Protein AF-0000000067513455 (afdb_homodimer)

Solvent-accessible surface area (backbone atoms only — not comparable to full-atom values): 34840 Å² total; per-residue (Å²): 120,63,14,40,36,74,89,58,57,83,68,70,76,80,86,75,74,89,77,86,43,88,32,77,21,50,74,52,42,32,68,45,56,57,55,66,71,59,46,50,51,25,51,51,50,47,67,70,49,68,40,6,43,65,38,52,56,73,43,56,70,59,31,48,50,48,15,66,77,65,73,43,66,46,65,11,45,39,71,35,50,17,43,56,52,52,49,34,36,48,26,48,38,19,54,24,39,34,37,48,39,61,44,59,64,62,63,60,50,27,13,55,61,51,70,23,52,74,49,63,43,62,48,39,79,95,66,34,80,43,58,69,60,45,58,70,66,53,67,38,8,30,34,52,40,51,46,29,24,43,72,55,14,41,67,74,58,66,68,57,52,51,51,48,41,51,43,14,54,73,46,29,13,30,30,32,40,28,30,58,29,18,75,55,55,70,58,79,65,62,67,58,31,74,75,28,71,26,20,30,38,37,33,48,33,26,29,61,60,14,22,25,7,51,25,35,15,35,36,44,32,30,49,66,58,22,46,46,40,54,64,56,45,51,77,34,47,44,26,36,58,51,50,38,41,49,51,48,46,71,73,48,58,68,60,35,55,55,47,33,52,53,36,48,51,46,43,53,52,51,49,58,55,37,64,69,41,91,68,42,45,60,46,73,53,28,38,59,38,36,26,31,34,33,91,43,32,67,62,52,47,53,53,29,41,76,69,31,32,32,56,26,84,41,39,87,41,67,94,27,68,20,17,32,35,37,25,37,44,45,70,70,49,44,47,52,44,50,53,41,64,70,57,55,80,77,126,120,62,14,40,36,74,89,56,57,84,69,71,76,80,87,75,74,90,77,86,45,88,31,77,20,49,76,53,41,32,68,46,57,57,56,68,70,60,47,50,51,24,51,52,49,47,68,69,49,68,39,6,43,64,39,51,56,72,43,56,70,58,28,48,52,47,17,67,75,66,74,42,65,46,65,12,43,38,70,33,51,16,42,57,50,52,50,34,36,49,25,48,38,19,56,24,40,35,39,48,39,60,43,60,64,62,61,60,50,26,14,55,61,51,70,22,53,72,49,63,43,61,48,39,78,95,66,33,79,44,59,70,61,45,57,70,65,52,66,38,9,30,34,52,41,51,46,30,23,44,72,55,14,40,67,74,57,66,67,58,53,52,52,47,41,52,44,14,55,73,46,30,13,31,31,32,41,28,31,58,28,17,75,57,54,71,58,79,65,62,66,58,29,75,75,29,72,27,19,31,39,35,34,49,35,27,28,62,60,13,22,25,6,52,25,36,14,35,36,44,32,29,49,67,59,22,47,46,41,55,65,56,45,51,77,35,47,46,27,38,56,51,52,38,42,50,52,49,46,70,74,50,59,68,61,36,55,55,47,34,51,53,36,48,52,46,42,54,51,51,49,58,55,37,63,69,40,90,68,42,43,60,44,71,53,27,38,60,38,34,26,31,33,33,91,43,31,67,60,54,48,53,51,30,41,75,69,33,32,34,56,26,84,40,39,88,42,68,93,26,68,19,17,32,36,37,26,37,43,46,70,69,48,44,48,53,46,50,52,43,64,71,57,55,80,77,128

pLDDT: mean 95.6, std 7.75, range [43.47, 98.94]

Sequence (694 aa):
MRAFKAHLRGLSPYPYKKEEAPVKLDQNESPFDLPGALKEEALGRLRAIPWNRYPEIHAESLRKRLSALLDWPEEGIVLAPGSNLLILALSLAAEEVLDLRPSFPHYAHAAKVAGTPYRAVPLGEGFSLDLKALLAAFRGGVLFLPNPHAPTGALFPEEALRALAERAKEVGGLLVVDEAYREFAGTDFRFLARENPHVALLRTFSKAFSLGGVRAGYLLGSPEVAGVVREVLPPFVLPAHTGAVLEVVLENPGYVEKVVEEVVAQRERVYRELLAHPTWRPYPSRTNFLLVRTPDAEEAFRHLLSQGVLVRRQDRYPGLAGCLRVTVGRREEMDAFLRAAFGVAYAMRAFKAHLRGLSPYPYKKEEAPVKLDQNESPFDLPGALKEEALGRLRAIPWNRYPEIHAESLRKRLSALLDWPEEGIVLAPGSNLLILALSLAAEEVLDLRPSFPHYAHAAKVAGTPYRAVPLGEGFSLDLKALLAAFRGGVLFLPNPHAPTGALFPEEALRALAERAKEVGGLLVVDEAYREFAGTDFRFLARENPHVALLRTFSKAFSLGGVRAGYLLGSPEVAGVVREVLPPFVLPAHTGAVLEVVLENPGYVEKVVEEVVAQRERVYRELLAHPTWRPYPSRTNFLLVRTPDAEEAFRHLLSQGVLVRRQDRYPGLAGCLRVTVGRREEMDAFLRAAFGVAYA

Radius of gyration: 26.23 Å; Cα contac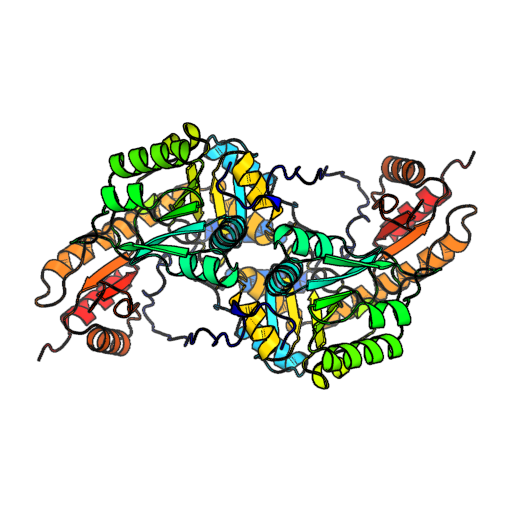ts (8 Å, |Δi|>4): 1513; chains: 2; bounding box: 51×83×60 Å

InterPro domains:
  IPR001917 Aminotransferase, class-II, pyridoxal-phosphate binding site [PS00599] (204-213)
  IPR004839 Aminotransferase, class I/classII, large domain [PF00155] (23-339)
  IPR005861 Histidinol-phosphate aminotransferase family [MF_01023] (3-345)
  IPR015421 Pyridoxal phosphate-dependent transferase, major domain [G3DSA:3.40.640.10] (45-251)
  IPR015422 Pyridoxal phosphate-dependent transferase, small domain [G3DSA:3.90.1150.10] (14-340)
  IPR015424 Pyridoxal phosphate-dependent transferase [SSF53383] (16-340)

Nearest PDB structures (foldseek):
  8bj2-assembly1_B  TM=9.079E-01  e=1.888E-30  Medicago truncatula
  3hdo-assembly1_B  TM=9.116E-01  e=5.543E-28  Geobacter metallireducens GS-15
  3ffh-assembly1_A  TM=8.605E-01  e=2.416E-24  Listeria innocua
  3fkd-assembly2_B  TM=8.749E-01  e=3.772E-22  Porphyromonas gingivalis
  3fkd-assembly1_D  TM=8.668E-01  e=1.181E-20  Porphyromonas gingivalis

Foldseek 3Di:
DVPDDPLPPPDDPDPDDDDAFPQEWAPQFQQDADPPVLVVQLVVLVVVDDQPDFDAFFLQVLLVLVCVVVVADSLQKGKFLALLLLLLLLLLVWQAEEEAFPADCSNVVSVSVSVHHYDHHYADPLRARPLVRRLVVPQATEYEYEAVTPPAQRHYDPVSVLVVLVSLQVNVHAYEYECAFVLLLVDDCVVSQVVGLSYKYKYGCRHLVRVVVLRMIMMGHPSVSSVSSSVSDGTSRRRPSSSSSSVSCSVPVVVSNVSSVQLNVQLVVLQVLCCPADFKHWRDHSGQKIKIAGPQQVLLQVQLVVLRHHWHDPCVTPPRNRIIITGRHHPVSSVSVSCSNNPPPDD/DVPDDPLPPPDDPPPDDDDAFPQEWAPQFQQDADPPVLVVQLVVLVVPDDQPDFDAFFLQVLLVLVCVVVVADSLQKGKFLALLLLLLLLLLVWQAEEEAFPADCSNVVSVSVSVHHYDHHYADPLRARPLVVRLVVPQATEYEAEAVTPPAQHHYDPVSVLVVLVSLVVNVHAYEYECAFVLLLVDDCVVSQVVGLSYKYKYGCRHLVRVVVLRMIMMGHPSVSSVSSSVSDGTSRRRPSSSSSSVSCSVPVPVSNVSSVQLNVQLVVLQVLCCPAPFKHWRDHSGQKIKIAGPQQVLLQVQLVVLRHHWHDPCVTPPRNRIIITGRHHPVSSVSVSCSNNPPPDD

Organism: Thermus thermophilus (strain ATCC 27634 / DSM 579 / HB8) (NCBI:txid300852)

Secondary structure (DSSP, 8-state):
-TTB-GGGTTPPP--------SEE-SS---SSPPPHHHHHHHHHHHHHS-SSS---TT-HHHHHHHHHHHT--GGGEEEESSHHHHHHHHHHHBS-EEEEES--HHHHHHHHHHT--EEEEEP-GGG---HHHHHHH-SSSEEEEESSPTTT-----HHHHHHHHHHHHHHT-EEEEE-TTHHHHT---HHHHHH-TTEEEEEESSSTTS-TTT--EEEE--HHHHHHHHHHSPTT-S-HHHHHHHHHHHH-THHHHHHHHHHHHHHHHHHHHHTT-SS-EEPP-SSSEEEEE-S-HHHHHHHHHHTTEE-EE-TTSTT-TTEEEEE---HHHHHHHHHHHHT----/-TTB-GGGTTPPP--------SEE-SS---SSPPPHHHHHHHHHHHHHS-SSS---TT-HHHHHHHHHHHT--GGGEEEESSHHHHHHHHHHHBS-EEEEES--HHHHHHHHHHT--EEEEEP-GGG---HHHHHHH-SSSEEEEESSPTTT-----HHHHHHHHHHHHHHT-EEEEE-TTHHHHT---HHHHHH-TTEEEEEESSSTTS-TTT--EEEE--HHHHHHHHHHSPTT-S-HHHHHHHHHHHH-THHHHHHHHHHHHHHHHHHHHHTT-SS-EEPP-SSSEEEEE-S-HHHHHHHHHHTTEE-EE-TTSTT-TTEEEEE---HHHHHHHHHHHHTS---

Structure (mmCIF, N/CA/C/O backbone):
data_AF-0000000067513455-model_v1
#
loop_
_entity.id
_entity.type
_entity.pdbx_description
1 polymer 'Histidinol-phosphate aminotransferase'
#
loop_
_atom_site.group_PDB
_atom_site.id
_atom_site.type_symbol
_atom_site.label_atom_id
_atom_site.label_alt_id
_atom_site.label_comp_id
_atom_site.label_asym_id
_atom_site.label_entity_id
_atom_site.label_seq_id
_atom_site.pdbx_PDB_ins_code
_atom_site.Cartn_x
_atom_site.Cartn_y
_atom_site.Cartn_z
_atom_site.occupancy
_atom_site.B_iso_or_equiv
_atom_site.auth_seq_id
_atom_site.auth_comp_id
_atom_site.auth_asym_id
_atom_site.auth_atom_id
_atom_site.pdbx_PDB_model_num
ATOM 1 N N . MET A 1 1 ? -20.562 9.258 -12.094 1 78.62 1 MET A N 1
ATOM 2 C CA . MET A 1 1 ? -19.766 10.398 -11.648 1 78.62 1 MET A CA 1
ATOM 3 C C . MET A 1 1 ? -18.75 10.805 -12.711 1 78.62 1 MET A C 1
ATOM 5 O O . MET A 1 1 ? -17.953 9.977 -13.164 1 78.62 1 MET A O 1
ATOM 9 N N . ARG A 1 2 ? -18.766 12.047 -13.188 1 86.12 2 ARG A N 1
ATOM 10 C CA . ARG A 1 2 ? -17.906 12.539 -14.258 1 86.12 2 ARG A CA 1
ATOM 11 C C . ARG A 1 2 ? -16.531 12.938 -13.719 1 86.12 2 ARG A C 1
ATOM 13 O O . ARG A 1 2 ? -15.656 13.352 -14.484 1 86.12 2 ARG A O 1
ATOM 20 N N . ALA A 1 3 ? -16.344 12.656 -12.453 1 93.56 3 ALA A N 1
ATOM 21 C CA . ALA A 1 3 ? -15.086 13.016 -11.797 1 93.56 3 ALA A CA 1
ATOM 22 C C . ALA A 1 3 ? -13.961 12.078 -12.234 1 93.56 3 ALA A C 1
ATOM 24 O O . ALA A 1 3 ? -12.781 12.445 -12.172 1 93.56 3 ALA A O 1
ATOM 25 N N . PHE A 1 4 ? -14.328 10.875 -12.617 1 95.12 4 PHE A N 1
ATOM 26 C CA . PHE A 1 4 ? -13.352 9.828 -12.883 1 95.12 4 PHE A CA 1
ATOM 27 C C . PHE A 1 4 ? -13.195 9.594 -14.383 1 95.12 4 PHE A C 1
ATOM 29 O O . PHE A 1 4 ? -14.117 9.875 -15.156 1 95.12 4 PHE A O 1
ATOM 36 N N . LYS A 1 5 ? -12.016 9.117 -14.711 1 93.81 5 LYS A N 1
ATOM 37 C CA . LYS A 1 5 ? -11.727 8.75 -16.094 1 93.81 5 LYS A CA 1
ATOM 38 C C . LYS A 1 5 ? -12.75 7.742 -16.625 1 93.81 5 LYS A C 1
ATOM 40 O O . LYS A 1 5 ? -13.195 6.867 -15.875 1 93.81 5 LYS A O 1
ATOM 45 N N . ALA A 1 6 ? -13.023 7.758 -17.922 1 89.12 6 ALA A N 1
ATOM 46 C CA . ALA A 1 6 ? -14.117 7.023 -18.547 1 89.12 6 ALA A CA 1
ATOM 47 C C . ALA A 1 6 ? -13.922 5.516 -18.391 1 89.12 6 ALA A C 1
ATOM 49 O O . ALA A 1 6 ? -14.891 4.777 -18.172 1 89.12 6 ALA A O 1
ATOM 50 N N . HIS A 1 7 ? -12.711 5.074 -18.469 1 86.88 7 HIS A N 1
ATOM 51 C CA . HIS A 1 7 ? -12.461 3.637 -18.453 1 86.88 7 HIS A CA 1
ATOM 52 C C . HIS A 1 7 ? -12.672 3.055 -17.062 1 86.88 7 HIS A C 1
ATOM 54 O O . HIS A 1 7 ? -12.727 1.834 -16.891 1 86.88 7 HIS A O 1
ATOM 60 N N . LEU A 1 8 ? -12.867 3.854 -16.047 1 87.94 8 LEU A N 1
ATOM 61 C CA . LEU A 1 8 ? -13.062 3.396 -14.68 1 87.94 8 LEU A CA 1
ATOM 62 C C . LEU A 1 8 ? -14.531 3.535 -14.273 1 87.94 8 LEU A C 1
ATOM 64 O O . LEU A 1 8 ? -14.898 3.203 -13.141 1 87.94 8 LEU A O 1
ATOM 68 N N . ARG A 1 9 ? -15.281 3.99 -15.219 1 80.56 9 ARG A N 1
ATOM 69 C CA . ARG A 1 9 ? -16.703 4.141 -14.914 1 80.56 9 ARG A CA 1
ATOM 70 C C . ARG A 1 9 ? -17.438 2.809 -15.039 1 80.56 9 ARG A C 1
ATOM 72 O O . ARG A 1 9 ? -17.125 2.004 -15.922 1 80.56 9 ARG A O 1
ATOM 79 N N . GLY A 1 10 ? -18.297 2.477 -14.18 1 69.31 10 GLY A N 1
ATOM 80 C CA . GLY A 1 10 ? -19.156 1.314 -14.297 1 69.31 10 GLY A CA 1
ATOM 81 C C . GLY A 1 10 ? -18.469 0.018 -13.906 1 69.31 10 GLY A C 1
ATOM 82 O O . GLY A 1 10 ? -18.828 -1.052 -14.406 1 69.31 10 GLY A O 1
ATOM 83 N N . LEU A 1 11 ? -17.312 0.234 -13.234 1 64.88 11 LEU A N 1
ATOM 84 C CA . LEU A 1 11 ? -16.625 -0.976 -12.805 1 64.88 11 LEU A CA 1
ATOM 85 C C . LEU A 1 11 ? -17.469 -1.759 -11.805 1 64.88 11 LEU A C 1
ATOM 87 O O . LEU A 1 11 ? -18.141 -1.168 -10.953 1 64.88 11 LEU A O 1
ATOM 91 N N . SER A 1 12 ? -17.797 -2.949 -12.281 1 58.97 12 SER A N 1
ATOM 92 C CA . SER A 1 12 ? -18.516 -3.852 -11.391 1 58.97 12 SER A CA 1
ATOM 93 C C . SER A 1 12 ? -17.594 -4.453 -10.336 1 58.97 12 SER A C 1
ATOM 95 O O . SER A 1 12 ? -16.422 -4.754 -10.625 1 58.97 12 SER A O 1
ATOM 97 N N . PRO A 1 13 ? -18.047 -4.406 -9.117 1 58.25 13 PRO A N 1
ATOM 98 C CA . PRO A 1 13 ? -17.219 -4.98 -8.047 1 58.25 13 PRO A CA 1
ATOM 99 C C . PRO A 1 13 ? -16.812 -6.426 -8.32 1 58.25 13 PRO A C 1
ATOM 101 O O . PRO A 1 13 ? -17.547 -7.152 -9 1 58.25 13 PRO A O 1
ATOM 104 N N . TYR A 1 14 ? -15.508 -6.734 -8.156 1 53.34 14 TYR A N 1
ATOM 105 C CA . TYR A 1 14 ? -15.078 -8.125 -8.164 1 53.34 14 TYR A CA 1
ATOM 106 C C . TYR A 1 14 ? -15.953 -8.969 -7.242 1 53.34 14 TYR A C 1
ATOM 108 O O . TYR A 1 14 ? -16.078 -8.672 -6.055 1 53.34 14 TYR A O 1
ATOM 116 N N . PRO A 1 15 ? -16.828 -9.781 -7.887 1 50.94 15 PRO A N 1
ATOM 117 C CA . PRO A 1 15 ? -17.656 -10.625 -7.023 1 50.94 15 PRO A CA 1
ATOM 118 C C . PRO A 1 15 ? -16.844 -11.648 -6.234 1 50.94 15 PRO A C 1
ATOM 120 O O . PRO A 1 15 ? -16.297 -12.578 -6.816 1 50.94 15 PRO A O 1
ATOM 123 N N . TYR A 1 16 ? -16.156 -11.203 -5.207 1 55.91 16 TYR A N 1
ATOM 124 C CA . TYR A 1 16 ? -15.492 -12.234 -4.414 1 55.91 16 TYR A CA 1
ATOM 125 C C . TYR A 1 16 ? -16.391 -12.719 -3.287 1 55.91 16 TYR A C 1
ATOM 127 O O . TYR A 1 16 ? -16.938 -11.914 -2.521 1 55.91 16 TYR A O 1
ATOM 135 N N . LYS A 1 17 ? -16.844 -13.961 -3.518 1 59.81 17 LYS A N 1
ATOM 136 C CA . LYS A 1 17 ? -17.547 -14.617 -2.414 1 59.81 17 LYS A CA 1
ATOM 137 C C . LYS A 1 17 ? -16.594 -15.5 -1.61 1 59.81 17 LYS A C 1
ATOM 139 O O . LYS A 1 17 ? -15.977 -16.422 -2.16 1 59.81 17 LYS A O 1
ATOM 144 N N . LYS A 1 18 ? -16.469 -15.156 -0.408 1 69.06 18 LYS A N 1
ATOM 145 C CA . LYS A 1 18 ? -15.609 -15.969 0.458 1 69.06 18 LYS A CA 1
ATOM 146 C C . LYS A 1 18 ? -16.234 -17.328 0.724 1 69.06 18 LYS A C 1
ATOM 148 O O . LYS A 1 18 ? -17.391 -17.422 1.148 1 69.06 18 LYS A O 1
ATOM 153 N N . GLU A 1 19 ? -15.57 -18.312 0.168 1 75.62 19 GLU A N 1
ATOM 154 C CA . GLU A 1 19 ? -15.93 -19.672 0.525 1 75.62 19 GLU A CA 1
ATOM 155 C C . GLU A 1 19 ? -15 -20.234 1.6 1 75.62 19 GLU A C 1
ATOM 157 O O . GLU A 1 19 ? -13.797 -19.969 1.584 1 75.62 19 GLU A O 1
ATOM 162 N N . GLU A 1 20 ? -15.602 -20.844 2.541 1 83.38 20 GLU A N 1
ATOM 163 C CA . GLU A 1 20 ? -14.812 -21.422 3.619 1 83.38 20 GLU A CA 1
ATOM 164 C C . GLU A 1 20 ? -14.906 -22.953 3.602 1 83.38 20 GLU A C 1
ATOM 166 O O . GLU A 1 20 ? -15.953 -23.516 3.262 1 83.38 20 GLU A O 1
ATOM 171 N N . ALA A 1 21 ? -13.766 -23.594 3.688 1 91.5 21 ALA A N 1
ATOM 172 C CA . ALA A 1 21 ? -13.648 -25.047 3.809 1 91.5 21 ALA A CA 1
ATOM 173 C C . ALA A 1 21 ? -12.562 -25.438 4.809 1 91.5 21 ALA A C 1
ATOM 175 O O . ALA A 1 21 ? -11.633 -24.656 5.047 1 91.5 21 ALA A O 1
ATOM 176 N N . PRO A 1 22 ? -12.734 -26.547 5.395 1 94 22 PRO A N 1
ATOM 177 C CA . PRO A 1 22 ? -11.719 -26.984 6.355 1 94 22 PRO A CA 1
ATOM 178 C C . PRO A 1 22 ? -10.328 -27.109 5.738 1 94 22 PRO A C 1
ATOM 180 O O . PRO A 1 22 ? -9.328 -26.828 6.402 1 94 22 PRO A O 1
ATOM 183 N N . VAL A 1 23 ? -10.305 -27.547 4.461 1 97.94 23 VAL A N 1
ATOM 184 C CA . VAL A 1 23 ? -9.047 -27.656 3.729 1 97.94 23 VAL A CA 1
ATOM 185 C C . VAL A 1 23 ? -8.984 -26.562 2.65 1 97.94 23 VAL A C 1
ATOM 187 O O . VAL A 1 23 ? -9.695 -26.641 1.646 1 97.94 23 VAL A O 1
ATOM 190 N N . LYS A 1 24 ? -8.164 -25.578 2.922 1 97.69 24 LYS A N 1
ATOM 191 C CA . LYS A 1 24 ? -8.047 -24.438 2.021 1 97.69 24 LYS A CA 1
ATOM 192 C C . LYS A 1 24 ? -6.848 -24.578 1.091 1 97.69 24 LYS A C 1
ATOM 194 O O . LYS A 1 24 ? -5.699 -24.422 1.515 1 97.69 24 LYS A O 1
ATOM 199 N N . LEU A 1 25 ? -7.062 -24.812 -0.177 1 98.69 25 LEU A N 1
ATOM 200 C CA . LEU A 1 25 ? -6.023 -25.031 -1.177 1 98.69 25 LEU A CA 1
ATOM 201 C C . LEU A 1 25 ? -6.277 -24.188 -2.422 1 98.69 25 LEU A C 1
ATOM 203 O O . LEU A 1 25 ? -6.047 -24.641 -3.543 1 98.69 25 LEU A O 1
ATOM 207 N N . ASP A 1 26 ? -6.773 -22.922 -2.238 1 97.62 26 ASP A N 1
ATOM 208 C CA . ASP A 1 26 ? -7.27 -22.188 -3.396 1 97.62 26 ASP A CA 1
ATOM 209 C C . ASP A 1 26 ? -6.422 -20.938 -3.658 1 97.62 26 ASP A C 1
ATOM 211 O O . ASP A 1 26 ? -6.527 -20.328 -4.719 1 97.62 26 ASP A O 1
ATOM 215 N N . GLN A 1 27 ? -5.469 -20.547 -2.814 1 96.88 27 GLN A N 1
ATOM 216 C CA . GLN A 1 27 ? -4.863 -19.219 -2.953 1 96.88 27 GLN A CA 1
ATOM 217 C C . GLN A 1 27 ? -3.34 -19.312 -2.949 1 96.88 27 GLN A C 1
ATOM 219 O O . GLN A 1 27 ? -2.652 -18.312 -2.725 1 96.88 27 GLN A O 1
ATOM 224 N N . ASN A 1 28 ? -2.768 -20.484 -3.148 1 98.38 28 ASN A N 1
ATOM 225 C CA . ASN A 1 28 ? -1.333 -20.719 -3.273 1 98.38 28 ASN A CA 1
ATOM 226 C C . ASN A 1 28 ? -0.575 -20.203 -2.049 1 98.38 28 ASN A C 1
ATOM 228 O O . ASN A 1 28 ? 0.529 -19.672 -2.174 1 98.38 28 ASN A O 1
ATOM 232 N N . GLU A 1 29 ? -1.19 -20.266 -0.886 1 98.25 29 GLU A N 1
ATOM 233 C CA . GLU A 1 29 ? -0.547 -19.875 0.367 1 98.25 29 GLU A CA 1
ATOM 234 C C . GLU A 1 29 ? 0.354 -21 0.891 1 98.25 29 GLU A C 1
ATOM 236 O O . GLU A 1 29 ? 0.158 -22.172 0.561 1 98.25 29 GLU A O 1
ATOM 241 N N . SER A 1 30 ? 1.385 -20.594 1.6 1 98.5 30 SER A N 1
ATOM 242 C CA . SER A 1 30 ? 2.154 -21.609 2.314 1 98.5 30 SER A CA 1
ATOM 243 C C . SER A 1 30 ? 1.283 -22.375 3.309 1 98.5 30 SER A C 1
ATOM 245 O O . SER A 1 30 ? 0.439 -21.781 3.982 1 98.5 30 SER A O 1
ATOM 247 N N . PRO A 1 31 ? 1.446 -23.656 3.332 1 97.94 31 PRO A N 1
ATOM 248 C CA . PRO A 1 31 ? 0.667 -24.422 4.316 1 97.94 31 PRO A CA 1
ATOM 249 C C . PRO A 1 31 ? 1.18 -24.234 5.742 1 97.94 31 PRO A C 1
ATOM 251 O O . PRO A 1 31 ? 0.513 -24.625 6.699 1 97.94 31 PRO A O 1
ATOM 254 N N . PHE A 1 32 ? 2.316 -23.609 5.871 1 97.81 32 PHE A N 1
ATOM 255 C CA . PHE A 1 32 ? 2.934 -23.438 7.184 1 97.81 32 PHE A CA 1
ATOM 256 C C . PHE A 1 32 ? 2.92 -21.969 7.605 1 97.81 32 PHE A C 1
ATOM 258 O O . PHE A 1 32 ? 3.146 -21.078 6.785 1 97.81 32 PHE A O 1
ATOM 265 N N . ASP A 1 33 ? 2.617 -21.781 8.859 1 97.62 33 ASP A N 1
ATOM 266 C CA . ASP A 1 33 ? 2.85 -20.469 9.453 1 97.62 33 ASP A CA 1
ATOM 267 C C . ASP A 1 33 ? 4.328 -20.266 9.766 1 97.62 33 ASP A C 1
ATOM 269 O O . ASP A 1 33 ? 5.133 -21.188 9.625 1 97.62 33 ASP A O 1
ATOM 273 N N . LEU A 1 34 ? 4.695 -19.016 10.055 1 97.56 34 LEU A N 1
ATOM 274 C CA . LEU A 1 34 ? 6.055 -18.766 10.523 1 97.56 34 LEU A CA 1
ATOM 275 C C . LEU A 1 34 ? 6.379 -19.625 11.734 1 97.56 34 LEU A C 1
ATOM 277 O O . LEU A 1 34 ? 5.539 -19.797 12.617 1 97.56 34 LEU A O 1
ATOM 281 N N . PRO A 1 35 ? 7.582 -20.203 11.797 1 97.62 35 PRO A N 1
ATO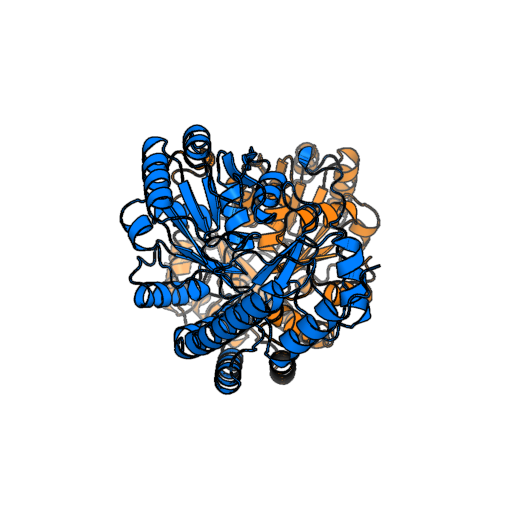M 282 C CA . PRO A 1 35 ? 7.953 -20.969 12.984 1 97.62 35 PRO A CA 1
ATOM 283 C C . PRO A 1 35 ? 7.73 -20.188 14.281 1 97.62 35 PRO A C 1
ATOM 285 O O . PRO A 1 35 ? 8 -18.984 14.336 1 97.62 35 PRO A O 1
ATOM 288 N N . GLY A 1 36 ? 7.25 -20.891 15.289 1 97.56 36 GLY A N 1
ATOM 289 C CA . GLY A 1 36 ? 6.844 -20.266 16.531 1 97.56 36 GLY A CA 1
ATOM 290 C C . GLY A 1 36 ? 7.91 -19.359 17.125 1 97.56 36 GLY A C 1
ATOM 291 O O . GLY A 1 36 ? 7.617 -18.25 17.562 1 97.56 36 GLY A O 1
ATOM 292 N N . ALA A 1 37 ? 9.141 -19.797 17.156 1 97.81 37 ALA A N 1
ATOM 293 C CA . ALA A 1 37 ? 10.242 -19.031 17.734 1 97.81 37 ALA A CA 1
ATOM 294 C C . ALA A 1 37 ? 10.461 -17.734 16.969 1 97.81 37 ALA A C 1
ATOM 296 O O . ALA A 1 37 ? 10.719 -16.688 17.562 1 97.81 37 ALA A O 1
ATOM 297 N N . LEU A 1 38 ? 10.391 -17.797 15.648 1 98.19 38 LEU A N 1
ATOM 298 C CA . LEU A 1 38 ? 10.586 -16.609 14.828 1 98.19 38 LEU A CA 1
ATOM 299 C C . LEU A 1 38 ? 9.414 -15.641 14.977 1 98.19 38 LEU A C 1
ATOM 301 O O . LEU A 1 38 ? 9.609 -14.422 14.992 1 98.19 38 LEU A O 1
ATOM 305 N N . LYS A 1 39 ? 8.195 -16.203 15.062 1 98.06 39 LYS A N 1
ATOM 306 C CA . LYS A 1 39 ? 7.012 -15.383 15.297 1 98.06 39 LYS A CA 1
ATOM 307 C C . LYS A 1 39 ? 7.117 -14.617 16.609 1 98.06 39 LYS A C 1
ATOM 309 O O . LYS A 1 39 ? 6.82 -13.43 16.672 1 98.06 39 LYS A O 1
ATOM 314 N N . GLU A 1 40 ? 7.594 -15.273 17.625 1 98.38 40 GLU A N 1
ATOM 315 C CA . GLU A 1 40 ? 7.773 -14.633 18.922 1 98.38 40 GLU A CA 1
ATOM 316 C C . GLU A 1 40 ? 8.852 -13.555 18.859 1 98.38 40 GLU A C 1
ATOM 318 O O . GLU A 1 40 ? 8.727 -12.508 19.5 1 98.38 40 GLU A O 1
ATOM 323 N N . GLU A 1 41 ? 9.922 -13.828 18.188 1 98.5 41 GLU A N 1
ATOM 324 C CA . GLU A 1 41 ? 10.961 -12.82 18.016 1 98.5 41 GLU A CA 1
ATOM 325 C C . GLU A 1 41 ? 10.414 -11.578 17.312 1 98.5 41 GLU A C 1
ATOM 327 O O . GLU A 1 41 ? 10.711 -10.453 17.703 1 98.5 41 GLU A O 1
ATOM 332 N N . ALA A 1 42 ? 9.656 -11.781 16.266 1 98.25 42 ALA A N 1
ATOM 333 C CA . ALA A 1 42 ? 9.031 -10.672 15.547 1 98.25 42 ALA A CA 1
ATOM 334 C C . ALA A 1 42 ? 8.117 -9.867 16.469 1 98.25 42 ALA A C 1
ATOM 336 O O . ALA A 1 42 ? 8.133 -8.633 16.438 1 98.25 42 ALA A O 1
ATOM 337 N N . LEU A 1 43 ? 7.324 -10.586 17.281 1 98.31 43 LEU A N 1
ATOM 338 C CA . LEU A 1 43 ? 6.422 -9.922 18.219 1 98.31 43 LEU A CA 1
ATOM 339 C C . LEU A 1 43 ? 7.203 -9.109 19.234 1 98.31 43 LEU A C 1
ATOM 341 O O . LEU A 1 43 ? 6.762 -8.031 19.656 1 98.31 43 LEU A O 1
ATOM 345 N N . GLY A 1 44 ? 8.336 -9.633 19.656 1 98.31 44 GLY A N 1
ATOM 346 C CA . GLY A 1 44 ? 9.211 -8.883 20.531 1 98.31 44 GLY A CA 1
ATOM 347 C C . GLY A 1 44 ? 9.727 -7.598 19.922 1 98.31 44 GLY A C 1
ATOM 348 O O . GLY A 1 44 ? 9.75 -6.555 20.578 1 98.31 44 GLY A O 1
ATOM 349 N N . ARG A 1 45 ? 10.094 -7.641 18.688 1 97.62 45 ARG A N 1
ATOM 350 C CA . ARG A 1 45 ? 10.562 -6.457 17.984 1 97.62 45 ARG A CA 1
ATOM 351 C C . ARG A 1 45 ? 9.43 -5.449 17.797 1 97.62 45 ARG A C 1
ATOM 353 O O . ARG A 1 45 ? 9.641 -4.242 17.906 1 97.62 45 ARG A O 1
ATOM 360 N N . LEU A 1 46 ? 8.273 -5.965 17.516 1 97.38 46 LEU A N 1
ATOM 361 C CA . LEU A 1 46 ? 7.098 -5.113 17.375 1 97.38 46 LEU A CA 1
ATOM 362 C C . LEU A 1 46 ? 6.801 -4.371 18.672 1 97.38 46 LEU A C 1
ATOM 364 O O . LEU A 1 46 ? 6.422 -3.199 18.656 1 97.38 46 LEU A O 1
ATOM 368 N N . ARG A 1 47 ? 6.938 -5.078 19.703 1 97.25 47 ARG A N 1
ATOM 369 C CA . ARG A 1 47 ? 6.715 -4.484 21.016 1 97.25 47 ARG A CA 1
ATOM 370 C C . ARG A 1 47 ? 7.691 -3.344 21.281 1 97.25 47 ARG A C 1
ATOM 372 O O . ARG A 1 47 ? 7.324 -2.328 21.859 1 97.25 47 ARG A O 1
ATOM 379 N N . ALA A 1 48 ? 8.859 -3.463 20.781 1 97.06 48 ALA A N 1
ATOM 380 C CA . ALA A 1 48 ? 9.961 -2.58 21.141 1 97.06 48 ALA A CA 1
ATOM 381 C C . ALA A 1 48 ? 9.938 -1.301 20.312 1 97.06 48 ALA A C 1
ATOM 383 O O . ALA A 1 48 ? 10.477 -0.273 20.734 1 97.06 48 ALA A O 1
ATOM 384 N N . ILE A 1 49 ? 9.336 -1.274 19.156 1 96.69 49 ILE A N 1
ATOM 385 C CA . ILE A 1 49 ? 9.383 -0.088 18.312 1 96.69 49 ILE A CA 1
ATOM 386 C C . ILE A 1 49 ? 8.172 0.797 18.609 1 96.69 49 ILE A C 1
ATOM 388 O O . ILE A 1 49 ? 7.125 0.307 19.031 1 96.69 49 ILE A O 1
ATOM 392 N N . PRO A 1 50 ? 8.312 2.168 18.391 1 97.06 50 PRO A N 1
ATOM 393 C CA . PRO A 1 50 ? 7.156 3.061 18.531 1 97.06 50 PRO A CA 1
ATOM 394 C C . PRO A 1 50 ? 6.168 2.934 17.375 1 97.06 50 PRO A C 1
ATOM 396 O O . PRO A 1 50 ? 6.578 2.906 16.203 1 97.06 50 PRO A O 1
ATOM 399 N N . TRP A 1 51 ? 4.887 2.787 17.703 1 98.12 51 TRP A N 1
ATOM 400 C CA . TRP A 1 51 ? 3.869 2.619 16.656 1 98.12 51 TRP A CA 1
ATOM 401 C C . TRP A 1 51 ? 3.357 3.973 16.188 1 98.12 51 TRP A C 1
ATOM 403 O O . TRP A 1 51 ? 2.707 4.059 15.133 1 98.12 51 TRP A O 1
ATOM 413 N N . ASN A 1 52 ? 3.66 5.059 16.938 1 98 52 ASN A N 1
ATOM 414 C CA . ASN A 1 52 ? 3.205 6.41 16.625 1 98 52 ASN A CA 1
ATOM 415 C C . ASN A 1 52 ? 4.129 7.094 15.625 1 98 52 ASN A C 1
ATOM 417 O O . ASN A 1 52 ? 3.777 8.133 15.062 1 98 52 ASN A O 1
ATOM 421 N N . ARG A 1 53 ? 5.309 6.57 15.398 1 97.31 53 ARG A N 1
ATOM 422 C CA . ARG A 1 53 ? 6.301 7.207 14.539 1 97.31 53 ARG A CA 1
ATOM 423 C C . ARG A 1 53 ? 6.293 6.594 13.141 1 97.31 53 ARG A C 1
ATOM 425 O O . ARG A 1 53 ? 6.156 5.379 12.992 1 97.31 53 ARG A O 1
ATOM 432 N N . TYR A 1 54 ? 6.406 7.449 12.156 1 96.38 54 TYR A N 1
ATOM 433 C CA . TYR A 1 54 ? 6.453 6.973 10.781 1 96.38 54 TYR A CA 1
ATOM 434 C C . TYR A 1 54 ? 7.652 6.062 10.555 1 96.38 54 TYR A C 1
ATOM 436 O O . TYR A 1 54 ? 8.711 6.266 11.148 1 96.38 54 TYR A O 1
ATOM 444 N N . PRO A 1 55 ? 7.438 5.066 9.703 1 95.19 55 PRO A N 1
ATOM 445 C CA . PRO A 1 55 ? 8.578 4.242 9.305 1 95.19 55 PRO A CA 1
ATOM 446 C C . PRO A 1 55 ? 9.539 4.984 8.375 1 95.19 55 PRO A C 1
ATOM 448 O O . PRO A 1 55 ? 9.398 6.191 8.172 1 95.19 55 PRO A O 1
ATOM 451 N N . GLU A 1 56 ? 10.594 4.273 7.992 1 93 56 GLU A N 1
ATOM 452 C CA . GLU A 1 56 ? 11.492 4.832 6.988 1 93 56 GLU A CA 1
ATOM 453 C C . GLU A 1 56 ? 10.758 5.117 5.684 1 93 56 GLU A C 1
ATOM 455 O O . GLU A 1 56 ? 9.812 4.402 5.328 1 93 56 GLU A O 1
ATOM 460 N N . ILE A 1 57 ? 11.062 6.094 4.992 1 92.75 57 ILE A N 1
ATOM 461 C CA . ILE A 1 57 ? 10.344 6.594 3.828 1 92.75 57 ILE A CA 1
ATOM 462 C C . ILE A 1 57 ? 10.305 5.52 2.744 1 92.75 57 ILE A C 1
ATOM 464 O O . ILE A 1 57 ? 9.273 5.32 2.1 1 92.75 57 ILE A O 1
ATOM 468 N N . HIS A 1 58 ? 11.445 4.793 2.539 1 92.5 58 HIS A N 1
ATOM 469 C CA . HIS A 1 58 ? 11.531 3.795 1.479 1 92.5 58 HIS A CA 1
ATOM 470 C C . HIS A 1 58 ? 12.102 2.48 2.002 1 92.5 58 HIS A C 1
ATOM 472 O O . HIS A 1 58 ? 12.797 1.771 1.276 1 92.5 58 HIS A O 1
ATOM 478 N N . ALA A 1 59 ? 11.938 2.254 3.318 1 95.38 59 ALA A N 1
ATOM 479 C CA . ALA A 1 59 ? 12.406 1.021 3.945 1 95.38 59 ALA A CA 1
ATOM 480 C C . ALA A 1 59 ? 13.914 0.864 3.791 1 95.38 59 ALA A C 1
ATOM 482 O O . ALA A 1 59 ? 14.398 -0.194 3.377 1 95.38 59 ALA A O 1
ATOM 483 N N . GLU A 1 60 ? 14.625 1.904 4.098 1 95.44 60 GLU A N 1
ATOM 484 C CA . GLU A 1 60 ? 16.062 1.972 3.855 1 95.44 60 GLU A CA 1
ATOM 485 C C . GLU A 1 60 ? 16.797 0.844 4.574 1 95.44 60 GLU A C 1
ATOM 487 O O . GLU A 1 60 ? 17.688 0.213 4 1 95.44 60 GLU A O 1
ATOM 492 N N . SER A 1 61 ? 16.453 0.57 5.805 1 95.25 61 SER A N 1
ATOM 493 C CA . SER A 1 61 ? 17.125 -0.469 6.574 1 95.25 61 SER A CA 1
ATOM 494 C C . SER A 1 61 ? 16.922 -1.846 5.957 1 95.25 61 SER A C 1
ATOM 496 O O . SER A 1 61 ? 17.844 -2.654 5.887 1 95.25 61 SER A O 1
ATOM 498 N N . LEU A 1 62 ? 15.734 -2.121 5.504 1 97.38 62 LEU A N 1
ATOM 499 C CA . LEU A 1 62 ? 15.438 -3.396 4.867 1 97.38 62 LEU A CA 1
ATOM 500 C C . LEU A 1 62 ? 16.141 -3.512 3.518 1 97.38 62 LEU A C 1
ATOM 502 O O . LEU A 1 62 ? 16.609 -4.59 3.15 1 97.38 62 LEU A O 1
ATOM 506 N N . ARG A 1 63 ? 16.125 -2.383 2.742 1 97.44 63 ARG A N 1
ATOM 507 C CA . ARG A 1 63 ? 16.844 -2.377 1.473 1 97.44 63 ARG A CA 1
ATOM 508 C C . ARG A 1 63 ? 18.328 -2.707 1.676 1 97.44 63 ARG A C 1
ATOM 510 O O . ARG A 1 63 ? 18.906 -3.473 0.906 1 97.44 63 ARG A O 1
ATOM 517 N N . LYS A 1 64 ? 18.859 -2.121 2.707 1 97 64 LYS A N 1
ATOM 518 C CA . LYS A 1 64 ? 20.266 -2.385 3.02 1 97 64 LYS A CA 1
ATOM 519 C C . LYS A 1 64 ? 20.484 -3.859 3.338 1 97 64 LYS A C 1
ATOM 521 O O . LYS A 1 64 ? 21.469 -4.457 2.875 1 97 64 LYS A O 1
ATOM 526 N N . ARG A 1 65 ? 19.641 -4.438 4.117 1 96.5 65 ARG A N 1
ATOM 527 C CA . ARG A 1 65 ? 19.766 -5.844 4.48 1 96.5 65 ARG A CA 1
ATOM 528 C C . ARG A 1 65 ? 19.609 -6.742 3.258 1 96.5 65 ARG A C 1
ATOM 530 O O . ARG A 1 65 ? 20.391 -7.684 3.074 1 96.5 65 ARG A O 1
ATOM 537 N N . LEU A 1 66 ? 18.625 -6.473 2.408 1 97.5 66 LEU A N 1
ATOM 538 C CA . LEU A 1 66 ? 18.422 -7.246 1.188 1 97.5 66 LEU A CA 1
ATOM 539 C C . LEU A 1 66 ? 19.609 -7.098 0.247 1 97.5 66 LEU A C 1
ATOM 541 O O . LEU A 1 66 ? 20.016 -8.062 -0.41 1 97.5 66 LEU A O 1
ATOM 545 N N . SER A 1 67 ? 20.047 -5.863 0.185 1 97.88 67 SER A N 1
ATOM 546 C CA . SER A 1 67 ? 21.219 -5.586 -0.641 1 97.88 67 SER A CA 1
ATOM 547 C C . SER A 1 67 ? 22.375 -6.496 -0.272 1 97.88 67 SER A C 1
ATOM 549 O O . SER A 1 67 ? 23 -7.105 -1.146 1 97.88 67 SER A O 1
ATOM 551 N N . ALA A 1 68 ? 22.656 -6.605 0.989 1 96.94 68 ALA A N 1
ATOM 552 C CA . ALA A 1 68 ? 23.75 -7.445 1.474 1 96.94 68 ALA A CA 1
ATOM 553 C C . ALA A 1 68 ? 23.469 -8.922 1.205 1 96.94 68 ALA A C 1
ATOM 555 O O . ALA A 1 68 ? 24.344 -9.656 0.752 1 96.94 68 ALA A O 1
ATOM 556 N N . LEU A 1 69 ? 22.297 -9.359 1.448 1 95.94 69 LEU A N 1
ATOM 557 C CA . LEU A 1 69 ? 21.922 -10.766 1.321 1 95.94 69 LEU A CA 1
ATOM 558 C C . LEU A 1 69 ? 21.984 -11.211 -0.136 1 95.94 69 LEU A C 1
ATOM 560 O O . LEU A 1 69 ? 22.328 -12.359 -0.428 1 95.94 69 LEU A O 1
ATOM 564 N N . LEU A 1 70 ? 21.578 -10.273 -1.059 1 97.06 70 LEU A N 1
ATOM 565 C CA . LEU A 1 70 ? 21.406 -10.664 -2.451 1 97.06 70 LEU A CA 1
ATOM 566 C C . LEU A 1 70 ? 22.562 -10.172 -3.312 1 97.06 70 LEU A C 1
ATOM 568 O O . LEU A 1 70 ? 22.609 -10.469 -4.512 1 97.06 70 LEU A O 1
ATOM 572 N N . ASP A 1 71 ? 23.422 -9.484 -2.729 1 96.81 71 ASP A N 1
ATOM 573 C CA . ASP A 1 71 ? 24.5 -8.844 -3.482 1 96.81 71 ASP A CA 1
ATOM 574 C C . ASP A 1 71 ? 23.938 -7.992 -4.617 1 96.81 71 ASP A C 1
ATOM 576 O O . ASP A 1 71 ? 24.281 -8.195 -5.785 1 96.81 71 ASP A O 1
ATOM 580 N N . TRP A 1 72 ? 23.062 -7.125 -4.277 1 98.19 72 TRP A N 1
ATOM 581 C CA . TRP A 1 72 ? 22.359 -6.215 -5.184 1 98.19 72 TRP A CA 1
ATOM 582 C C . TRP A 1 72 ? 22.484 -4.773 -4.703 1 98.19 72 TRP A C 1
ATOM 584 O O . TRP A 1 72 ? 22.406 -4.504 -3.502 1 98.19 72 TRP A O 1
ATOM 594 N N . PRO A 1 73 ? 22.719 -3.768 -5.594 1 97.31 73 PRO A N 1
ATOM 595 C CA . PRO A 1 73 ? 22.766 -2.377 -5.137 1 97.31 73 PRO A CA 1
ATOM 596 C C . PRO A 1 73 ? 21.5 -1.946 -4.41 1 97.31 73 PRO A C 1
ATOM 598 O O . PRO A 1 73 ? 20.391 -2.24 -4.871 1 97.31 73 PRO A O 1
ATOM 601 N N . GLU A 1 74 ? 21.688 -1.27 -3.287 1 97.44 74 GLU A N 1
ATOM 602 C CA . GLU A 1 74 ? 20.562 -0.815 -2.469 1 97.44 74 GLU A CA 1
ATOM 603 C C . GLU A 1 74 ? 19.594 0.038 -3.281 1 97.44 74 GLU A C 1
ATOM 605 O O . GLU A 1 74 ? 18.375 -0.076 -3.125 1 97.44 74 GLU A O 1
ATOM 610 N N . GLU A 1 75 ? 20.094 0.887 -4.16 1 96.38 75 GLU A N 1
ATOM 611 C CA . GLU A 1 75 ? 19.297 1.821 -4.953 1 96.38 75 GLU A CA 1
ATOM 612 C C . GLU A 1 75 ? 18.422 1.082 -5.953 1 96.38 75 GLU A C 1
ATOM 614 O O . GLU A 1 75 ? 17.484 1.665 -6.516 1 96.38 75 GLU A O 1
ATOM 619 N N . GLY A 1 76 ? 18.719 -0.195 -6.199 1 98.06 76 GLY A N 1
ATOM 620 C CA . GLY A 1 76 ? 17.953 -0.983 -7.156 1 98.06 76 GLY A CA 1
ATOM 621 C C . GLY A 1 76 ? 16.875 -1.83 -6.508 1 98.06 76 GLY A C 1
ATOM 622 O O . GLY A 1 76 ? 16.312 -2.719 -7.148 1 98.06 76 GLY A O 1
ATOM 623 N N . ILE A 1 77 ? 16.641 -1.571 -5.199 1 98.56 77 ILE A N 1
ATOM 624 C CA . ILE A 1 77 ? 15.688 -2.379 -4.453 1 98.56 77 ILE A CA 1
ATOM 625 C C . ILE A 1 77 ? 14.492 -1.516 -4.039 1 98.56 77 ILE A C 1
ATOM 627 O O . ILE A 1 77 ? 14.672 -0.402 -3.539 1 98.56 77 ILE A O 1
ATOM 631 N N . VAL A 1 78 ? 13.281 -1.952 -4.293 1 98.31 78 VAL A N 1
ATOM 632 C CA . VAL A 1 78 ? 12.062 -1.307 -3.818 1 98.31 78 VAL A CA 1
ATOM 633 C C . VAL A 1 78 ? 11.188 -2.322 -3.086 1 98.31 78 VAL A C 1
ATOM 635 O O . VAL A 1 78 ? 10.93 -3.412 -3.602 1 98.31 78 VAL A O 1
ATOM 638 N N . LEU A 1 79 ? 10.82 -2.035 -1.85 1 98.12 79 LEU A N 1
ATOM 639 C CA . LEU A 1 79 ? 9.891 -2.863 -1.09 1 98.12 79 LEU A CA 1
ATOM 640 C C . LEU A 1 79 ? 8.5 -2.242 -1.077 1 98.12 79 LEU A C 1
ATOM 642 O O . LEU A 1 79 ? 8.359 -1.017 -1.124 1 98.12 79 LEU A O 1
ATOM 646 N N . ALA A 1 80 ? 7.469 -3.047 -1.013 1 96.94 80 ALA A N 1
ATOM 647 C CA . ALA A 1 80 ? 6.082 -2.594 -0.95 1 96.94 80 ALA A CA 1
ATOM 648 C C . ALA A 1 80 ? 5.207 -3.607 -0.218 1 96.94 80 ALA A C 1
ATOM 650 O O . ALA A 1 80 ? 5.613 -4.75 -0.005 1 96.94 80 ALA A O 1
ATOM 651 N N . PRO A 1 81 ? 3.996 -3.18 0.233 1 95.38 81 PRO A N 1
ATOM 652 C CA . PRO A 1 81 ? 3.025 -4.129 0.783 1 95.38 81 PRO A CA 1
ATOM 653 C C . PRO A 1 81 ? 2.5 -5.109 -0.265 1 95.38 81 PRO A C 1
ATOM 655 O O . PRO A 1 81 ? 1.414 -4.91 -0.812 1 95.38 81 PRO A O 1
ATOM 658 N N . GLY A 1 82 ? 3.244 -6.113 -0.466 1 94.62 82 GLY A N 1
ATOM 659 C CA . GLY A 1 82 ? 2.957 -7.082 -1.509 1 94.62 82 GLY A CA 1
ATOM 660 C C . GLY A 1 82 ? 3.527 -6.695 -2.859 1 94.62 82 GLY A C 1
ATOM 661 O O . GLY A 1 82 ? 3.787 -5.52 -3.115 1 94.62 82 GLY A O 1
ATOM 662 N N . SER A 1 83 ? 3.672 -7.707 -3.707 1 97.25 83 SER A N 1
ATOM 663 C CA . SER A 1 83 ? 4.188 -7.422 -5.043 1 97.25 83 SER A CA 1
ATOM 664 C C . SER A 1 83 ? 3.1 -6.855 -5.949 1 97.25 83 SER A C 1
ATOM 666 O O . SER A 1 83 ? 3.396 -6.273 -6.992 1 97.25 83 SER A O 1
ATOM 668 N N . ASN A 1 84 ? 1.795 -7.004 -5.543 1 97.62 84 ASN A N 1
ATOM 669 C CA . ASN A 1 84 ? 0.695 -6.465 -6.336 1 97.62 84 ASN A CA 1
ATOM 670 C C . ASN A 1 84 ? 0.817 -4.953 -6.512 1 97.62 84 ASN A C 1
ATOM 672 O O . ASN A 1 84 ? 0.515 -4.422 -7.578 1 97.62 84 ASN A O 1
ATOM 676 N N . LEU A 1 85 ? 1.246 -4.328 -5.445 1 97.81 85 LEU A N 1
ATOM 677 C CA . LEU A 1 85 ? 1.39 -2.877 -5.531 1 97.81 85 LEU A CA 1
ATOM 678 C C . LEU A 1 85 ? 2.537 -2.498 -6.461 1 97.81 85 LEU A C 1
ATOM 680 O O . LEU A 1 85 ? 2.475 -1.476 -7.145 1 97.81 85 LEU A O 1
ATOM 684 N N . LEU A 1 86 ? 3.58 -3.273 -6.5 1 98.56 86 LEU A N 1
ATOM 685 C CA . LEU A 1 86 ? 4.688 -3.057 -7.422 1 98.56 86 LEU A CA 1
ATOM 686 C C . LEU A 1 86 ? 4.238 -3.254 -8.867 1 98.56 86 LEU A C 1
ATOM 688 O O . LEU A 1 86 ? 4.66 -2.512 -9.758 1 98.56 86 LEU A O 1
ATOM 692 N N . ILE A 1 87 ? 3.395 -4.227 -9.086 1 98.75 87 ILE A N 1
ATOM 693 C CA . ILE A 1 87 ? 2.84 -4.473 -10.406 1 98.75 87 ILE A CA 1
ATOM 694 C C . ILE A 1 87 ? 1.996 -3.275 -10.844 1 98.75 87 ILE A C 1
ATOM 696 O O . ILE A 1 87 ? 2.096 -2.82 -11.984 1 98.75 87 ILE A O 1
ATOM 700 N N . LEU A 1 88 ? 1.174 -2.773 -9.961 1 98.31 88 LEU A N 1
ATOM 701 C CA . LEU A 1 88 ? 0.379 -1.59 -10.266 1 98.31 88 LEU A CA 1
ATOM 702 C C . LEU A 1 88 ? 1.277 -0.403 -10.602 1 98.31 88 LEU A C 1
ATOM 704 O O . LEU A 1 88 ? 1.032 0.312 -11.578 1 98.31 88 LEU A O 1
ATOM 708 N N . ALA A 1 89 ? 2.322 -0.184 -9.773 1 98.06 89 ALA A N 1
ATOM 709 C CA . ALA A 1 89 ? 3.244 0.927 -9.992 1 98.06 89 ALA A CA 1
ATOM 710 C C . ALA A 1 89 ? 3.924 0.817 -11.352 1 98.06 89 ALA A C 1
ATOM 712 O O . ALA A 1 89 ? 4.035 1.807 -12.078 1 98.06 89 ALA A O 1
ATOM 713 N N . LEU A 1 90 ? 4.367 -0.385 -11.711 1 98.56 90 LEU A N 1
ATOM 714 C CA . LEU A 1 90 ? 5.012 -0.628 -12.992 1 98.56 90 LEU A CA 1
ATOM 715 C C . LEU A 1 90 ? 4.035 -0.412 -14.141 1 98.56 90 LEU A C 1
ATOM 717 O O . LEU A 1 90 ? 4.398 0.161 -15.172 1 98.56 90 LEU A O 1
ATOM 721 N N . SER A 1 91 ? 2.809 -0.89 -13.961 1 98.44 91 SER A N 1
ATOM 722 C CA . SER A 1 91 ? 1.792 -0.732 -14.992 1 98.44 91 SER A CA 1
ATOM 723 C C . SER A 1 91 ? 1.438 0.737 -15.203 1 98.44 91 SER A C 1
ATOM 725 O O . SER A 1 91 ? 1.234 1.177 -16.328 1 98.44 91 SER A O 1
ATOM 727 N N . LEU A 1 92 ? 1.347 1.44 -14.086 1 97.69 92 LEU A N 1
ATOM 728 C CA . LEU A 1 92 ? 1.07 2.871 -14.141 1 97.69 92 LEU A CA 1
ATOM 729 C C . LEU A 1 92 ? 2.178 3.611 -14.883 1 97.69 92 LEU A C 1
ATOM 731 O O . LEU A 1 92 ? 1.905 4.547 -15.641 1 97.69 92 LEU A O 1
ATOM 735 N N . ALA A 1 93 ? 3.381 3.209 -14.727 1 97.5 93 ALA A N 1
ATOM 736 C CA . ALA A 1 93 ? 4.543 3.875 -15.312 1 97.5 93 ALA A CA 1
ATOM 737 C C . ALA A 1 93 ? 4.742 3.449 -16.766 1 97.5 93 ALA A C 1
ATOM 739 O O . ALA A 1 93 ? 5.344 4.18 -17.547 1 97.5 93 ALA A O 1
ATOM 740 N N . ALA A 1 94 ? 4.25 2.328 -17.188 1 98.12 94 ALA A N 1
ATOM 741 C CA . ALA A 1 94 ? 4.57 1.676 -18.453 1 98.12 94 ALA A CA 1
ATOM 742 C C . ALA A 1 94 ? 3.904 2.391 -19.625 1 98.12 94 ALA A C 1
ATOM 744 O O . ALA A 1 94 ? 2.76 2.838 -19.516 1 98.12 94 ALA A O 1
ATOM 745 N N . GLU A 1 95 ? 4.582 2.459 -20.734 1 97.5 95 GLU A N 1
ATOM 746 C CA . GLU A 1 95 ? 3.973 2.91 -21.984 1 97.5 95 GLU A CA 1
ATOM 747 C C . GLU A 1 95 ? 2.943 1.903 -22.484 1 97.5 95 GLU A C 1
ATOM 749 O O . GLU A 1 95 ? 1.946 2.285 -23.094 1 97.5 95 GLU A O 1
ATOM 754 N N . GLU A 1 96 ? 3.242 0.716 -22.25 1 98.25 96 GLU A N 1
ATOM 755 C CA . GLU A 1 96 ? 2.424 -0.438 -22.609 1 98.25 96 GLU A CA 1
ATOM 756 C C . GLU A 1 96 ? 2.752 -1.643 -21.734 1 98.25 96 GLU A C 1
ATOM 758 O O . GLU A 1 96 ? 3.883 -1.784 -21.266 1 98.25 96 GLU A O 1
ATOM 763 N N . VAL A 1 97 ? 1.729 -2.453 -21.453 1 98.75 97 VAL A N 1
ATOM 764 C CA . VAL A 1 97 ? 1.933 -3.686 -20.703 1 98.75 97 VAL A CA 1
ATOM 765 C C . VAL A 1 97 ? 1.699 -4.891 -21.609 1 98.75 97 VAL A C 1
ATOM 767 O O . VAL A 1 97 ? 0.681 -4.969 -22.297 1 98.75 97 VAL A O 1
ATOM 770 N N . LEU A 1 98 ? 2.693 -5.711 -21.672 1 98.81 98 LEU A N 1
ATOM 771 C CA . LEU A 1 98 ? 2.625 -6.984 -22.375 1 98.81 98 LEU A CA 1
ATOM 772 C C . LEU A 1 98 ? 2.711 -8.156 -21.406 1 98.81 98 LEU A C 1
ATOM 774 O O . LEU A 1 98 ? 3.465 -8.102 -20.422 1 98.81 98 LEU A O 1
ATOM 778 N N . ASP A 1 99 ? 1.928 -9.188 -21.594 1 97.75 99 ASP A N 1
ATOM 779 C CA . ASP A 1 99 ? 2.057 -10.43 -20.828 1 97.75 99 ASP A CA 1
ATOM 780 C C . ASP A 1 99 ? 1.554 -11.625 -21.641 1 97.75 99 ASP A C 1
ATOM 782 O O . ASP A 1 99 ? 1.578 -11.602 -22.875 1 97.75 99 ASP A O 1
ATOM 786 N N . LEU A 1 100 ? 1.289 -12.758 -21.016 1 98.31 100 LEU A N 1
ATOM 787 C CA . LEU A 1 100 ? 0.855 -14 -21.641 1 98.31 100 LEU A CA 1
ATOM 788 C C . LEU A 1 100 ? -0.626 -14.25 -21.375 1 98.31 100 LEU A C 1
ATOM 790 O O . LEU A 1 100 ? -1.228 -13.609 -20.516 1 98.31 100 LEU A O 1
ATOM 794 N N . ARG A 1 101 ? -1.223 -15.109 -22.203 1 97.5 101 ARG A N 1
ATOM 795 C CA . ARG A 1 101 ? -2.58 -15.594 -21.969 1 97.5 101 ARG A CA 1
ATOM 796 C C . ARG A 1 101 ? -2.631 -17.125 -22.031 1 97.5 101 ARG A C 1
ATOM 798 O O . ARG A 1 101 ? -2.27 -17.719 -23.031 1 97.5 101 ARG A O 1
ATOM 805 N N . PRO A 1 102 ? -3.129 -17.828 -21.016 1 96.94 102 PRO A N 1
ATOM 806 C CA . PRO A 1 102 ? -3.492 -17.25 -19.734 1 96.94 102 PRO A CA 1
ATOM 807 C C . PRO A 1 102 ? -2.277 -16.781 -18.938 1 96.94 102 PRO A C 1
ATOM 809 O O . PRO A 1 102 ? -1.141 -17.094 -19.281 1 96.94 102 PRO A O 1
ATOM 812 N N . SER A 1 103 ? -2.484 -15.953 -17.938 1 96.75 103 SER A N 1
ATOM 813 C CA . SER A 1 103 ? -1.453 -15.516 -17 1 96.75 103 SER A CA 1
ATOM 814 C C . SER A 1 103 ? -2.064 -15.031 -15.688 1 96.75 103 SER A C 1
ATOM 816 O O . SER A 1 103 ? -3.256 -15.234 -15.438 1 96.75 103 SER A O 1
ATOM 818 N N . PHE A 1 104 ? -1.217 -14.672 -14.773 1 97 104 PHE A N 1
ATOM 819 C CA . PHE A 1 104 ? -1.68 -14.039 -13.547 1 97 104 PHE A CA 1
ATOM 820 C C . PHE A 1 104 ? -2.574 -12.844 -13.852 1 97 104 PHE A C 1
ATOM 822 O O . PHE A 1 104 ? -2.145 -11.891 -14.516 1 97 104 PHE A O 1
ATOM 829 N N . PRO A 1 105 ? -3.777 -12.781 -13.375 1 95.94 105 PRO A N 1
ATOM 830 C CA . PRO A 1 105 ? -4.789 -11.82 -13.82 1 95.94 105 PRO A CA 1
ATOM 831 C C . PRO A 1 105 ? -4.469 -10.391 -13.406 1 95.94 105 PRO A C 1
ATOM 833 O O . PRO A 1 105 ? -4.969 -9.438 -14.016 1 95.94 105 PRO A O 1
ATOM 836 N N . HIS A 1 106 ? -3.633 -10.234 -12.422 1 96.88 106 HIS A N 1
ATOM 837 C CA . HIS A 1 106 ? -3.408 -8.898 -11.875 1 96.88 106 HIS A CA 1
ATOM 838 C C . HIS A 1 106 ? -2.645 -8.023 -12.859 1 96.88 106 HIS A C 1
ATOM 840 O O . HIS A 1 106 ? -2.738 -6.793 -12.805 1 96.88 106 HIS A O 1
ATOM 846 N N . TYR A 1 107 ? -1.82 -8.562 -13.797 1 98.25 107 TYR A N 1
ATOM 847 C CA . TYR A 1 107 ? -1.121 -7.75 -14.789 1 98.25 107 TYR A CA 1
ATOM 848 C C . TYR A 1 107 ? -2.107 -6.98 -15.656 1 98.25 107 TYR A C 1
ATOM 850 O O . TYR A 1 107 ? -1.984 -5.762 -15.82 1 98.25 107 TYR A O 1
ATOM 858 N N . ALA A 1 108 ? -3.092 -7.742 -16.172 1 97.31 108 ALA A N 1
ATOM 859 C CA . ALA A 1 108 ? -4.117 -7.137 -17.016 1 97.31 108 ALA A CA 1
ATOM 860 C C . ALA A 1 108 ? -4.953 -6.133 -16.234 1 97.31 108 ALA A C 1
ATOM 862 O O . ALA A 1 108 ? -5.27 -5.051 -16.734 1 97.31 108 ALA A O 1
ATOM 863 N N . HIS A 1 109 ? -5.32 -6.527 -15.055 1 96 109 HIS A N 1
ATOM 864 C CA . HIS A 1 109 ? -6.141 -5.66 -14.219 1 96 109 HIS A CA 1
ATOM 865 C C . HIS A 1 109 ? -5.422 -4.348 -13.914 1 96 109 HIS A C 1
ATOM 867 O O . HIS A 1 109 ? -6.016 -3.273 -14.008 1 96 109 HIS A O 1
ATOM 873 N N . ALA A 1 110 ? -4.16 -4.426 -13.508 1 97.38 110 ALA A N 1
ATOM 874 C CA . ALA A 1 110 ? -3.363 -3.242 -13.203 1 97.38 110 ALA A CA 1
ATOM 875 C C . ALA A 1 110 ? -3.254 -2.322 -14.414 1 97.38 110 ALA A C 1
ATOM 877 O O . ALA A 1 110 ? -3.367 -1.102 -14.289 1 97.38 110 ALA A O 1
ATOM 878 N N . ALA A 1 111 ? -3.029 -2.9 -15.586 1 97.5 111 ALA A N 1
ATOM 879 C CA . ALA A 1 111 ? -2.969 -2.109 -16.812 1 97.5 111 ALA A CA 1
ATOM 880 C C . ALA A 1 111 ? -4.293 -1.394 -17.062 1 97.5 111 ALA A C 1
ATOM 882 O O . ALA A 1 111 ? -4.309 -0.214 -17.422 1 97.5 111 ALA A O 1
ATOM 883 N N . LYS A 1 112 ? -5.367 -2.137 -16.844 1 95.88 112 LYS A N 1
ATOM 884 C CA . LYS A 1 112 ? -6.703 -1.589 -17.062 1 95.88 112 LYS A CA 1
ATOM 885 C C . LYS A 1 112 ? -6.961 -0.391 -16.156 1 95.88 112 LYS A C 1
ATOM 887 O O . LYS A 1 112 ? -7.359 0.677 -16.625 1 95.88 112 LYS A O 1
ATOM 892 N N . VAL A 1 113 ? -6.703 -0.508 -14.891 1 94.94 113 VAL A N 1
ATOM 893 C CA . VAL A 1 113 ? -7.043 0.556 -13.945 1 94.94 113 VAL A CA 1
ATOM 894 C C . VAL A 1 113 ? -6.09 1.733 -14.133 1 94.94 113 VAL A C 1
ATOM 896 O O . VAL A 1 113 ? -6.461 2.885 -13.898 1 94.94 113 VAL A O 1
ATOM 899 N N . ALA A 1 114 ? -4.867 1.454 -14.578 1 95.81 114 ALA A N 1
ATOM 900 C CA . ALA A 1 114 ? -3.889 2.508 -14.828 1 95.81 114 ALA A CA 1
ATOM 901 C C . ALA A 1 114 ? -4.172 3.221 -16.141 1 95.81 114 ALA A C 1
ATOM 903 O O . ALA A 1 114 ? -3.596 4.273 -16.422 1 95.81 114 ALA A O 1
ATOM 904 N N . GLY A 1 115 ? -5.055 2.668 -16.984 1 95.56 115 GLY A N 1
ATOM 905 C CA . GLY A 1 115 ? -5.293 3.211 -18.312 1 95.56 115 GLY A CA 1
ATOM 906 C C . GLY A 1 115 ? -4.137 2.986 -19.266 1 95.56 115 GLY A C 1
ATOM 907 O O . GLY A 1 115 ? -3.93 3.77 -20.203 1 95.56 115 GLY A O 1
ATOM 908 N N . THR A 1 116 ? -3.301 1.999 -19.016 1 97.38 116 THR A N 1
ATOM 909 C CA . THR A 1 116 ? -2.146 1.653 -19.844 1 97.38 116 THR A CA 1
ATOM 910 C C . THR A 1 116 ? -2.533 0.643 -20.922 1 97.38 116 THR A C 1
ATOM 912 O O . THR A 1 116 ? -3.188 -0.361 -20.625 1 97.38 116 THR A O 1
ATOM 915 N N . PRO A 1 117 ? -2.158 0.925 -22.234 1 98.12 117 PRO A N 1
ATOM 916 C CA . PRO A 1 117 ? -2.434 -0.078 -23.266 1 98.12 117 PRO A CA 1
ATOM 917 C C . PRO A 1 117 ? -1.931 -1.469 -22.891 1 98.12 117 PRO A C 1
ATOM 919 O O . PRO A 1 117 ? -0.858 -1.6 -22.281 1 98.12 117 PRO A O 1
ATOM 922 N N . TYR A 1 118 ? -2.717 -2.541 -23.203 1 98.25 118 TYR A N 1
ATOM 923 C CA . TYR A 1 118 ? -2.445 -3.904 -22.766 1 98.25 118 TYR A CA 1
ATOM 924 C C . TYR A 1 118 ? -2.562 -4.887 -23.922 1 98.25 118 TYR A C 1
ATOM 926 O O . TYR A 1 118 ? -3.479 -4.785 -24.734 1 98.25 118 TYR A O 1
ATOM 934 N N . ARG A 1 119 ? -1.577 -5.77 -24.016 1 98.31 119 ARG A N 1
ATOM 935 C CA . ARG A 1 119 ? -1.59 -6.863 -24.984 1 98.31 119 ARG A CA 1
ATOM 936 C C . ARG A 1 119 ? -1.078 -8.156 -24.359 1 98.31 119 ARG A C 1
ATOM 938 O O . ARG A 1 119 ? -0.134 -8.133 -23.578 1 98.31 119 ARG A O 1
ATOM 945 N N . ALA A 1 120 ? -1.649 -9.289 -24.719 1 98.38 120 ALA A N 1
ATOM 946 C CA . ALA A 1 120 ? -1.219 -10.594 -24.234 1 98.38 120 ALA A CA 1
ATOM 947 C C . ALA A 1 120 ? -0.94 -11.547 -25.391 1 98.38 120 ALA A C 1
ATOM 949 O O . ALA A 1 120 ? -1.67 -11.555 -26.375 1 98.38 120 ALA A O 1
ATOM 950 N N . VAL A 1 121 ? 0.092 -12.305 -25.297 1 98.5 121 VAL A N 1
ATOM 951 C CA . VAL A 1 121 ? 0.468 -13.312 -26.281 1 98.5 121 VAL A CA 1
ATOM 952 C C . VAL A 1 121 ? 0.044 -14.695 -25.797 1 98.5 121 VAL A C 1
ATOM 954 O O . VAL A 1 121 ? 0.369 -15.094 -24.688 1 98.5 121 VAL A O 1
ATOM 957 N N . PRO A 1 122 ? -0.676 -15.438 -26.609 1 97.81 122 PRO A N 1
ATOM 958 C CA . PRO A 1 122 ? -1.143 -16.766 -26.188 1 97.81 122 PRO A CA 1
ATOM 959 C C . PRO A 1 122 ? -0.003 -17.766 -26 1 97.81 122 PRO A C 1
ATOM 961 O O . PRO A 1 122 ? 0.958 -17.75 -26.781 1 97.81 122 PRO A O 1
ATOM 964 N N . LEU A 1 123 ? -0.176 -18.562 -24.984 1 97.38 123 LEU A N 1
ATOM 965 C CA . LEU A 1 123 ? 0.711 -19.719 -24.828 1 97.38 123 LEU A CA 1
ATOM 966 C C . LEU A 1 123 ? 0.425 -20.766 -25.906 1 97.38 123 LEU A C 1
ATOM 968 O O . LEU A 1 123 ? -0.68 -20.828 -26.438 1 97.38 123 LEU A O 1
ATOM 972 N N . GLY A 1 124 ? 1.475 -21.547 -26.156 1 93.06 124 GLY A N 1
ATOM 973 C CA . GLY A 1 124 ? 1.304 -22.641 -27.094 1 93.06 124 GLY A CA 1
ATOM 974 C C . GLY A 1 124 ? 0.761 -23.891 -26.453 1 93.06 124 GLY A C 1
ATOM 975 O O . GLY A 1 124 ? 0.277 -23.859 -25.328 1 93.06 124 GLY A O 1
ATOM 976 N N . GLU A 1 125 ? 0.809 -24.906 -27.234 1 89.56 125 GLU A N 1
ATOM 977 C CA . GLU A 1 125 ? 0.365 -26.219 -26.766 1 89.56 125 GLU A CA 1
ATOM 978 C C . GLU A 1 125 ? 1.144 -26.641 -25.531 1 89.56 125 GLU A C 1
ATOM 980 O O . GLU A 1 125 ? 2.359 -26.453 -25.453 1 89.56 125 GLU A O 1
ATOM 985 N N . GLY A 1 126 ? 0.373 -27.219 -24.562 1 90.38 126 GLY A N 1
ATOM 986 C CA . GLY A 1 126 ? 1.019 -27.656 -23.344 1 90.38 126 GLY A CA 1
ATOM 987 C C . GLY A 1 126 ? 1.549 -26.5 -22.5 1 90.38 126 GLY A C 1
ATOM 988 O O . GLY A 1 126 ? 2.482 -26.672 -21.719 1 90.38 126 GLY A O 1
ATOM 989 N N . PHE A 1 127 ? 1.115 -25.344 -22.844 1 95.31 127 PHE A N 1
ATOM 990 C CA . PHE A 1 127 ? 1.468 -24.125 -22.125 1 95.31 127 PHE A CA 1
ATOM 991 C C . PHE A 1 127 ? 2.912 -23.734 -22.406 1 95.31 127 PHE A C 1
ATOM 993 O O . PHE A 1 127 ? 3.58 -23.141 -21.547 1 95.31 127 PHE A O 1
ATOM 1000 N N . SER A 1 128 ? 3.377 -24.094 -23.594 1 95.12 128 SER A N 1
ATOM 1001 C CA . SER A 1 128 ? 4.711 -23.672 -24 1 95.12 128 SER A CA 1
ATOM 1002 C C . SER A 1 128 ? 4.727 -22.188 -24.375 1 95.12 128 SER A C 1
ATOM 1004 O O . SER A 1 128 ? 3.701 -21.625 -24.766 1 95.12 128 SER A O 1
ATOM 1006 N N . LEU A 1 129 ? 5.887 -21.609 -24.156 1 96.88 129 LEU A N 1
ATOM 1007 C CA . LEU A 1 129 ? 6.074 -20.203 -24.547 1 96.88 129 LEU A CA 1
ATOM 1008 C C . LEU A 1 129 ? 6.25 -20.078 -26.062 1 96.88 129 LEU A C 1
ATOM 1010 O O . LEU A 1 129 ? 7.129 -20.719 -26.641 1 96.88 129 LEU A O 1
ATOM 1014 N N . ASP A 1 130 ? 5.391 -19.391 -26.734 1 96.81 130 ASP A N 1
ATOM 1015 C CA . ASP A 1 130 ? 5.637 -19.016 -28.125 1 96.81 130 ASP A CA 1
ATOM 1016 C C . ASP A 1 130 ? 6.633 -17.859 -28.234 1 96.81 130 ASP A C 1
ATOM 1018 O O . ASP A 1 130 ? 6.238 -16.719 -28.422 1 96.81 130 ASP A O 1
ATOM 1022 N N . LEU A 1 131 ? 7.887 -18.234 -28.172 1 98.06 131 LEU A N 1
ATOM 1023 C CA . LEU A 1 131 ? 8.953 -17.25 -28.078 1 98.06 131 LEU A CA 1
ATOM 1024 C C . LEU A 1 131 ? 8.953 -16.328 -29.297 1 98.06 131 LEU A C 1
ATOM 1026 O O . LEU A 1 131 ? 9.141 -15.125 -29.172 1 98.06 131 LEU A O 1
ATOM 1030 N N . LYS A 1 132 ? 8.773 -16.859 -30.484 1 98 132 LYS A N 1
ATOM 1031 C CA . LYS A 1 132 ? 8.758 -16.062 -31.703 1 98 132 LYS A CA 1
ATOM 1032 C C . LYS A 1 132 ? 7.66 -15.008 -31.656 1 98 132 LYS A C 1
ATOM 1034 O O . LYS A 1 132 ? 7.914 -13.836 -31.953 1 98 132 LYS A O 1
ATOM 1039 N N . ALA A 1 133 ? 6.5 -15.375 -31.297 1 98.38 133 ALA A N 1
ATOM 1040 C CA . ALA A 1 133 ? 5.375 -14.453 -31.219 1 98.38 133 ALA A CA 1
ATOM 1041 C C . ALA A 1 133 ? 5.617 -13.391 -30.141 1 98.38 133 ALA A C 1
ATOM 1043 O O . ALA A 1 133 ? 5.27 -12.219 -30.328 1 98.38 133 ALA A O 1
ATOM 1044 N N . LEU A 1 134 ? 6.172 -13.836 -29.062 1 98.5 134 LEU A N 1
ATOM 1045 C CA . LEU A 1 134 ? 6.41 -12.93 -27.953 1 98.5 134 LEU A CA 1
ATOM 1046 C C . LEU A 1 134 ? 7.477 -11.898 -28.297 1 98.5 134 LEU A C 1
ATOM 1048 O O . LEU A 1 134 ? 7.332 -10.711 -27.984 1 98.5 134 LEU A O 1
ATOM 1052 N N . LEU A 1 135 ? 8.531 -12.344 -28.922 1 98.69 135 LEU A N 1
ATOM 1053 C CA . LEU A 1 135 ? 9.578 -11.438 -29.375 1 98.69 135 LEU A CA 1
ATOM 1054 C C . LEU A 1 135 ? 9.023 -10.422 -30.375 1 98.69 135 LEU A C 1
ATOM 1056 O O . LEU A 1 135 ? 9.391 -9.25 -30.344 1 98.69 135 LEU A O 1
ATOM 1060 N N . ALA A 1 136 ? 8.164 -10.875 -31.234 1 98.56 136 ALA A N 1
ATOM 1061 C CA . ALA A 1 136 ? 7.562 -10 -32.25 1 98.56 136 ALA A CA 1
ATOM 1062 C C . ALA A 1 136 ? 6.648 -8.969 -31.594 1 98.56 136 ALA A C 1
ATOM 1064 O O . ALA A 1 136 ? 6.555 -7.824 -32.062 1 98.56 136 ALA A O 1
ATOM 1065 N N . ALA A 1 137 ? 5.965 -9.367 -30.562 1 98.5 137 ALA A N 1
ATOM 1066 C CA . ALA A 1 137 ? 5.008 -8.5 -29.875 1 98.5 137 ALA A CA 1
ATOM 1067 C C . ALA A 1 137 ? 5.719 -7.492 -28.984 1 98.5 137 ALA A C 1
ATOM 1069 O O . ALA A 1 137 ? 5.219 -6.387 -28.766 1 98.5 137 ALA A O 1
ATOM 1070 N N . PHE A 1 138 ? 6.879 -7.855 -28.453 1 98.44 138 PHE A N 1
ATOM 1071 C CA . PHE A 1 138 ? 7.613 -7.02 -27.516 1 98.44 138 PHE A CA 1
ATOM 1072 C C . PHE A 1 138 ? 8.336 -5.891 -28.234 1 98.44 138 PHE A C 1
ATOM 1074 O O . PHE A 1 138 ? 9.484 -6.051 -28.656 1 98.44 138 PHE A O 1
ATOM 1081 N N . ARG A 1 139 ? 7.711 -4.727 -28.312 1 97.56 139 ARG A N 1
ATOM 1082 C CA . ARG A 1 139 ? 8.227 -3.605 -29.094 1 97.56 139 ARG A CA 1
ATOM 1083 C C . ARG A 1 139 ? 8.578 -2.428 -28.188 1 97.56 139 ARG A C 1
ATOM 1085 O O . ARG A 1 139 ? 8.914 -1.346 -28.672 1 97.56 139 ARG A O 1
ATOM 1092 N N . GLY A 1 140 ? 8.445 -2.596 -26.938 1 97.12 140 GLY A N 1
ATOM 1093 C CA . GLY A 1 140 ? 8.641 -1.598 -25.906 1 97.12 140 GLY A CA 1
ATOM 1094 C C . GLY A 1 140 ? 7.789 -1.842 -24.672 1 97.12 140 GLY A C 1
ATOM 1095 O O . GLY A 1 140 ? 7.285 -2.949 -24.469 1 97.12 140 GLY A O 1
ATOM 1096 N N . GLY A 1 141 ? 7.664 -0.845 -23.844 1 98.25 141 GLY A N 1
ATOM 1097 C CA . GLY A 1 141 ? 6.836 -1.002 -22.656 1 98.25 141 GLY A CA 1
ATOM 1098 C C . GLY A 1 141 ? 7.387 -2.023 -21.672 1 98.25 141 GLY A C 1
ATOM 1099 O O . GLY A 1 141 ? 8.602 -2.24 -21.609 1 98.25 141 GLY A O 1
ATOM 1100 N N . VAL A 1 142 ? 6.48 -2.559 -20.844 1 98.81 142 VAL A N 1
ATOM 1101 C CA . VAL A 1 142 ? 6.84 -3.51 -19.797 1 98.81 142 VAL A CA 1
ATOM 1102 C C . VAL A 1 142 ? 6.23 -4.875 -20.109 1 98.81 142 VAL A C 1
ATOM 1104 O O . VAL A 1 142 ? 5.02 -4.992 -20.312 1 98.81 142 VAL A O 1
ATOM 1107 N N . LEU A 1 143 ? 7.031 -5.895 -20.234 1 98.88 143 LEU A N 1
ATOM 1108 C CA . LEU A 1 143 ? 6.594 -7.285 -20.344 1 98.88 143 LEU A CA 1
ATOM 1109 C C . LEU A 1 143 ? 6.676 -7.977 -18.984 1 98.88 143 LEU A C 1
ATOM 1111 O O . LEU A 1 143 ? 7.766 -8.148 -18.438 1 98.88 143 LEU A O 1
ATOM 1115 N N . PHE A 1 144 ? 5.523 -8.336 -18.422 1 98.94 144 PHE A N 1
ATOM 1116 C CA . PHE A 1 144 ? 5.504 -9.195 -17.234 1 98.94 144 PHE A CA 1
ATOM 1117 C C . PHE A 1 144 ? 5.578 -10.664 -17.641 1 98.94 144 PHE A C 1
ATOM 1119 O O . PHE A 1 144 ? 4.785 -11.133 -18.453 1 98.94 144 PHE A O 1
ATOM 1126 N N . LEU A 1 145 ? 6.516 -11.352 -17.062 1 98.75 145 LEU A N 1
ATOM 1127 C CA . LEU A 1 145 ? 6.684 -12.773 -17.328 1 98.75 145 LEU A CA 1
ATOM 1128 C C . LEU A 1 145 ? 6.816 -13.562 -16.031 1 98.75 145 LEU A C 1
ATOM 1130 O O . LEU A 1 145 ? 7.914 -13.672 -15.477 1 98.75 145 LEU A O 1
ATOM 1134 N N . PRO A 1 146 ? 5.691 -14.094 -15.562 1 98.5 146 PRO A N 1
ATOM 1135 C CA . PRO A 1 146 ? 5.84 -14.992 -14.414 1 98.5 146 PRO A CA 1
ATOM 1136 C C . PRO A 1 146 ? 6.633 -16.25 -14.742 1 98.5 146 PRO A C 1
ATOM 1138 O O . PRO A 1 146 ? 6.312 -16.953 -15.703 1 98.5 146 PRO A O 1
ATOM 1141 N N . ASN A 1 147 ? 7.613 -16.516 -14.023 1 98.5 147 ASN A N 1
ATOM 1142 C CA . ASN A 1 147 ? 8.469 -17.688 -14.219 1 98.5 147 ASN A CA 1
ATOM 1143 C C . ASN A 1 147 ? 9.031 -18.203 -12.891 1 98.5 147 ASN A C 1
ATOM 1145 O O . ASN A 1 147 ? 10.031 -17.672 -12.398 1 98.5 147 ASN A O 1
ATOM 1149 N N . PRO A 1 148 ? 8.484 -19.344 -12.32 1 98.31 148 PRO A N 1
ATOM 1150 C CA . PRO A 1 148 ? 7.496 -20.25 -12.914 1 98.31 148 PRO A CA 1
ATOM 1151 C C . PRO A 1 148 ? 6.16 -19.562 -13.188 1 98.31 148 PRO A C 1
ATOM 1153 O O . PRO A 1 148 ? 5.805 -18.609 -12.508 1 98.31 148 PRO A O 1
ATOM 1156 N N . HIS A 1 149 ? 5.48 -20.094 -14.172 1 98.5 149 HIS A N 1
ATOM 1157 C CA . HIS A 1 149 ? 4.312 -19.438 -14.75 1 98.5 149 HIS A CA 1
ATOM 1158 C C . HIS A 1 149 ? 3.059 -19.719 -13.93 1 98.5 149 HIS A C 1
ATOM 1160 O O . HIS A 1 149 ? 2.783 -20.875 -13.586 1 98.5 149 HIS A O 1
ATOM 1166 N N . ALA A 1 150 ? 2.393 -18.766 -13.469 1 97.56 150 ALA A N 1
ATOM 1167 C CA . ALA A 1 150 ? 1.028 -18.859 -12.953 1 97.56 150 ALA A CA 1
ATOM 1168 C C . ALA A 1 150 ? 0.011 -18.484 -14.031 1 97.56 150 ALA A C 1
ATOM 1170 O O . ALA A 1 150 ? 0.125 -17.438 -14.672 1 97.56 150 ALA A O 1
ATOM 1171 N N . PRO A 1 151 ? -0.873 -19.359 -14.305 1 97.69 151 PRO A N 1
ATOM 1172 C CA . PRO A 1 151 ? -1.382 -20.391 -13.406 1 97.69 151 PRO A CA 1
ATOM 1173 C C . PRO A 1 151 ? -0.982 -21.797 -13.844 1 97.69 151 PRO A C 1
ATOM 1175 O O . PRO A 1 151 ? -1.501 -22.797 -13.312 1 97.69 151 PRO A O 1
ATOM 1178 N N . THR A 1 152 ? -0.028 -21.953 -14.781 1 98.12 152 THR A N 1
ATOM 1179 C CA . THR A 1 152 ? 0.143 -23.266 -15.391 1 98.12 152 THR A CA 1
ATOM 1180 C C . THR A 1 152 ? 1.167 -24.094 -14.625 1 98.12 152 THR A C 1
ATOM 1182 O O . THR A 1 152 ? 1.218 -25.312 -14.766 1 98.12 152 THR A O 1
ATOM 1185 N N . GLY A 1 153 ? 2.014 -23.375 -13.898 1 98.12 153 GLY A N 1
ATOM 1186 C CA . GLY A 1 153 ? 3.059 -24.062 -13.164 1 98.12 153 GLY A CA 1
ATOM 1187 C C . GLY A 1 153 ? 4.297 -24.328 -13.992 1 98.12 153 GLY A C 1
ATOM 1188 O O . GLY A 1 153 ? 5.305 -24.812 -13.477 1 98.12 153 GLY A O 1
ATOM 1189 N N . ALA A 1 154 ? 4.309 -23.953 -15.258 1 97.19 154 ALA A N 1
ATOM 1190 C CA . ALA A 1 154 ? 5.41 -24.234 -16.188 1 97.19 154 ALA A CA 1
ATOM 1191 C C . ALA A 1 154 ? 6.625 -23.375 -15.852 1 97.19 154 ALA A C 1
ATOM 1193 O O . ALA A 1 154 ? 6.484 -22.219 -15.422 1 97.19 154 ALA A O 1
ATOM 1194 N N . LEU A 1 155 ? 7.766 -23.938 -16 1 97.94 155 LEU A N 1
ATOM 1195 C CA . LEU A 1 155 ? 9.023 -23.188 -15.961 1 97.94 155 LEU A CA 1
ATOM 1196 C C . LEU A 1 155 ? 9.57 -23 -17.375 1 97.94 155 LEU A C 1
ATOM 1198 O O . LEU A 1 155 ? 9.883 -23.969 -18.062 1 97.94 155 LEU A O 1
ATOM 1202 N N . PHE A 1 156 ? 9.609 -21.766 -17.844 1 98 156 PHE A N 1
ATOM 1203 C CA . PHE A 1 156 ? 10.117 -21.469 -19.188 1 98 156 PHE A CA 1
ATOM 1204 C C . PHE A 1 156 ? 11.633 -21.609 -19.219 1 98 156 PHE A C 1
ATOM 1206 O O . PHE A 1 156 ? 12.312 -21.328 -18.234 1 98 156 PHE A O 1
ATOM 1213 N N . PRO A 1 157 ? 12.156 -22.047 -20.328 1 96.62 157 PRO A N 1
ATOM 1214 C CA . PRO A 1 157 ? 13.602 -22.266 -20.438 1 96.62 157 PRO A CA 1
ATOM 1215 C C . PRO A 1 157 ? 14.398 -20.969 -20.297 1 96.62 157 PRO A C 1
ATOM 1217 O O . PRO A 1 157 ? 13.961 -19.922 -20.766 1 96.62 157 PRO A O 1
ATOM 1220 N N . GLU A 1 158 ? 15.539 -21.094 -19.719 1 97.44 158 GLU A N 1
ATOM 1221 C CA . GLU A 1 158 ? 16.438 -19.953 -19.5 1 97.44 158 GLU A CA 1
ATOM 1222 C C . GLU A 1 158 ? 16.766 -19.266 -20.828 1 97.44 158 GLU A C 1
ATOM 1224 O O . GLU A 1 158 ? 16.875 -18.047 -20.875 1 97.44 158 GLU A O 1
ATOM 1229 N N . GLU A 1 159 ? 16.922 -20.047 -21.891 1 97.62 159 GLU A N 1
ATOM 1230 C CA . GLU A 1 159 ? 17.25 -19.5 -23.203 1 97.62 159 GLU A CA 1
ATOM 1231 C C . GLU A 1 159 ? 16.188 -18.516 -23.672 1 97.62 159 GLU A C 1
ATOM 1233 O O . GLU A 1 159 ? 16.484 -17.516 -24.328 1 97.62 159 GLU A O 1
ATOM 1238 N N . ALA A 1 160 ? 14.977 -18.859 -23.406 1 98.25 160 ALA A N 1
ATOM 1239 C CA . ALA A 1 160 ? 13.883 -17.953 -23.766 1 98.25 160 ALA A CA 1
ATOM 1240 C C . ALA A 1 160 ? 13.984 -16.641 -23 1 98.25 160 ALA A C 1
ATOM 1242 O O . ALA A 1 160 ? 13.758 -15.57 -23.562 1 98.25 160 ALA A O 1
ATOM 1243 N N . LEU A 1 161 ? 14.32 -16.734 -21.703 1 98.44 161 LEU A N 1
ATOM 1244 C CA . LEU A 1 161 ? 14.469 -15.531 -20.891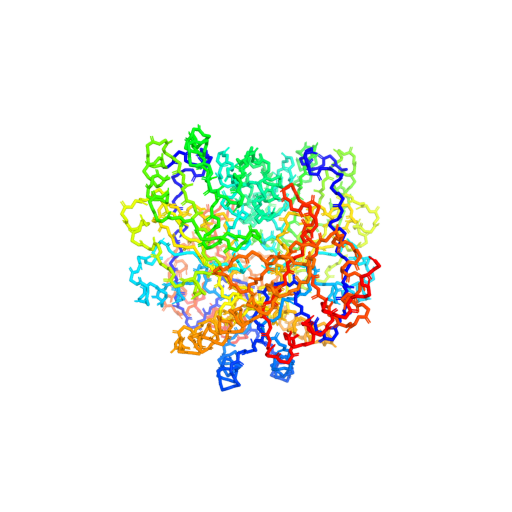 1 98.44 161 LEU A CA 1
ATOM 1245 C C . LEU A 1 161 ? 15.617 -14.664 -21.391 1 98.44 161 LEU A C 1
ATOM 1247 O O . LEU A 1 161 ? 15.5 -13.438 -21.422 1 98.44 161 LEU A O 1
ATOM 1251 N N . ARG A 1 162 ? 16.688 -15.297 -21.797 1 98.5 162 ARG A N 1
ATOM 1252 C CA . ARG A 1 162 ? 17.828 -14.57 -22.344 1 98.5 162 ARG A CA 1
ATOM 1253 C C . ARG A 1 162 ? 17.453 -13.844 -23.625 1 98.5 162 ARG A C 1
ATOM 1255 O O . ARG A 1 162 ? 17.844 -12.695 -23.844 1 98.5 162 ARG A O 1
ATOM 1262 N N . ALA A 1 163 ? 16.719 -14.539 -24.453 1 98.81 163 ALA A N 1
ATOM 1263 C CA . ALA A 1 163 ? 16.266 -13.93 -25.703 1 98.81 163 ALA A CA 1
ATOM 1264 C C . ALA A 1 163 ? 15.367 -12.727 -25.422 1 98.81 163 ALA A C 1
ATOM 1266 O O . ALA A 1 163 ? 15.484 -11.688 -26.094 1 98.81 163 ALA A O 1
ATOM 1267 N N . LEU A 1 164 ? 14.492 -12.852 -24.516 1 98.81 164 LEU A N 1
ATOM 1268 C CA . LEU A 1 164 ? 13.578 -11.766 -24.172 1 98.81 164 LEU A CA 1
ATOM 1269 C C . LEU A 1 164 ? 14.328 -10.594 -23.547 1 98.81 164 LEU A C 1
ATOM 1271 O O . LEU A 1 164 ? 13.977 -9.438 -23.766 1 98.81 164 LEU A O 1
ATOM 1275 N N . ALA A 1 165 ? 15.328 -10.914 -22.719 1 98.69 165 ALA A N 1
ATOM 1276 C CA . ALA A 1 165 ? 16.172 -9.875 -22.125 1 98.69 165 ALA A CA 1
ATOM 1277 C C . ALA A 1 165 ? 16.875 -9.062 -23.203 1 98.69 165 ALA A C 1
ATOM 1279 O O . ALA A 1 165 ? 16.953 -7.836 -23.125 1 98.69 165 ALA A O 1
ATOM 1280 N N . GLU A 1 166 ? 17.422 -9.758 -24.141 1 98.5 166 GLU A N 1
ATOM 1281 C CA . GLU A 1 166 ? 18.078 -9.078 -25.25 1 98.5 166 GLU A CA 1
ATOM 1282 C C . GLU A 1 166 ? 17.094 -8.219 -26.047 1 98.5 166 GLU A C 1
ATOM 1284 O O . GLU A 1 166 ? 17.422 -7.102 -26.453 1 98.5 166 GLU A O 1
ATOM 1289 N N . ARG A 1 167 ? 15.953 -8.758 -26.281 1 98.69 167 ARG A N 1
ATOM 1290 C CA . ARG A 1 167 ? 14.914 -8.016 -26.984 1 98.69 167 ARG A CA 1
ATOM 1291 C C . ARG A 1 167 ? 14.531 -6.754 -26.219 1 98.69 167 ARG A C 1
ATOM 1293 O O . ARG A 1 167 ? 14.312 -5.699 -26.828 1 98.69 167 ARG A O 1
ATOM 1300 N N . ALA A 1 168 ? 14.414 -6.895 -24.906 1 98.56 168 ALA A N 1
ATOM 1301 C CA . ALA A 1 168 ? 14.102 -5.738 -24.062 1 98.56 168 ALA A CA 1
ATOM 1302 C C . ALA A 1 168 ? 15.117 -4.617 -24.281 1 98.56 168 ALA A C 1
ATOM 1304 O O . ALA A 1 168 ? 14.75 -3.451 -24.422 1 98.56 168 ALA A O 1
ATOM 1305 N N . LYS A 1 169 ? 16.344 -4.977 -24.281 1 97.88 169 LYS A N 1
ATOM 1306 C CA . LYS A 1 169 ? 17.422 -4.023 -24.516 1 97.88 169 LYS A CA 1
ATOM 1307 C C . LYS A 1 169 ? 17.297 -3.389 -25.891 1 97.88 169 LYS A C 1
ATOM 1309 O O . LYS A 1 169 ? 17.406 -2.17 -26.031 1 97.88 169 LYS A O 1
ATOM 1314 N N . GLU A 1 170 ? 17.047 -4.184 -26.859 1 98.12 170 GLU A N 1
ATOM 1315 C CA . GLU A 1 170 ? 16.969 -3.742 -28.25 1 98.12 170 GLU A CA 1
ATOM 1316 C C . GLU A 1 170 ? 15.859 -2.715 -28.453 1 98.12 170 GLU A C 1
ATOM 1318 O O . GLU A 1 170 ? 16.031 -1.73 -29.172 1 98.12 170 GLU A O 1
ATOM 1323 N N . VAL A 1 171 ? 14.734 -2.908 -27.875 1 97.88 171 VAL A N 1
ATOM 1324 C CA . VAL A 1 171 ? 13.562 -2.096 -28.172 1 97.88 171 VAL A CA 1
ATOM 1325 C C . VAL A 1 171 ? 13.391 -1.019 -27.109 1 97.88 171 VAL A C 1
ATOM 1327 O O . VAL A 1 171 ? 12.438 -0.234 -27.141 1 97.88 171 VAL A O 1
ATOM 1330 N N . GLY A 1 172 ? 14.281 -1.021 -26.062 1 97.56 172 GLY A N 1
ATOM 1331 C CA . GLY A 1 172 ? 14.18 -0.06 -24.969 1 97.56 172 GLY A CA 1
ATOM 1332 C C . GLY A 1 172 ? 13.047 -0.354 -24.016 1 97.56 172 GLY A C 1
ATOM 1333 O O . GLY A 1 172 ? 12.484 0.562 -23.406 1 97.56 172 GLY A O 1
ATOM 1334 N N . GLY A 1 173 ? 12.586 -1.604 -23.969 1 98.31 173 GLY A N 1
ATOM 1335 C CA . GLY A 1 173 ? 11.531 -2.043 -23.062 1 98.31 173 GLY A CA 1
ATOM 1336 C C . GLY A 1 173 ? 12.07 -2.574 -21.75 1 98.31 173 GLY A C 1
ATOM 1337 O O . GLY A 1 173 ? 13.242 -2.393 -21.438 1 98.31 173 GLY A O 1
ATOM 1338 N N . LEU A 1 174 ? 11.219 -3.086 -20.922 1 98.88 174 LEU A N 1
ATOM 1339 C CA . LEU A 1 174 ? 11.562 -3.695 -19.641 1 98.88 174 LEU A CA 1
ATOM 1340 C C . LEU A 1 174 ? 10.945 -5.086 -19.516 1 98.88 174 LEU A C 1
ATOM 1342 O O . LEU A 1 174 ? 9.734 -5.246 -19.672 1 98.88 174 LEU A O 1
ATOM 1346 N N . LEU A 1 175 ? 11.766 -6.066 -19.375 1 98.88 175 LEU A N 1
ATOM 1347 C CA . LEU A 1 175 ? 11.32 -7.402 -19 1 98.88 175 LEU A CA 1
ATOM 1348 C C . LEU A 1 175 ? 11.25 -7.547 -17.484 1 98.88 175 LEU A C 1
ATOM 1350 O O . LEU A 1 175 ? 12.266 -7.395 -16.797 1 98.88 175 LEU A O 1
ATOM 1354 N N . VAL A 1 176 ? 10.094 -7.754 -16.953 1 98.94 176 VAL A N 1
ATOM 1355 C CA . VAL A 1 176 ? 9.914 -8.031 -15.523 1 98.94 176 VAL A CA 1
ATOM 1356 C C . VAL A 1 176 ? 9.648 -9.523 -15.32 1 98.94 176 VAL A C 1
ATOM 1358 O O . VAL A 1 176 ? 8.547 -10.008 -15.586 1 98.94 176 VAL A O 1
ATOM 1361 N N . VAL A 1 177 ? 10.641 -10.211 -14.852 1 98.88 177 VAL A N 1
ATOM 1362 C CA . VAL A 1 177 ? 10.453 -11.617 -14.484 1 98.88 177 VAL A CA 1
ATOM 1363 C C . VAL A 1 177 ? 9.828 -11.711 -13.094 1 98.88 177 VAL A C 1
ATOM 1365 O O . VAL A 1 177 ? 10.43 -11.289 -12.102 1 98.88 177 VAL A O 1
ATOM 1368 N N . ASP A 1 178 ? 8.609 -12.164 -13.047 1 98.75 178 ASP A N 1
ATOM 1369 C CA . ASP A 1 178 ? 7.91 -12.367 -11.781 1 98.75 178 ASP A CA 1
ATOM 1370 C C . ASP A 1 178 ? 8.289 -13.711 -11.156 1 98.75 178 ASP A C 1
ATOM 1372 O O . ASP A 1 178 ? 7.824 -14.758 -11.602 1 98.75 178 ASP A O 1
ATOM 1376 N N . GLU A 1 179 ? 9.023 -13.641 -10.062 1 98.69 179 GLU A N 1
ATOM 1377 C CA . GLU A 1 179 ? 9.641 -14.812 -9.453 1 98.69 179 GLU A CA 1
ATOM 1378 C C . GLU A 1 179 ? 8.914 -15.211 -8.172 1 98.69 179 GLU A C 1
ATOM 1380 O O . GLU A 1 179 ? 9.547 -15.648 -7.207 1 98.69 179 GLU A O 1
ATOM 1385 N N . ALA A 1 180 ? 7.586 -15.062 -8.188 1 98.5 180 ALA A N 1
ATOM 1386 C CA . ALA A 1 180 ? 6.777 -15.344 -7 1 98.5 180 ALA A CA 1
ATOM 1387 C C . ALA A 1 180 ? 7 -16.766 -6.508 1 98.5 180 ALA A C 1
ATOM 1389 O O . ALA A 1 180 ? 6.871 -17.047 -5.312 1 98.5 180 ALA A O 1
ATOM 1390 N N . TYR A 1 181 ? 7.426 -17.703 -7.414 1 98.75 181 TYR A N 1
ATOM 1391 C CA . TYR A 1 181 ? 7.504 -19.109 -7.062 1 98.75 181 TYR A CA 1
ATOM 1392 C C . TYR A 1 181 ? 8.922 -19.641 -7.238 1 98.75 181 TYR A C 1
ATOM 1394 O O . TYR A 1 181 ? 9.141 -20.859 -7.234 1 98.75 181 TYR A O 1
ATOM 1402 N N . ARG A 1 182 ? 9.898 -18.766 -7.32 1 98 182 ARG A N 1
ATOM 1403 C CA . ARG A 1 182 ? 11.258 -19.125 -7.719 1 98 182 ARG A CA 1
ATOM 1404 C C . ARG A 1 182 ? 11.859 -20.141 -6.75 1 98 182 ARG A C 1
ATOM 1406 O O . ARG A 1 182 ? 12.641 -21 -7.152 1 98 182 ARG A O 1
ATOM 1413 N N . GLU A 1 183 ? 11.523 -20.031 -5.453 1 98.44 183 GLU A N 1
ATOM 1414 C CA . GLU A 1 183 ? 12.117 -20.922 -4.453 1 98.44 183 GLU A CA 1
ATOM 1415 C C . GLU A 1 183 ? 11.766 -22.375 -4.723 1 98.44 183 GLU A C 1
ATOM 1417 O O . GLU A 1 183 ? 12.586 -23.266 -4.512 1 98.44 183 GLU A O 1
ATOM 1422 N N . PHE A 1 184 ? 10.594 -22.578 -5.227 1 98.75 184 PHE A N 1
ATOM 1423 C CA . PHE A 1 184 ? 10.117 -23.938 -5.465 1 98.75 184 PHE A CA 1
ATOM 1424 C C . PHE A 1 184 ? 10.758 -24.516 -6.719 1 98.75 184 PHE A C 1
ATOM 1426 O O . PHE A 1 184 ? 10.852 -25.734 -6.859 1 98.75 184 PHE A O 1
ATOM 1433 N N . ALA A 1 185 ? 11.125 -23.656 -7.664 1 98.31 185 ALA A N 1
ATOM 1434 C CA . ALA A 1 185 ? 11.75 -24.078 -8.914 1 98.31 185 ALA A CA 1
ATOM 1435 C C . ALA A 1 185 ? 13.266 -24.156 -8.766 1 98.31 185 ALA A C 1
ATOM 1437 O O . ALA A 1 185 ? 13.945 -24.766 -9.594 1 98.31 185 ALA A O 1
ATOM 1438 N N . GLY A 1 186 ? 13.789 -23.516 -7.738 1 97.12 186 GLY A N 1
ATOM 1439 C CA . GLY A 1 186 ? 15.227 -23.453 -7.555 1 97.12 186 GLY A CA 1
ATOM 1440 C C . GLY A 1 186 ? 15.93 -22.578 -8.57 1 97.12 186 GLY A C 1
ATOM 1441 O O . GLY A 1 186 ? 17.094 -22.797 -8.906 1 97.12 186 GLY A O 1
ATOM 1442 N N . THR A 1 187 ? 15.172 -21.594 -9.07 1 95.75 187 THR A N 1
ATOM 1443 C CA . THR A 1 187 ? 15.727 -20.703 -10.086 1 95.75 187 THR A CA 1
ATOM 1444 C C . THR A 1 187 ? 16.188 -19.391 -9.453 1 95.75 187 THR A C 1
ATOM 1446 O O . THR A 1 187 ? 15.773 -19.047 -8.344 1 95.75 187 THR A O 1
ATOM 1449 N N . ASP A 1 188 ? 17.062 -18.734 -10.086 1 95.5 188 ASP A N 1
ATOM 1450 C CA . ASP A 1 188 ? 17.516 -17.391 -9.742 1 95.5 188 ASP A CA 1
ATOM 1451 C C . ASP A 1 188 ? 17.984 -16.625 -10.977 1 95.5 188 ASP A C 1
ATOM 1453 O O . ASP A 1 188 ? 19.031 -16.938 -11.547 1 95.5 188 ASP A O 1
ATOM 1457 N N . PHE A 1 189 ? 17.266 -15.641 -11.375 1 97 189 PHE A N 1
ATOM 1458 C CA . PHE A 1 189 ? 17.562 -14.945 -12.617 1 97 189 PHE A CA 1
ATOM 1459 C C . PHE A 1 189 ? 18.25 -13.609 -12.344 1 97 189 PHE A C 1
ATOM 1461 O O . PHE A 1 189 ? 18.312 -12.742 -13.211 1 97 189 PHE A O 1
ATOM 1468 N N . ARG A 1 190 ? 18.828 -13.398 -11.141 1 97.56 190 ARG A N 1
ATOM 1469 C CA . ARG A 1 190 ? 19.547 -12.164 -10.797 1 97.56 190 ARG A CA 1
ATOM 1470 C C . ARG A 1 190 ? 20.672 -11.891 -11.789 1 97.56 190 ARG A C 1
ATOM 1472 O O . ARG A 1 190 ? 20.953 -10.734 -12.109 1 97.56 190 ARG A O 1
ATOM 1479 N N . PHE A 1 191 ? 21.297 -12.922 -12.312 1 96.81 191 PHE A N 1
ATOM 1480 C CA . PHE A 1 191 ? 22.391 -12.742 -13.266 1 96.81 191 PHE A CA 1
ATOM 1481 C C . PHE A 1 191 ? 21.906 -12.031 -14.523 1 96.81 191 PHE A C 1
ATOM 1483 O O . PHE A 1 191 ? 22.609 -11.18 -15.07 1 96.81 191 PHE A O 1
ATOM 1490 N N . LEU A 1 192 ? 20.688 -12.352 -14.961 1 97.56 192 LEU A N 1
ATOM 1491 C CA . LEU A 1 192 ? 20.109 -11.727 -16.141 1 97.56 192 LEU A CA 1
ATOM 1492 C C . LEU A 1 192 ? 19.891 -10.234 -15.922 1 97.56 192 LEU A C 1
ATOM 1494 O O . LEU A 1 192 ? 20.188 -9.422 -16.797 1 97.56 192 LEU A O 1
ATOM 1498 N N . ALA A 1 193 ? 19.422 -9.867 -14.734 1 97.88 193 ALA A N 1
ATOM 1499 C CA . ALA A 1 193 ? 19.109 -8.477 -14.406 1 97.88 193 ALA A CA 1
ATOM 1500 C C . ALA A 1 193 ? 20.391 -7.68 -14.156 1 97.88 193 ALA A C 1
ATOM 1502 O O . ALA A 1 193 ? 20.453 -6.484 -14.453 1 97.88 193 ALA A O 1
ATOM 1503 N N . ARG A 1 194 ? 21.391 -8.305 -13.602 1 96.88 194 ARG A N 1
ATOM 1504 C CA . ARG A 1 194 ? 22.656 -7.641 -13.352 1 96.88 194 ARG A CA 1
ATOM 1505 C C . ARG A 1 194 ? 23.328 -7.23 -14.656 1 96.88 194 ARG A C 1
ATOM 1507 O O . ARG A 1 194 ? 23.969 -6.172 -14.727 1 96.88 194 ARG A O 1
ATOM 1514 N N . GLU A 1 195 ? 23.125 -8.031 -15.641 1 96.19 195 GLU A N 1
ATOM 1515 C CA . GLU A 1 195 ? 23.812 -7.812 -16.906 1 96.19 195 GLU A CA 1
ATOM 1516 C C . GLU A 1 195 ? 23 -6.91 -17.828 1 96.19 195 GLU A C 1
ATOM 1518 O O . GLU A 1 195 ? 23.516 -6.395 -18.812 1 96.19 195 GLU A O 1
ATOM 1523 N N . ASN A 1 196 ? 21.844 -6.707 -17.531 1 98.12 196 ASN A N 1
ATOM 1524 C CA . ASN A 1 196 ? 20.922 -6.004 -18.422 1 98.12 196 ASN A CA 1
ATOM 1525 C C . ASN A 1 196 ? 19.969 -5.102 -17.641 1 98.12 196 ASN A C 1
ATOM 1527 O O . ASN A 1 196 ? 18.969 -5.578 -17.094 1 98.12 196 ASN A O 1
ATOM 1531 N N . PRO A 1 197 ? 20.188 -3.744 -17.672 1 97.62 197 PRO A N 1
ATOM 1532 C CA . PRO A 1 197 ? 19.344 -2.818 -16.922 1 97.62 197 PRO A CA 1
ATOM 1533 C C . PRO A 1 197 ? 17.891 -2.826 -17.391 1 97.62 197 PRO A C 1
ATOM 1535 O O . PRO A 1 197 ? 17.031 -2.225 -16.75 1 97.62 197 PRO A O 1
ATOM 1538 N N . HIS A 1 198 ? 17.609 -3.541 -18.531 1 98.44 198 HIS A N 1
ATOM 1539 C CA . HIS A 1 198 ? 16.266 -3.645 -19.047 1 98.44 198 HIS A CA 1
ATOM 1540 C C . HIS A 1 198 ? 15.555 -4.891 -18.516 1 98.44 198 HIS A C 1
ATOM 1542 O O . HIS A 1 198 ? 14.539 -5.316 -19.078 1 98.44 198 HIS A O 1
ATOM 1548 N N . VAL A 1 199 ? 16.125 -5.496 -17.469 1 98.81 199 VAL A N 1
ATOM 1549 C CA . VAL A 1 199 ? 15.5 -6.625 -16.781 1 98.81 199 VAL A CA 1
ATOM 1550 C C . VAL A 1 199 ? 15.312 -6.293 -15.305 1 98.81 199 VAL A C 1
ATOM 1552 O O . VAL A 1 199 ? 16.219 -5.742 -14.672 1 98.81 199 VAL A O 1
ATOM 1555 N N . ALA A 1 200 ? 14.148 -6.516 -14.781 1 98.81 200 ALA A N 1
ATOM 1556 C CA . ALA A 1 200 ? 13.852 -6.418 -13.359 1 98.81 200 ALA A CA 1
ATOM 1557 C C . ALA A 1 200 ? 13.219 -7.707 -12.844 1 98.81 200 ALA A C 1
ATOM 1559 O O . ALA A 1 200 ? 12.68 -8.5 -13.625 1 98.81 200 ALA A O 1
ATOM 1560 N N . LEU A 1 201 ? 13.383 -7.969 -11.578 1 98.94 201 LEU A N 1
ATOM 1561 C CA . LEU A 1 201 ? 12.844 -9.156 -10.922 1 98.94 201 LEU A CA 1
ATOM 1562 C C . LEU A 1 201 ? 11.828 -8.766 -9.852 1 98.94 201 LEU A C 1
ATOM 1564 O O . LEU A 1 201 ? 12.094 -7.887 -9.031 1 98.94 201 LEU A O 1
ATOM 1568 N N . LEU A 1 202 ? 10.672 -9.352 -9.93 1 98.81 202 LEU A N 1
ATOM 1569 C CA . LEU A 1 202 ? 9.641 -9.195 -8.906 1 98.81 202 LEU A CA 1
ATOM 1570 C C . LEU A 1 202 ? 9.602 -10.414 -7.984 1 98.81 202 LEU A C 1
ATOM 1572 O O . LEU A 1 202 ? 9.523 -11.547 -8.453 1 98.81 202 LEU A O 1
ATOM 1576 N N . ARG A 1 203 ? 9.672 -10.164 -6.703 1 98.69 203 ARG A N 1
ATOM 1577 C CA . ARG A 1 203 ? 9.695 -11.234 -5.711 1 98.69 203 ARG A CA 1
ATOM 1578 C C . ARG A 1 203 ? 8.688 -10.953 -4.594 1 98.69 203 ARG A C 1
ATOM 1580 O O . ARG A 1 203 ? 8.172 -9.844 -4.48 1 98.69 203 ARG A O 1
ATOM 1587 N N . THR A 1 204 ? 8.328 -11.984 -3.832 1 98.25 204 THR A N 1
ATOM 1588 C CA . THR A 1 204 ? 7.332 -11.867 -2.771 1 98.25 204 THR A CA 1
ATOM 1589 C C . THR A 1 204 ? 7.746 -12.688 -1.55 1 98.25 204 THR A C 1
ATOM 1591 O O . THR A 1 204 ? 8.547 -13.617 -1.661 1 98.25 204 THR A O 1
ATOM 1594 N N . PHE A 1 205 ? 7.266 -12.305 -0.42 1 98.25 205 PHE A N 1
ATOM 1595 C CA . PHE A 1 205 ? 7.438 -13.078 0.804 1 98.25 205 PHE A CA 1
ATOM 1596 C C . PHE A 1 205 ? 6.195 -13.914 1.098 1 98.25 205 PHE A C 1
ATOM 1598 O O . PHE A 1 205 ? 6.129 -14.594 2.119 1 98.25 205 PHE A O 1
ATOM 1605 N N . SER A 1 206 ? 5.242 -13.961 0.209 1 98 206 SER A N 1
ATOM 1606 C CA . SER A 1 206 ? 3.91 -14.492 0.484 1 98 206 SER A CA 1
ATOM 1607 C C . SER A 1 206 ? 3.883 -16.016 0.345 1 98 206 SER A C 1
ATOM 1609 O O . SER A 1 206 ? 2.998 -16.672 0.89 1 98 206 SER A O 1
ATOM 1611 N N . LYS A 1 207 ? 4.82 -16.562 -0.467 1 98.44 207 LYS A N 1
ATOM 1612 C CA . LYS A 1 207 ? 4.742 -17.984 -0.82 1 98.44 207 LYS A CA 1
ATOM 1613 C C . LYS A 1 207 ? 5.727 -18.797 0.007 1 98.44 207 LYS A C 1
ATOM 1615 O O . LYS A 1 207 ? 5.457 -19.109 1.169 1 98.44 207 LYS A O 1
ATOM 1620 N N . ALA A 1 208 ? 6.938 -18.922 -0.444 1 98.44 208 ALA A N 1
ATOM 1621 C CA . ALA A 1 208 ? 7.938 -19.766 0.22 1 98.44 208 ALA A CA 1
ATOM 1622 C C . ALA A 1 208 ? 8.258 -19.234 1.614 1 98.44 208 ALA A C 1
ATOM 1624 O O . ALA A 1 208 ? 8.57 -20 2.523 1 98.44 208 ALA A O 1
ATOM 1625 N N . PHE A 1 209 ? 8.109 -17.922 1.84 1 98.31 209 PHE A N 1
ATOM 1626 C CA . PHE A 1 209 ? 8.477 -17.297 3.102 1 98.31 209 PHE A CA 1
ATOM 1627 C C . PHE A 1 209 ? 7.32 -17.344 4.09 1 98.31 209 PHE A C 1
ATOM 1629 O O . PHE A 1 209 ? 7.461 -16.922 5.242 1 98.31 209 PHE A O 1
ATOM 1636 N N . SER A 1 210 ? 6.18 -17.766 3.703 1 98.44 210 SER A N 1
ATOM 1637 C CA . SER A 1 210 ? 5.035 -18.016 4.574 1 98.44 210 SER A CA 1
ATOM 1638 C C . SER A 1 210 ? 4.527 -16.719 5.199 1 98.44 210 SER A C 1
ATOM 1640 O O . SER A 1 210 ? 4.207 -16.672 6.391 1 98.44 210 SER A O 1
ATOM 1642 N N . LEU A 1 211 ? 4.516 -15.688 4.387 1 98.31 211 LEU A N 1
ATOM 1643 C CA . LEU A 1 211 ? 4.082 -14.398 4.918 1 98.31 211 LEU A CA 1
ATOM 1644 C C . LEU A 1 211 ? 2.971 -13.805 4.062 1 98.31 211 LEU A C 1
ATOM 1646 O O . LEU A 1 211 ? 2.92 -12.586 3.859 1 98.31 211 LEU A O 1
ATOM 1650 N N . GLY A 1 212 ? 2.061 -14.727 3.586 1 98.06 212 GLY A N 1
ATOM 1651 C CA . GLY A 1 212 ? 0.946 -14.258 2.775 1 98.06 212 GLY A CA 1
ATOM 1652 C C . GLY A 1 212 ? 0.124 -13.18 3.453 1 98.06 212 GLY A C 1
ATOM 1653 O O . GLY A 1 212 ? -0.324 -12.234 2.803 1 98.06 212 GLY A O 1
ATOM 1654 N N . GLY A 1 213 ? -0.054 -13.281 4.75 1 97.62 213 GLY A N 1
ATOM 1655 C CA . GLY A 1 213 ? -0.856 -12.328 5.5 1 97.62 213 GLY A CA 1
ATOM 1656 C C . GLY A 1 213 ? -0.124 -11.031 5.793 1 97.62 213 GLY A C 1
ATOM 1657 O O . GLY A 1 213 ? -0.752 -10.008 6.062 1 97.62 213 GLY A O 1
ATOM 1658 N N . VAL A 1 214 ? 1.207 -11.023 5.773 1 97 214 VAL A N 1
ATOM 1659 C CA . VAL A 1 214 ? 2.041 -9.875 6.129 1 97 214 VAL A CA 1
ATOM 1660 C C . VAL A 1 214 ? 2.135 -8.922 4.941 1 97 214 VAL A C 1
ATOM 1662 O O . VAL A 1 214 ? 2.395 -7.73 5.117 1 97 214 VAL A O 1
ATOM 1665 N N . ARG A 1 215 ? 1.862 -9.461 3.744 1 96.69 215 ARG A N 1
ATOM 1666 C CA . ARG A 1 215 ? 1.81 -8.695 2.502 1 96.69 215 ARG A CA 1
ATOM 1667 C C . ARG A 1 215 ? 3.107 -7.926 2.275 1 96.69 215 ARG A C 1
ATOM 1669 O O . ARG A 1 215 ? 3.146 -6.703 2.424 1 96.69 215 ARG A O 1
ATOM 1676 N N . ALA A 1 216 ? 4.105 -8.531 1.777 1 97.81 216 ALA A N 1
ATOM 1677 C CA . ALA A 1 216 ? 5.363 -7.867 1.458 1 97.81 216 ALA A CA 1
ATOM 1678 C C . ALA A 1 216 ? 5.992 -8.453 0.197 1 97.81 216 ALA A C 1
ATOM 1680 O O . ALA A 1 216 ? 5.949 -9.672 -0.015 1 97.81 216 ALA A O 1
ATOM 1681 N N . GLY A 1 217 ? 6.457 -7.672 -0.647 1 98 217 GLY A N 1
ATOM 1682 C CA . GLY A 1 217 ? 7.199 -8.016 -1.85 1 98 217 GLY A CA 1
ATOM 1683 C C . GLY A 1 217 ? 8.266 -6.996 -2.205 1 98 217 GLY A C 1
ATOM 1684 O O . GLY A 1 217 ? 8.367 -5.949 -1.563 1 98 217 GLY A O 1
ATOM 1685 N N . TYR A 1 218 ? 9.109 -7.328 -3.123 1 98.69 218 TYR A N 1
ATOM 1686 C CA . TYR A 1 218 ? 10.156 -6.383 -3.496 1 98.69 218 TYR A CA 1
ATOM 1687 C C . TYR A 1 218 ? 10.539 -6.547 -4.961 1 98.69 218 TYR A C 1
ATOM 1689 O O . TYR A 1 218 ? 10.258 -7.578 -5.574 1 98.69 218 TYR A O 1
ATOM 1697 N N . LEU A 1 219 ? 11.062 -5.496 -5.504 1 98.81 219 LEU A N 1
ATOM 1698 C CA . LEU A 1 219 ? 11.578 -5.414 -6.867 1 98.81 219 LEU A CA 1
ATOM 1699 C C . LEU A 1 219 ? 13.094 -5.254 -6.867 1 98.81 219 LEU A C 1
ATOM 1701 O O . LEU A 1 219 ? 13.641 -4.496 -6.066 1 98.81 219 LEU A O 1
ATOM 1705 N N . LEU A 1 220 ? 13.766 -6.086 -7.633 1 98.81 220 LEU A N 1
ATOM 1706 C CA . LEU A 1 220 ? 15.164 -5.891 -7.984 1 98.81 220 LEU A CA 1
ATOM 1707 C C . LEU A 1 220 ? 15.297 -5.375 -9.414 1 98.81 220 LEU A C 1
ATOM 1709 O O . LEU A 1 220 ? 14.82 -6.012 -10.359 1 98.81 220 LEU A O 1
ATOM 1713 N N . GLY A 1 221 ? 15.836 -4.246 -9.656 1 98.44 221 GLY A N 1
ATOM 1714 C CA . GLY A 1 221 ? 16.062 -3.666 -10.969 1 98.44 221 GLY A CA 1
ATOM 1715 C C . GLY A 1 221 ? 17.203 -2.666 -10.984 1 98.44 221 GLY A C 1
ATOM 1716 O O . GLY A 1 221 ? 17.906 -2.5 -9.984 1 98.44 221 GLY A O 1
ATOM 1717 N N . SER A 1 222 ? 17.469 -2.098 -12.156 1 97.06 222 SER A N 1
ATOM 1718 C CA . SER A 1 222 ? 18.422 -0.988 -12.227 1 97.06 222 SER A CA 1
ATOM 1719 C C . SER A 1 222 ? 17.969 0.178 -11.352 1 97.06 222 SER A C 1
ATOM 1721 O O . SER A 1 222 ? 16.781 0.295 -11.023 1 97.06 222 SER A O 1
ATOM 1723 N N . PRO A 1 223 ? 18.938 0.979 -10.914 1 95.44 223 PRO A N 1
ATOM 1724 C CA . PRO A 1 223 ? 18.562 2.17 -10.148 1 95.44 223 PRO A CA 1
ATOM 1725 C C . PRO A 1 223 ? 17.5 3.018 -10.867 1 95.44 223 PRO A C 1
ATOM 1727 O O . PRO A 1 223 ? 16.641 3.604 -10.219 1 95.44 223 PRO A O 1
ATOM 1730 N N . GLU A 1 224 ? 17.562 3.033 -12.141 1 95 224 GLU A N 1
ATOM 1731 C CA . GLU A 1 224 ? 16.578 3.801 -12.906 1 95 224 GLU A CA 1
ATOM 1732 C C . GLU A 1 224 ? 15.18 3.215 -12.758 1 95 224 GLU A C 1
ATOM 1734 O O . GLU A 1 224 ? 14.227 3.941 -12.477 1 95 224 GLU A O 1
ATOM 1739 N N . VAL A 1 225 ? 15.07 1.909 -12.945 1 96.75 225 VAL A N 1
ATOM 1740 C CA . VAL A 1 225 ? 13.781 1.235 -12.828 1 96.75 225 VAL A CA 1
ATOM 1741 C C . VAL A 1 225 ? 13.242 1.393 -11.406 1 96.75 225 VAL A C 1
ATOM 1743 O O . VAL A 1 225 ? 12.086 1.778 -11.211 1 96.75 225 VAL A O 1
ATOM 1746 N N . ALA A 1 226 ? 14.117 1.11 -10.438 1 96.88 226 ALA A N 1
ATOM 1747 C CA . ALA A 1 226 ? 13.727 1.222 -9.039 1 96.88 226 ALA A CA 1
ATOM 1748 C C . ALA A 1 226 ? 13.312 2.65 -8.695 1 96.88 226 ALA A C 1
ATOM 1750 O O . ALA A 1 226 ? 12.367 2.863 -7.934 1 96.88 226 ALA A O 1
ATOM 1751 N N . GLY A 1 227 ? 14.047 3.607 -9.234 1 94.56 227 GLY A N 1
ATOM 1752 C CA . GLY A 1 227 ? 13.734 5.004 -8.992 1 94.56 227 GLY A CA 1
ATOM 1753 C C . GLY A 1 227 ? 12.344 5.391 -9.445 1 94.56 227 GLY A C 1
ATOM 1754 O O . GLY A 1 227 ? 11.617 6.086 -8.734 1 94.56 227 GLY A O 1
ATOM 1755 N N . VAL A 1 228 ? 11.914 4.914 -10.641 1 95.75 228 VAL A N 1
ATOM 1756 C CA . VAL A 1 228 ? 10.594 5.203 -11.18 1 95.75 228 VAL A CA 1
ATOM 1757 C C . VAL A 1 228 ? 9.523 4.578 -10.289 1 95.75 228 VAL A C 1
ATOM 1759 O O . VAL A 1 228 ? 8.539 5.238 -9.938 1 95.75 228 VAL A O 1
ATOM 1762 N N . VAL A 1 229 ? 9.773 3.326 -9.922 1 96.94 229 VAL A N 1
ATOM 1763 C CA . VAL A 1 229 ? 8.797 2.623 -9.102 1 96.94 229 VAL A CA 1
ATOM 1764 C C . VAL A 1 229 ? 8.68 3.305 -7.734 1 96.94 229 VAL A C 1
ATOM 1766 O O . VAL A 1 229 ? 7.574 3.5 -7.223 1 96.94 229 VAL A O 1
ATOM 1769 N N . ARG A 1 230 ? 9.781 3.662 -7.129 1 95.12 230 ARG A N 1
ATOM 1770 C CA . AR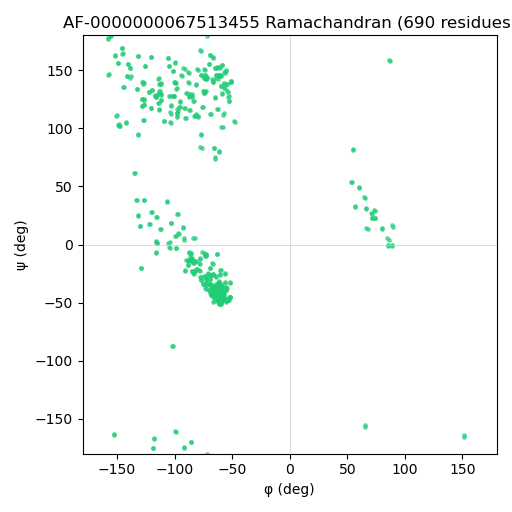G A 1 230 ? 9.805 4.336 -5.836 1 95.12 230 ARG A CA 1
ATOM 1771 C C . ARG A 1 230 ? 9.055 5.66 -5.891 1 95.12 230 ARG A C 1
ATOM 1773 O O . ARG A 1 230 ? 8.398 6.051 -4.922 1 95.12 230 ARG A O 1
ATOM 1780 N N . GLU A 1 231 ? 9.172 6.34 -6.996 1 92.88 231 GLU A N 1
ATOM 1781 C CA . GLU A 1 231 ? 8.508 7.633 -7.16 1 92.88 231 GLU A CA 1
ATOM 1782 C C . GLU A 1 231 ? 6.992 7.469 -7.238 1 92.88 231 GLU A C 1
ATOM 1784 O O . GLU A 1 231 ? 6.242 8.352 -6.809 1 92.88 231 GLU A O 1
ATOM 1789 N N . VAL A 1 232 ? 6.586 6.406 -7.805 1 95.38 232 VAL A N 1
ATOM 1790 C CA . VAL A 1 232 ? 5.16 6.156 -7.973 1 95.38 232 VAL A CA 1
ATOM 1791 C C . VAL A 1 232 ? 4.543 5.773 -6.629 1 95.38 232 VAL A C 1
ATOM 1793 O O . VAL A 1 232 ? 3.422 6.184 -6.312 1 95.38 232 VAL A O 1
ATOM 1796 N N . LEU A 1 233 ? 5.277 5.02 -5.848 1 95.38 233 LEU A N 1
ATOM 1797 C CA . LEU A 1 233 ? 4.766 4.574 -4.555 1 95.38 233 LEU A CA 1
ATOM 1798 C C . LEU A 1 233 ? 4.727 5.73 -3.561 1 95.38 233 LEU A C 1
ATOM 1800 O O . LEU A 1 233 ? 5.621 6.578 -3.553 1 95.38 233 LEU A O 1
ATOM 1804 N N . PRO A 1 234 ? 3.645 5.742 -2.713 1 94.38 234 PRO A N 1
ATOM 1805 C CA . PRO A 1 234 ? 3.625 6.785 -1.683 1 94.38 234 PRO A CA 1
ATOM 1806 C C . PRO A 1 234 ? 4.762 6.637 -0.673 1 94.38 234 PRO A C 1
ATOM 1808 O O . PRO A 1 234 ? 5.207 5.52 -0.398 1 94.38 234 PRO A O 1
ATOM 1811 N N . PRO A 1 235 ? 5.172 7.785 -0.098 1 91.81 235 PRO A N 1
ATOM 1812 C CA . PRO A 1 235 ? 6.156 7.703 0.981 1 91.81 235 PRO A CA 1
ATOM 1813 C C . PRO A 1 235 ? 5.652 6.906 2.182 1 91.81 235 PRO A C 1
ATOM 1815 O O . PRO A 1 235 ? 4.457 6.926 2.482 1 91.81 235 PRO A O 1
ATOM 1818 N N . PHE A 1 236 ? 6.543 6.168 2.887 1 93.5 236 PHE A N 1
ATOM 1819 C CA . PHE A 1 236 ? 6.238 5.414 4.098 1 93.5 236 PHE A CA 1
ATOM 1820 C C . PHE A 1 236 ? 5.281 4.27 3.795 1 93.5 236 PHE A C 1
ATOM 1822 O O . PHE A 1 236 ? 4.465 3.896 4.641 1 93.5 236 PHE A O 1
ATOM 1829 N N . VAL A 1 237 ? 5.398 3.77 2.604 1 88.19 237 VAL A N 1
ATOM 1830 C CA . VAL A 1 237 ? 4.367 2.852 2.133 1 88.19 237 VAL A CA 1
ATOM 1831 C C . VAL A 1 237 ? 4.445 1.542 2.914 1 88.19 237 VAL A C 1
ATOM 1833 O O . VAL A 1 237 ? 3.43 0.873 3.121 1 88.19 237 VAL A O 1
ATOM 1836 N N . LEU A 1 238 ? 5.621 1.143 3.379 1 95.12 238 LEU A N 1
ATOM 1837 C CA . LEU A 1 238 ? 5.762 -0.104 4.121 1 95.12 238 LEU A CA 1
ATOM 1838 C C . LEU A 1 238 ? 5.602 0.135 5.621 1 95.12 238 LEU A C 1
ATOM 1840 O O . LEU A 1 238 ? 6.434 0.805 6.238 1 95.12 238 LEU A O 1
ATOM 1844 N N . PRO A 1 239 ? 4.59 -0.462 6.234 1 96.06 239 PRO A N 1
ATOM 1845 C CA . PRO A 1 239 ? 4.367 -0.245 7.668 1 96.06 239 PRO A CA 1
ATOM 1846 C C . PRO A 1 239 ? 5.535 -0.722 8.523 1 96.06 239 PRO A C 1
ATOM 1848 O O . PRO A 1 239 ? 6.207 -1.696 8.172 1 96.06 239 PRO A O 1
ATOM 1851 N N . ALA A 1 240 ? 5.707 -0.101 9.68 1 95.12 240 ALA A N 1
ATOM 1852 C CA . ALA A 1 240 ? 6.809 -0.406 10.586 1 95.12 240 ALA A CA 1
ATOM 1853 C C . ALA A 1 240 ? 6.738 -1.851 11.07 1 95.12 240 ALA A C 1
ATOM 1855 O O . ALA A 1 240 ? 7.77 -2.516 11.211 1 95.12 240 ALA A O 1
ATOM 1856 N N . HIS A 1 241 ? 5.574 -2.336 11.344 1 95.12 241 HIS A N 1
ATOM 1857 C CA . HIS A 1 241 ? 5.434 -3.701 11.844 1 95.12 241 HIS A CA 1
ATOM 1858 C C . HIS A 1 241 ? 5.789 -4.719 10.766 1 95.12 241 HIS A C 1
ATOM 1860 O O . HIS A 1 241 ? 6.371 -5.766 11.062 1 95.12 241 HIS A O 1
ATOM 1866 N N . THR A 1 242 ? 5.402 -4.438 9.492 1 96.88 242 THR A N 1
ATOM 1867 C CA . THR A 1 242 ? 5.848 -5.285 8.391 1 96.88 242 THR A CA 1
ATOM 1868 C C . THR A 1 242 ? 7.371 -5.32 8.32 1 96.88 242 THR A C 1
ATOM 1870 O O . THR A 1 242 ? 7.965 -6.387 8.148 1 96.88 242 THR A O 1
ATOM 1873 N N . GLY A 1 243 ? 7.934 -4.133 8.477 1 97 243 GLY A N 1
ATOM 1874 C CA . GLY A 1 243 ? 9.383 -4.055 8.469 1 97 243 GLY A CA 1
ATOM 1875 C C . GLY A 1 243 ? 10.031 -4.895 9.555 1 97 243 GLY A C 1
ATOM 1876 O O . GLY A 1 243 ? 11.008 -5.605 9.305 1 97 243 GLY A O 1
ATOM 1877 N N . ALA A 1 244 ? 9.477 -4.871 10.742 1 96.62 244 ALA A N 1
ATOM 1878 C CA . ALA A 1 244 ? 10.008 -5.625 11.875 1 96.62 244 ALA A CA 1
ATOM 1879 C C . ALA A 1 244 ? 9.945 -7.125 11.609 1 96.62 244 ALA A C 1
ATOM 1881 O O . ALA A 1 244 ? 10.883 -7.859 11.93 1 96.62 244 ALA A O 1
ATOM 1882 N N . VAL A 1 245 ? 8.859 -7.57 11.031 1 97.94 245 VAL A N 1
ATOM 1883 C CA . VAL A 1 245 ? 8.703 -8.977 10.688 1 97.94 245 VAL A CA 1
ATOM 1884 C C . VAL A 1 245 ? 9.75 -9.383 9.656 1 97.94 245 VAL A C 1
ATOM 1886 O O . VAL A 1 245 ? 10.406 -10.414 9.805 1 97.94 245 VAL A O 1
ATOM 1889 N N . LEU A 1 246 ? 9.906 -8.578 8.625 1 98.12 246 LEU A N 1
ATOM 1890 C CA . LEU A 1 246 ? 10.828 -8.883 7.531 1 98.12 246 LEU A CA 1
ATOM 1891 C C . LEU A 1 246 ? 12.266 -8.922 8.031 1 98.12 246 LEU A C 1
ATOM 1893 O O . LEU A 1 246 ? 13.078 -9.727 7.555 1 98.12 246 LEU A O 1
ATOM 1897 N N . GLU A 1 247 ? 12.562 -8.039 8.977 1 97.44 247 GLU A N 1
ATOM 1898 C CA . GLU A 1 247 ? 13.906 -8.07 9.555 1 97.44 247 GLU A CA 1
ATOM 1899 C C . GLU A 1 247 ? 14.211 -9.43 10.18 1 97.44 247 GLU A C 1
ATOM 1901 O O . GLU A 1 247 ? 15.281 -10 9.961 1 97.44 247 GLU A O 1
ATOM 1906 N N . VAL A 1 248 ? 13.281 -9.953 10.914 1 97.81 248 VAL A N 1
ATOM 1907 C CA . VAL A 1 248 ? 13.445 -11.227 11.594 1 97.81 248 VAL A CA 1
ATOM 1908 C C . VAL A 1 248 ? 13.617 -12.344 10.57 1 97.81 248 VAL A C 1
ATOM 1910 O O . VAL A 1 248 ? 14.5 -13.195 10.703 1 97.81 248 VAL A O 1
ATOM 1913 N N . VAL A 1 249 ? 12.812 -12.344 9.516 1 97.31 249 VAL A N 1
ATOM 1914 C CA . VAL A 1 249 ? 12.82 -13.438 8.555 1 97.31 249 VAL A CA 1
ATOM 1915 C C . VAL A 1 249 ? 14.094 -13.367 7.707 1 97.31 249 VAL A C 1
ATOM 1917 O O . VAL A 1 249 ? 14.664 -14.398 7.352 1 97.31 249 VAL A O 1
ATOM 1920 N N . LEU A 1 250 ? 14.547 -12.141 7.41 1 96.5 250 LEU A N 1
ATOM 1921 C CA . LEU A 1 250 ? 15.758 -11.969 6.617 1 96.5 250 LEU A CA 1
ATOM 1922 C C . LEU A 1 250 ? 16.984 -12.375 7.418 1 96.5 250 LEU A C 1
ATOM 1924 O O . LEU A 1 250 ? 18 -12.781 6.84 1 96.5 250 LEU A O 1
ATOM 1928 N N . GLU A 1 251 ? 16.875 -12.305 8.719 1 96 251 GLU A N 1
ATOM 1929 C CA . GLU A 1 251 ? 17.969 -12.719 9.594 1 96 251 GLU A CA 1
ATOM 1930 C C . GLU A 1 251 ? 17.969 -14.234 9.781 1 96 251 GLU A C 1
ATOM 1932 O O . GLU A 1 251 ? 18.969 -14.797 10.25 1 96 251 GLU A O 1
ATOM 1937 N N . ASN A 1 252 ? 16.875 -14.906 9.414 1 93.75 252 ASN A N 1
ATOM 1938 C CA . ASN A 1 252 ? 16.703 -16.328 9.641 1 93.75 252 ASN A CA 1
ATOM 1939 C C . ASN A 1 252 ? 16.156 -17.031 8.398 1 93.75 252 ASN A C 1
ATOM 1941 O O . ASN A 1 252 ? 15.102 -17.672 8.461 1 93.75 252 ASN A O 1
ATOM 1945 N N . PRO A 1 253 ? 16.875 -17 7.316 1 88.44 253 PRO A N 1
ATOM 1946 C CA . PRO A 1 253 ? 16.328 -17.516 6.055 1 88.44 253 PRO A CA 1
ATOM 1947 C C . PRO A 1 253 ? 16.25 -19.031 6.023 1 88.44 253 PRO A C 1
ATOM 1949 O O . PRO A 1 253 ? 15.586 -19.609 5.148 1 88.44 253 PRO A O 1
ATOM 1952 N N . GLY A 1 254 ? 16.812 -19.781 6.965 1 93.94 254 GLY A N 1
ATOM 1953 C CA . GLY A 1 254 ? 16.922 -21.234 6.953 1 93.94 254 GLY A CA 1
ATOM 1954 C C . GLY A 1 254 ? 15.57 -21.922 6.934 1 93.94 254 GLY A C 1
ATOM 1955 O O . GLY A 1 254 ? 15.406 -22.953 6.277 1 93.94 254 GLY A O 1
ATOM 1956 N N . TYR A 1 255 ? 14.523 -21.344 7.555 1 96.25 255 TYR A N 1
ATOM 1957 C CA . TYR A 1 255 ? 13.227 -22 7.645 1 96.25 255 TYR A CA 1
ATOM 1958 C C . TYR A 1 255 ? 12.578 -22.141 6.27 1 96.25 255 TYR A C 1
ATOM 1960 O O . TYR A 1 255 ? 11.781 -23.047 6.031 1 96.25 255 TYR A O 1
ATOM 1968 N N . VAL A 1 256 ? 12.938 -21.266 5.336 1 97.75 256 VAL A N 1
ATOM 1969 C CA . VAL A 1 256 ? 12.352 -21.25 4 1 97.75 256 VAL A CA 1
ATOM 1970 C C . VAL A 1 256 ? 12.719 -22.547 3.268 1 97.75 256 VAL A C 1
ATOM 1972 O O . VAL A 1 256 ? 11.891 -23.109 2.547 1 97.75 256 VAL A O 1
ATOM 1975 N N . GLU A 1 257 ? 13.898 -23 3.467 1 96.88 257 GLU A N 1
ATOM 1976 C CA . GLU A 1 257 ? 14.352 -24.234 2.822 1 96.88 257 GLU A CA 1
ATOM 1977 C C . GLU A 1 257 ? 13.5 -25.422 3.244 1 96.88 257 GLU A C 1
ATOM 1979 O O . GLU A 1 257 ? 13.172 -26.281 2.422 1 96.88 257 GLU A O 1
ATOM 1984 N N . LYS A 1 258 ? 13.188 -25.422 4.504 1 96.62 258 LYS A N 1
ATOM 1985 C CA . LYS A 1 258 ? 12.359 -26.516 5.008 1 96.62 258 LYS A CA 1
ATOM 1986 C C . LYS A 1 258 ? 10.953 -26.453 4.414 1 96.62 258 LYS A C 1
ATOM 1988 O O . LYS A 1 258 ? 10.367 -27.484 4.082 1 96.62 258 LYS A O 1
ATOM 1993 N N . VAL A 1 259 ? 10.414 -25.25 4.32 1 98.19 259 VAL A N 1
ATOM 1994 C CA . VAL A 1 259 ? 9.109 -25.062 3.707 1 98.19 259 VAL A CA 1
ATOM 1995 C C . VAL A 1 259 ? 9.133 -25.562 2.264 1 98.19 259 VAL A C 1
ATOM 1997 O O . VAL A 1 259 ? 8.266 -26.344 1.854 1 98.19 259 VAL A O 1
ATOM 2000 N N . VAL A 1 260 ? 10.148 -25.188 1.525 1 98.69 260 VAL A N 1
ATOM 2001 C CA . VAL A 1 260 ? 10.273 -25.516 0.109 1 98.69 260 VAL A CA 1
ATOM 2002 C C . VAL A 1 260 ? 10.43 -27.016 -0.06 1 98.69 260 VAL A C 1
ATOM 2004 O O . VAL A 1 260 ? 9.789 -27.625 -0.919 1 98.69 260 VAL A O 1
ATOM 2007 N N . GLU A 1 261 ? 11.266 -27.594 0.756 1 98.31 261 GLU A N 1
ATOM 2008 C CA . GLU A 1 261 ? 11.5 -29.031 0.685 1 98.31 261 GLU A CA 1
ATOM 2009 C C . GLU A 1 261 ? 10.211 -29.812 0.895 1 98.31 261 GLU A C 1
ATOM 2011 O O . GLU A 1 261 ? 9.906 -30.734 0.137 1 98.31 261 GLU A O 1
ATOM 2016 N N . GLU A 1 262 ? 9.461 -29.438 1.888 1 98.38 262 GLU A N 1
ATOM 2017 C CA . GLU A 1 262 ? 8.219 -30.125 2.197 1 98.38 262 GLU A CA 1
ATOM 2018 C C . GLU A 1 262 ? 7.184 -29.938 1.091 1 98.38 262 GLU A C 1
ATOM 2020 O O . GLU A 1 262 ? 6.52 -30.891 0.681 1 98.38 262 GLU A O 1
ATOM 2025 N N . VAL A 1 263 ? 7.047 -28.734 0.634 1 98.88 263 VAL A N 1
ATOM 2026 C CA . VAL A 1 263 ? 6.062 -28.422 -0.393 1 98.88 263 VAL A CA 1
ATOM 2027 C C . VAL A 1 263 ? 6.414 -29.141 -1.689 1 98.88 263 VAL A C 1
ATOM 2029 O O . VAL A 1 263 ? 5.543 -29.734 -2.34 1 98.88 263 VAL A O 1
ATOM 2032 N N . VAL A 1 264 ? 7.68 -29.141 -2.076 1 98.81 264 VAL A N 1
ATOM 2033 C CA . VAL A 1 264 ? 8.117 -29.781 -3.309 1 98.81 264 VAL A CA 1
ATOM 2034 C C . VAL A 1 264 ? 7.914 -31.297 -3.207 1 98.81 264 VAL A C 1
ATOM 2036 O O . VAL A 1 264 ? 7.469 -31.938 -4.164 1 98.81 264 VAL A O 1
ATOM 2039 N N . ALA A 1 265 ? 8.219 -31.859 -2.057 1 98.69 265 ALA A N 1
ATOM 2040 C CA . ALA A 1 265 ? 8.016 -33.281 -1.85 1 98.69 265 ALA A CA 1
ATOM 2041 C C . ALA A 1 265 ? 6.543 -33.656 -2.004 1 98.69 265 ALA A C 1
ATOM 2043 O O . ALA A 1 265 ? 6.211 -34.656 -2.662 1 98.69 265 ALA A O 1
ATOM 2044 N N . GLN A 1 266 ? 5.695 -32.844 -1.361 1 98.81 266 GLN A N 1
ATOM 2045 C CA . GLN A 1 266 ? 4.262 -33.125 -1.45 1 98.81 266 GLN A CA 1
ATOM 2046 C C . GLN A 1 266 ? 3.75 -32.906 -2.871 1 98.81 266 GLN A C 1
ATOM 2048 O O . GLN A 1 266 ? 2.887 -33.656 -3.348 1 98.81 266 GLN A O 1
ATOM 2053 N N . ARG A 1 267 ? 4.227 -31.875 -3.539 1 98.88 267 ARG A N 1
ATOM 2054 C CA . ARG A 1 267 ? 3.848 -31.594 -4.922 1 98.88 267 ARG A CA 1
ATOM 2055 C C . ARG A 1 267 ? 4.129 -32.812 -5.812 1 98.88 267 ARG A C 1
ATOM 2057 O O . ARG A 1 267 ? 3.262 -33.219 -6.582 1 98.88 267 ARG A O 1
ATOM 2064 N N . GLU A 1 268 ? 5.336 -33.344 -5.684 1 98.75 268 GLU A N 1
ATOM 2065 C CA . GLU A 1 268 ? 5.746 -34.469 -6.512 1 98.75 268 GLU A CA 1
ATOM 2066 C C . GLU A 1 268 ? 4.938 -35.719 -6.188 1 98.75 268 GLU A C 1
ATOM 2068 O O . GLU A 1 268 ? 4.543 -36.469 -7.09 1 98.75 268 GLU A O 1
ATOM 2073 N N . ARG A 1 269 ? 4.711 -35.938 -4.902 1 98.81 269 ARG A N 1
ATOM 2074 C CA . ARG A 1 269 ? 3.912 -37.094 -4.492 1 98.81 269 ARG A CA 1
ATOM 2075 C C . ARG A 1 269 ? 2.506 -37.031 -5.074 1 98.81 269 ARG A C 1
ATOM 2077 O O . ARG A 1 269 ? 2.025 -37.969 -5.676 1 98.81 269 ARG A O 1
ATOM 2084 N N . VAL A 1 270 ? 1.858 -35.906 -4.887 1 98.88 270 VAL A N 1
ATOM 2085 C CA . VAL A 1 270 ? 0.472 -35.75 -5.312 1 98.88 270 VAL A CA 1
ATOM 2086 C C . VAL A 1 270 ? 0.393 -35.781 -6.836 1 98.88 270 VAL A C 1
ATOM 2088 O O . VAL A 1 270 ? -0.543 -36.344 -7.402 1 98.88 270 VAL A O 1
ATOM 2091 N N . TYR A 1 271 ? 1.373 -35.125 -7.512 1 98.81 271 TYR A N 1
ATOM 2092 C CA . TYR A 1 271 ? 1.446 -35.188 -8.969 1 98.81 271 TYR A CA 1
ATOM 2093 C C . TYR A 1 271 ? 1.463 -36.656 -9.445 1 98.81 271 TYR A C 1
ATOM 2095 O O . TYR A 1 271 ? 0.676 -37.031 -10.312 1 98.81 271 TYR A O 1
ATOM 2103 N N . ARG A 1 272 ? 2.275 -37.469 -8.867 1 98.56 272 ARG A N 1
ATOM 2104 C CA . ARG A 1 272 ? 2.414 -38.875 -9.25 1 98.56 272 ARG A CA 1
ATOM 2105 C C . ARG A 1 272 ? 1.126 -39.625 -8.992 1 98.56 272 ARG A C 1
ATOM 2107 O O . ARG A 1 272 ? 0.698 -40.438 -9.82 1 98.56 272 ARG A O 1
ATOM 2114 N N . GLU A 1 273 ? 0.555 -39.375 -7.879 1 98.31 273 GLU A N 1
ATOM 2115 C CA . GLU A 1 273 ? -0.679 -40.094 -7.527 1 98.31 273 GLU A CA 1
ATOM 2116 C C . GLU A 1 273 ? -1.817 -39.688 -8.469 1 98.31 273 GLU A C 1
ATO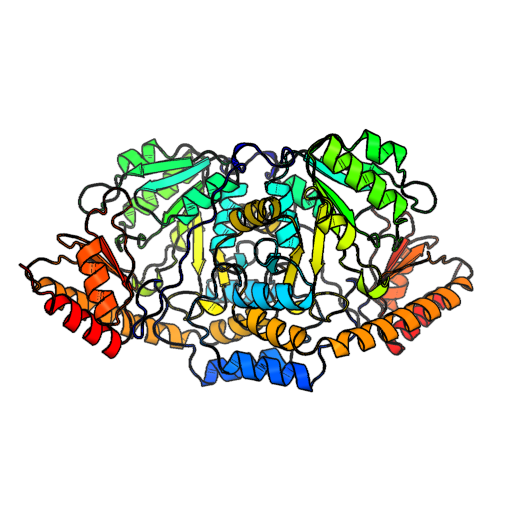M 2118 O O . GLU A 1 273 ? -2.617 -40.531 -8.867 1 98.31 273 GLU A O 1
ATOM 2123 N N . LEU A 1 274 ? -1.907 -38.469 -8.82 1 98.38 274 LEU A N 1
ATOM 2124 C CA . LEU A 1 274 ? -2.975 -38 -9.695 1 98.38 274 LEU A CA 1
ATOM 2125 C C . LEU A 1 274 ? -2.836 -38.562 -11.102 1 98.38 274 LEU A C 1
ATOM 2127 O O . LEU A 1 274 ? -3.814 -38.625 -11.844 1 98.38 274 LEU A O 1
ATOM 2131 N N . LEU A 1 275 ? -1.576 -38.906 -11.492 1 97.88 275 LEU A N 1
ATOM 2132 C CA . LEU A 1 275 ? -1.355 -39.5 -12.805 1 97.88 275 LEU A CA 1
ATOM 2133 C C . LEU A 1 275 ? -2.139 -40.812 -12.953 1 97.88 275 LEU A C 1
ATOM 2135 O O . LEU A 1 275 ? -2.447 -41.219 -14.07 1 97.88 275 LEU A O 1
ATOM 2139 N N . ALA A 1 276 ? -2.482 -41.406 -11.812 1 97 276 ALA A N 1
ATOM 2140 C CA . ALA A 1 276 ? -3.219 -42.656 -11.82 1 97 276 ALA A CA 1
ATOM 2141 C C . ALA A 1 276 ? -4.723 -42.406 -11.906 1 97 276 ALA A C 1
ATOM 2143 O O . ALA A 1 276 ? -5.5 -43.344 -12.094 1 97 276 ALA A O 1
ATOM 2144 N N . HIS A 1 277 ? -5.086 -41.219 -11.75 1 97.31 277 HIS A N 1
ATOM 2145 C CA . HIS A 1 277 ? -6.516 -40.969 -11.82 1 97.31 277 HIS A CA 1
ATOM 2146 C C . HIS A 1 277 ? -7.07 -41.281 -13.203 1 97.31 277 HIS A C 1
ATOM 2148 O O . HIS A 1 277 ? -6.449 -40.969 -14.219 1 97.31 277 HIS A O 1
ATOM 2154 N N . PRO A 1 278 ? -8.203 -41.781 -13.25 1 95.81 278 PRO A N 1
ATOM 2155 C CA . PRO A 1 278 ? -8.727 -42.219 -14.539 1 95.81 278 PRO A CA 1
ATOM 2156 C C . PRO A 1 278 ? -9.094 -41.062 -15.469 1 95.81 278 PRO A C 1
ATOM 2158 O O . PRO A 1 278 ? -9.023 -41.219 -16.688 1 95.81 278 PRO A O 1
ATOM 2161 N N . THR A 1 279 ? -9.516 -39.906 -14.945 1 96.94 279 THR A N 1
ATOM 2162 C CA . THR A 1 279 ? -10.039 -38.875 -15.82 1 96.94 279 THR A CA 1
ATOM 2163 C C . THR A 1 279 ? -9.359 -37.531 -15.539 1 96.94 279 THR A C 1
ATOM 2165 O O . THR A 1 279 ? -9.445 -36.594 -16.344 1 96.94 279 THR A O 1
ATOM 2168 N N . TRP A 1 280 ? -8.766 -37.375 -14.359 1 97.88 280 TRP A N 1
ATOM 2169 C CA . TRP A 1 280 ? -8.086 -36.125 -14.039 1 97.88 280 TRP A CA 1
ATOM 2170 C C . TRP A 1 280 ? -6.633 -36.188 -14.516 1 97.88 280 TRP A C 1
ATOM 2172 O O . TRP A 1 280 ? -5.969 -37.219 -14.406 1 97.88 280 TRP A O 1
ATOM 2182 N N . ARG A 1 281 ? -6.16 -35.062 -15.062 1 97.56 281 ARG A N 1
ATOM 2183 C CA . ARG A 1 281 ? -4.805 -34.969 -15.594 1 97.56 281 ARG A CA 1
ATOM 2184 C C . ARG A 1 281 ? -4.055 -33.781 -15 1 97.56 281 ARG A C 1
ATOM 2186 O O . ARG A 1 281 ? -4.336 -32.625 -15.344 1 97.56 281 ARG A O 1
ATOM 2193 N N . PRO A 1 282 ? -3.121 -34.094 -14.125 1 98.38 282 PRO A N 1
ATOM 2194 C CA . PRO A 1 282 ? -2.289 -33 -13.617 1 98.38 282 PRO A CA 1
ATOM 2195 C C . PRO A 1 282 ? -1.221 -32.562 -14.617 1 98.38 282 PRO A C 1
ATOM 2197 O O . PRO A 1 282 ? -0.733 -33.375 -15.398 1 98.38 282 PRO A O 1
ATOM 2200 N N . TYR A 1 283 ? -0.89 -31.312 -14.656 1 98.12 283 TYR A N 1
ATOM 2201 C CA . TYR A 1 283 ? 0.253 -30.781 -15.398 1 98.12 283 TYR A CA 1
ATOM 2202 C C . TYR A 1 283 ? 1.481 -30.688 -14.5 1 98.12 283 TYR A C 1
ATOM 2204 O O . TYR A 1 283 ? 1.36 -30.469 -13.289 1 98.12 283 TYR A O 1
ATOM 2212 N N . PRO A 1 284 ? 2.67 -30.938 -15.102 1 97.44 284 PRO A N 1
ATOM 2213 C CA . PRO A 1 284 ? 3.877 -30.703 -14.305 1 97.44 284 PRO A CA 1
ATOM 2214 C C . PRO A 1 284 ? 3.961 -29.266 -13.766 1 97.44 284 PRO A C 1
ATOM 2216 O O . PRO A 1 284 ? 3.492 -28.328 -14.414 1 97.44 284 PRO A O 1
ATOM 2219 N N . SER A 1 285 ? 4.57 -29.156 -12.586 1 98.56 285 SER A N 1
ATOM 2220 C CA . SER A 1 285 ? 4.633 -27.828 -11.961 1 98.56 285 SER A CA 1
ATOM 2221 C C . SER A 1 285 ? 5.98 -27.609 -11.281 1 98.56 285 SER A C 1
ATOM 2223 O O . SER A 1 285 ? 6.574 -28.547 -10.742 1 98.56 285 SER A O 1
ATOM 2225 N N . ARG A 1 286 ? 6.418 -26.375 -11.352 1 98.5 286 ARG A N 1
ATOM 2226 C CA . ARG A 1 286 ? 7.594 -25.938 -10.602 1 98.5 286 ARG A CA 1
ATOM 2227 C C . ARG A 1 286 ? 7.227 -24.891 -9.57 1 98.5 286 ARG A C 1
ATOM 2229 O O . ARG A 1 286 ? 8.055 -24.047 -9.203 1 98.5 286 ARG A O 1
ATOM 2236 N N . THR A 1 287 ? 6.004 -24.828 -9.125 1 98.81 287 THR A N 1
ATOM 2237 C CA . THR A 1 287 ? 5.453 -23.891 -8.164 1 98.81 287 THR A CA 1
ATOM 2238 C C . THR A 1 287 ? 4.957 -24.609 -6.918 1 98.81 287 THR A C 1
ATOM 2240 O O . THR A 1 287 ? 5.324 -25.766 -6.672 1 98.81 287 THR A O 1
ATOM 2243 N N . ASN A 1 288 ? 4.199 -23.953 -6.055 1 98.94 288 ASN A N 1
ATOM 2244 C CA . ASN A 1 288 ? 3.572 -24.578 -4.898 1 98.94 288 ASN A CA 1
ATOM 2245 C C . ASN A 1 288 ? 2.119 -24.953 -5.176 1 98.94 288 ASN A C 1
ATOM 2247 O O . ASN A 1 288 ? 1.285 -24.938 -4.27 1 98.94 288 ASN A O 1
ATOM 2251 N N . PHE A 1 289 ? 1.813 -25.172 -6.449 1 98.94 289 PHE A N 1
ATOM 2252 C CA . PHE A 1 289 ? 0.468 -25.594 -6.82 1 98.94 289 PHE A CA 1
ATOM 2253 C C . PHE A 1 289 ? 0.511 -26.562 -8.008 1 98.94 289 PHE A C 1
ATOM 2255 O O . PHE A 1 289 ? 1.553 -26.719 -8.648 1 98.94 289 PHE A O 1
ATOM 2262 N N . LEU A 1 290 ? -0.578 -27.25 -8.234 1 98.88 290 LEU A N 1
ATOM 2263 C CA . LEU A 1 290 ? -0.79 -28.078 -9.422 1 98.88 290 LEU A CA 1
ATOM 2264 C C . LEU A 1 290 ? -1.999 -27.594 -10.211 1 98.88 290 LEU A C 1
ATOM 2266 O O . LEU A 1 290 ? -3.021 -27.219 -9.633 1 98.88 290 LEU A O 1
ATOM 2270 N N . LEU A 1 291 ? -1.796 -27.484 -11.492 1 98.81 291 LEU A N 1
ATOM 2271 C CA . LEU A 1 291 ? -2.93 -27.375 -12.398 1 98.81 291 LEU A CA 1
ATOM 2272 C C . LEU A 1 291 ? -3.426 -28.75 -12.82 1 98.81 291 LEU A C 1
ATOM 2274 O O . LEU A 1 291 ? -2.633 -29.594 -13.242 1 98.81 291 LEU A O 1
ATOM 2278 N N . VAL A 1 292 ? -4.738 -29 -12.656 1 98.69 292 VAL A N 1
ATOM 2279 C CA . VAL A 1 292 ? -5.324 -30.312 -12.938 1 98.69 292 VAL A CA 1
ATOM 2280 C C . VAL A 1 292 ? -6.504 -30.156 -13.898 1 98.69 292 VAL A C 1
ATOM 2282 O O . VAL A 1 292 ? -7.457 -29.438 -13.609 1 98.69 292 VAL A O 1
ATOM 2285 N N . ARG A 1 293 ? -6.445 -30.75 -15.016 1 98.25 293 ARG A N 1
ATOM 2286 C CA . ARG A 1 293 ? -7.566 -30.75 -15.945 1 98.25 293 ARG A CA 1
ATOM 2287 C C . ARG A 1 293 ? -8.555 -31.859 -15.625 1 98.25 293 ARG A C 1
ATOM 2289 O O . ARG A 1 293 ? -8.164 -33 -15.422 1 98.25 293 ARG A O 1
ATOM 2296 N N . THR A 1 294 ? -9.75 -31.562 -15.531 1 98.06 294 THR A N 1
ATOM 2297 C CA . THR A 1 294 ? -10.852 -32.5 -15.273 1 98.06 294 THR A CA 1
ATOM 2298 C C . THR A 1 294 ? -11.859 -32.469 -16.422 1 98.06 294 THR A C 1
ATOM 2300 O O . THR A 1 294 ? -11.852 -31.547 -17.234 1 98.06 294 THR A O 1
ATOM 2303 N N . PRO A 1 295 ? -12.695 -33.5 -16.531 1 96.94 295 PRO A N 1
ATOM 2304 C CA . PRO A 1 295 ? -13.734 -33.469 -17.562 1 96.94 295 PRO A CA 1
ATOM 2305 C C . PRO A 1 295 ? -14.688 -32.281 -17.406 1 96.94 295 PRO A C 1
ATOM 2307 O O . PRO A 1 295 ? -15.156 -31.719 -18.406 1 96.94 295 PRO A O 1
ATOM 2310 N N . ASP A 1 296 ? -14.953 -31.891 -16.234 1 96.94 296 ASP A N 1
ATOM 2311 C CA . ASP A 1 296 ? -15.844 -30.781 -15.883 1 96.94 296 ASP A CA 1
ATOM 2312 C C . ASP A 1 296 ? -15.375 -30.094 -14.609 1 96.94 296 ASP A C 1
ATOM 2314 O O . ASP A 1 296 ? -15.656 -30.547 -13.5 1 96.94 296 ASP A O 1
ATOM 2318 N N . ALA A 1 297 ? -14.742 -28.969 -14.805 1 97.88 297 ALA A N 1
ATOM 2319 C CA . ALA A 1 297 ? -14.125 -28.266 -13.68 1 97.88 297 ALA A CA 1
ATOM 2320 C C . ALA A 1 297 ? -15.164 -27.875 -12.641 1 97.88 297 ALA A C 1
ATOM 2322 O O . ALA A 1 297 ? -14.898 -27.906 -11.438 1 97.88 297 ALA A O 1
ATOM 2323 N N . GLU A 1 298 ? -16.297 -27.406 -13.07 1 97.38 298 GLU A N 1
ATOM 2324 C CA . GLU A 1 298 ? -17.359 -27 -12.148 1 97.38 298 GLU A CA 1
ATOM 2325 C C . GLU A 1 298 ? -17.812 -28.156 -11.273 1 97.38 298 GLU A C 1
ATOM 2327 O O . GLU A 1 298 ? -17.938 -28.016 -10.055 1 97.38 298 GLU A O 1
ATOM 2332 N N . GLU A 1 299 ? -18.094 -29.281 -11.914 1 96.69 299 GLU A N 1
ATOM 2333 C CA . GLU A 1 299 ? -18.516 -30.484 -11.18 1 96.69 299 GLU A CA 1
ATOM 2334 C C . GLU A 1 299 ? -17.422 -30.938 -10.211 1 96.69 299 GLU A C 1
ATOM 2336 O O . GLU A 1 299 ? -17.719 -31.297 -9.062 1 96.69 299 GLU A O 1
ATOM 2341 N N . ALA A 1 300 ? -16.219 -31 -10.727 1 97.88 300 ALA A N 1
ATOM 2342 C CA . ALA A 1 300 ? -15.094 -31.391 -9.875 1 97.88 300 ALA A CA 1
ATOM 2343 C C . ALA A 1 300 ? -14.961 -30.453 -8.68 1 97.88 300 ALA A C 1
ATOM 2345 O O . ALA A 1 300 ? -14.75 -30.906 -7.547 1 97.88 300 ALA A O 1
ATOM 2346 N N . PHE A 1 301 ? -15.102 -29.172 -8.898 1 97.56 301 PHE A N 1
ATOM 2347 C CA . PHE A 1 301 ? -15.008 -28.156 -7.848 1 97.56 301 PHE A CA 1
ATOM 2348 C C . PHE A 1 301 ? -16.094 -28.375 -6.793 1 97.56 301 PHE A C 1
ATOM 2350 O O . PHE A 1 301 ? -15.797 -28.391 -5.594 1 97.56 301 PHE A O 1
ATOM 2357 N N . ARG A 1 302 ? -17.297 -28.5 -7.207 1 96.94 302 ARG A N 1
ATOM 2358 C CA . ARG A 1 302 ? -18.422 -28.703 -6.293 1 96.94 302 ARG A CA 1
ATOM 2359 C C . ARG A 1 302 ? -18.219 -29.969 -5.461 1 96.94 302 ARG A C 1
ATOM 2361 O O . ARG A 1 302 ? -18.531 -29.984 -4.27 1 96.94 302 ARG A O 1
ATOM 2368 N N . HIS A 1 303 ? -17.781 -31 -6.125 1 97 303 HIS A N 1
ATOM 2369 C CA . HIS A 1 303 ? -17.516 -32.25 -5.418 1 97 303 HIS A CA 1
ATOM 2370 C C . HIS A 1 303 ? -16.453 -32.062 -4.34 1 97 303 HIS A C 1
ATOM 2372 O O . HIS A 1 303 ? -16.656 -32.438 -3.186 1 97 303 HIS A O 1
ATOM 2378 N N . LEU A 1 304 ? -15.312 -31.453 -4.695 1 98.19 304 LEU A N 1
ATOM 2379 C CA . LEU A 1 304 ? -14.234 -31.219 -3.74 1 98.19 304 LEU A CA 1
ATOM 2380 C C . LEU A 1 304 ? -14.727 -30.375 -2.57 1 98.19 304 LEU A C 1
ATOM 2382 O O . LEU A 1 304 ? -14.445 -30.688 -1.411 1 98.19 304 LEU A O 1
ATOM 2386 N N . LEU A 1 305 ? -15.469 -29.312 -2.908 1 97.62 305 LEU A N 1
ATOM 2387 C CA . LEU A 1 305 ? -15.992 -28.438 -1.872 1 97.62 305 LEU A CA 1
ATOM 2388 C C . LEU A 1 305 ? -16.922 -29.203 -0.93 1 97.62 305 LEU A C 1
ATOM 2390 O O . LEU A 1 305 ? -16.875 -29 0.287 1 97.62 305 LEU A O 1
ATOM 2394 N N . SER A 1 306 ? -17.797 -30.031 -1.497 1 96.88 306 SER A N 1
ATOM 2395 C CA . SER A 1 306 ? -18.719 -30.812 -0.688 1 96.88 306 SER A CA 1
ATOM 2396 C C . SER A 1 306 ? -17.969 -31.75 0.248 1 96.88 306 SER A C 1
ATOM 2398 O O . SER A 1 306 ? -18.5 -32.156 1.285 1 96.88 306 SER A O 1
ATOM 2400 N N . GLN A 1 307 ? -16.719 -32.094 -0.175 1 97 307 GLN A N 1
ATOM 2401 C CA . GLN A 1 307 ? -15.883 -32.969 0.65 1 97 307 GLN A CA 1
ATOM 2402 C C . GLN A 1 307 ? -15 -32.125 1.583 1 97 307 GLN A C 1
ATOM 2404 O O . GLN A 1 307 ? -14.117 -32.688 2.25 1 97 307 GLN A O 1
ATOM 2409 N N . GLY A 1 308 ? -15.164 -30.812 1.579 1 97.38 308 GLY A N 1
ATOM 2410 C CA . GLY A 1 308 ? -14.453 -29.938 2.5 1 97.38 308 GLY A CA 1
ATOM 2411 C C . GLY A 1 308 ? -13.125 -29.453 1.959 1 97.38 308 GLY A C 1
ATOM 2412 O O . GLY A 1 308 ? -12.266 -29 2.721 1 97.38 308 GLY A O 1
ATOM 2413 N N . VAL A 1 309 ? -12.883 -29.578 0.686 1 98.44 309 VAL A N 1
ATOM 2414 C CA . VAL A 1 309 ? -11.633 -29.156 0.061 1 98.44 309 VAL A CA 1
ATOM 2415 C C . VAL A 1 309 ? -11.906 -27.984 -0.893 1 98.44 309 VAL A C 1
ATOM 2417 O O . VAL A 1 309 ? -12.617 -28.156 -1.888 1 98.44 309 VAL A O 1
ATOM 2420 N N . LEU A 1 310 ? -11.344 -26.812 -0.585 1 98.38 310 LEU A N 1
ATOM 2421 C CA . LEU A 1 310 ? -11.508 -25.625 -1.417 1 98.38 310 LEU A CA 1
ATOM 2422 C C . LEU A 1 310 ? -10.32 -25.438 -2.355 1 98.38 310 LEU A C 1
ATOM 2424 O O . LEU A 1 310 ? -9.18 -25.328 -1.902 1 98.38 310 LEU A O 1
ATOM 2428 N N . VAL A 1 311 ? -10.539 -25.531 -3.617 1 98.44 311 VAL A N 1
ATOM 2429 C CA . VAL A 1 311 ? -9.523 -25.281 -4.641 1 98.44 311 VAL A CA 1
ATOM 2430 C C . VAL A 1 311 ? -9.961 -24.109 -5.523 1 98.44 311 VAL A C 1
ATOM 2432 O O . VAL A 1 311 ? -10.953 -23.438 -5.234 1 98.44 311 VAL A O 1
ATOM 2435 N N . ARG A 1 312 ? -9.219 -23.828 -6.539 1 97.88 312 ARG A N 1
ATOM 2436 C CA . ARG A 1 312 ? -9.516 -22.672 -7.371 1 97.88 312 ARG A CA 1
ATOM 2437 C C . ARG A 1 312 ? -9.883 -23.094 -8.789 1 97.88 312 ARG A C 1
ATOM 2439 O O . ARG A 1 312 ? -9.125 -23.812 -9.445 1 97.88 312 ARG A O 1
ATOM 2446 N N . ARG A 1 313 ? -11.07 -22.594 -9.227 1 97.5 313 ARG A N 1
ATOM 2447 C CA . ARG A 1 313 ? -11.438 -22.812 -10.625 1 97.5 313 ARG A CA 1
ATOM 2448 C C . ARG A 1 313 ? -10.625 -21.906 -11.547 1 97.5 313 ARG A C 1
ATOM 2450 O O . ARG A 1 313 ? -10.445 -20.719 -11.266 1 97.5 313 ARG A O 1
ATOM 2457 N N . GLN A 1 314 ? -10.062 -22.531 -12.562 1 97.88 314 GLN A N 1
ATOM 2458 C CA . GLN A 1 314 ? -9.305 -21.781 -13.562 1 97.88 314 GLN A CA 1
ATOM 2459 C C . GLN A 1 314 ? -9.977 -21.859 -14.938 1 97.88 314 GLN A C 1
ATOM 2461 O O . GLN A 1 314 ? -9.523 -21.219 -15.891 1 97.88 314 GLN A O 1
ATOM 2466 N N . ASP A 1 315 ? -11.086 -22.516 -15.086 1 97.19 315 ASP A N 1
ATOM 2467 C CA . ASP A 1 315 ? -11.68 -22.922 -16.359 1 97.19 315 ASP A CA 1
ATOM 2468 C C . ASP A 1 315 ? -12.312 -21.75 -17.078 1 97.19 315 ASP A C 1
ATOM 2470 O O . ASP A 1 315 ? -12.68 -21.844 -18.25 1 97.19 315 ASP A O 1
ATOM 2474 N N . ARG A 1 316 ? -12.391 -20.594 -16.469 1 94.81 316 ARG A N 1
ATOM 2475 C CA . ARG A 1 316 ? -12.93 -19.406 -17.141 1 94.81 316 ARG A CA 1
ATOM 2476 C C . ARG A 1 316 ? -11.875 -18.719 -18 1 94.81 316 ARG A C 1
ATOM 2478 O O . ARG A 1 316 ? -12.195 -17.891 -18.844 1 94.81 316 ARG A O 1
ATOM 2485 N N . TYR A 1 317 ? -10.617 -19.047 -17.797 1 94.88 317 TYR A N 1
ATOM 2486 C CA . TYR A 1 317 ? -9.531 -18.406 -18.531 1 94.88 317 TYR A CA 1
ATOM 2487 C C . TYR A 1 317 ? -9.258 -19.141 -19.844 1 94.88 317 TYR A C 1
ATOM 2489 O O . TYR A 1 317 ? -9.43 -20.359 -19.938 1 94.88 317 TYR A O 1
ATOM 2497 N N . PRO A 1 318 ? -8.844 -18.406 -20.828 1 91.75 318 PRO A N 1
ATOM 2498 C CA . PRO A 1 318 ? -8.562 -19.031 -22.141 1 91.75 318 PRO A CA 1
ATOM 2499 C C . PRO A 1 318 ? -7.504 -20.125 -22.047 1 91.75 318 PRO A C 1
ATOM 2501 O O . PRO A 1 318 ? -6.449 -19.922 -21.438 1 91.75 318 PRO A O 1
ATOM 2504 N N . GLY A 1 319 ? -7.852 -21.25 -22.625 1 93.56 319 GLY A N 1
ATOM 2505 C CA . GLY A 1 319 ? -6.887 -22.328 -22.688 1 93.56 319 GLY A CA 1
ATOM 2506 C C . GLY A 1 319 ? -6.93 -23.234 -21.469 1 93.56 319 GLY A C 1
ATOM 2507 O O . GLY A 1 319 ? -6.277 -24.281 -21.438 1 93.56 319 GLY A O 1
ATOM 2508 N N . LEU A 1 320 ? -7.816 -22.906 -20.516 1 97.62 320 LEU A N 1
ATOM 2509 C CA . LEU A 1 320 ? -7.793 -23.656 -19.25 1 97.62 320 LEU A CA 1
ATOM 2510 C C . LEU A 1 320 ? -9.133 -24.344 -19.016 1 97.62 320 LEU A C 1
ATOM 2512 O O . LEU A 1 320 ? -9.531 -24.531 -17.859 1 97.62 320 LEU A O 1
ATOM 2516 N N . ALA A 1 321 ? -9.836 -24.672 -20.109 1 96.62 321 ALA A N 1
ATOM 2517 C CA . ALA A 1 321 ? -11.078 -25.422 -19.969 1 96.62 321 ALA A CA 1
ATOM 2518 C C . ALA A 1 321 ? -10.859 -26.688 -19.141 1 96.62 321 ALA A C 1
ATOM 2520 O O . ALA A 1 321 ? -9.898 -27.422 -19.375 1 96.62 321 ALA A O 1
ATOM 2521 N N . GLY A 1 322 ? -11.703 -26.828 -18.109 1 97.94 322 GLY A N 1
ATOM 2522 C CA . GLY A 1 322 ? -11.664 -28.031 -17.297 1 97.94 322 GLY A CA 1
ATOM 2523 C C . GLY A 1 322 ? -10.625 -27.984 -16.203 1 97.94 322 GLY A C 1
ATOM 2524 O O . GLY A 1 322 ? -10.508 -28.922 -15.406 1 97.94 322 GLY A O 1
ATOM 2525 N N . CYS A 1 323 ? -9.969 -26.875 -16.031 1 98.5 323 CYS A N 1
ATOM 2526 C CA . CYS A 1 323 ? -8.812 -26.875 -15.141 1 98.5 323 CYS A CA 1
ATOM 2527 C C . CYS A 1 323 ? -9.18 -26.312 -13.773 1 98.5 323 CYS A C 1
ATOM 2529 O O . CYS A 1 323 ? -9.969 -25.375 -13.672 1 98.5 323 CYS A O 1
ATOM 2531 N N . LEU A 1 324 ? -8.633 -26.953 -12.75 1 98.62 324 LEU A N 1
ATOM 2532 C CA . LEU A 1 324 ? -8.547 -26.5 -11.367 1 98.62 324 LEU A CA 1
ATOM 2533 C C . LEU A 1 324 ? -7.094 -26.25 -10.961 1 98.62 324 LEU A C 1
ATOM 2535 O O . LEU A 1 324 ? -6.191 -26.938 -11.453 1 98.62 324 LEU A O 1
ATOM 2539 N N . ARG A 1 325 ? -6.914 -25.281 -10.203 1 98.88 325 ARG A N 1
ATOM 2540 C CA . ARG A 1 325 ? -5.609 -25.078 -9.57 1 98.88 325 ARG A CA 1
ATOM 2541 C C . ARG A 1 325 ? -5.648 -25.469 -8.094 1 98.88 325 ARG A C 1
ATOM 2543 O O . ARG A 1 325 ? -6.492 -24.969 -7.344 1 98.88 325 ARG A O 1
ATOM 2550 N N . VAL A 1 326 ? -4.754 -26.281 -7.699 1 98.88 326 VAL A N 1
ATOM 2551 C CA . VAL A 1 326 ? -4.734 -26.828 -6.352 1 98.88 326 VAL A CA 1
ATOM 2552 C C . VAL A 1 326 ? -3.426 -26.453 -5.656 1 98.88 326 VAL A C 1
ATOM 2554 O O . VAL A 1 326 ? -2.35 -26.891 -6.07 1 98.88 326 VAL A O 1
ATOM 2557 N N . THR A 1 327 ? -3.555 -25.703 -4.582 1 98.88 327 THR A N 1
ATOM 2558 C CA . THR A 1 327 ? -2.389 -25.359 -3.771 1 98.88 327 THR A CA 1
ATOM 2559 C C . THR A 1 327 ? -1.827 -26.609 -3.09 1 98.88 327 THR A C 1
ATOM 2561 O O . THR A 1 327 ? -2.584 -27.469 -2.625 1 98.88 327 THR A O 1
ATOM 2564 N N . VAL A 1 328 ? -0.514 -26.719 -3.047 1 98.88 328 VAL A N 1
ATOM 2565 C CA . VAL A 1 328 ? 0.099 -27.828 -2.309 1 98.88 328 VAL A CA 1
ATOM 2566 C C . VAL A 1 328 ? 0.104 -27.5 -0.815 1 98.88 328 VAL A C 1
ATOM 2568 O O . VAL A 1 328 ? 0.755 -26.547 -0.381 1 98.88 328 VAL A O 1
ATOM 2571 N N . GLY A 1 329 ? -0.71 -28.219 -0.079 1 98.5 329 GLY A N 1
ATOM 2572 C CA . GLY A 1 329 ? -0.824 -28.031 1.358 1 98.5 329 GLY A CA 1
ATOM 2573 C C . GLY A 1 329 ? -0.025 -29.047 2.156 1 98.5 329 GLY A C 1
ATOM 2574 O O . GLY A 1 329 ? 0.976 -29.578 1.67 1 98.5 329 GLY A O 1
ATOM 2575 N N . ARG A 1 330 ? -0.336 -29.25 3.418 1 97.5 330 ARG A N 1
ATOM 2576 C CA . ARG A 1 330 ? 0.244 -30.266 4.281 1 97.5 330 ARG A CA 1
ATOM 2577 C C . ARG A 1 330 ? -0.151 -31.672 3.811 1 97.5 330 ARG A C 1
ATOM 2579 O O . ARG A 1 330 ? -1.097 -31.812 3.033 1 97.5 330 ARG A O 1
ATOM 2586 N N . ARG A 1 331 ? 0.603 -32.562 4.266 1 98.25 331 ARG A N 1
ATOM 2587 C CA . ARG A 1 331 ? 0.359 -33.938 3.852 1 98.25 331 ARG A CA 1
ATOM 2588 C C . ARG A 1 331 ? -1.098 -34.344 4.078 1 98.25 331 ARG A C 1
ATOM 2590 O O . ARG A 1 331 ? -1.742 -34.906 3.186 1 98.25 331 ARG A O 1
ATOM 2597 N N . GLU A 1 332 ? -1.635 -34 5.273 1 98.31 332 GLU A N 1
ATOM 2598 C CA . GLU A 1 332 ? -3.012 -34.344 5.602 1 98.31 332 GLU A CA 1
ATOM 2599 C C . GLU A 1 332 ? -4 -33.625 4.68 1 98.31 332 GLU A C 1
ATOM 2601 O O . GLU A 1 332 ? -5.031 -34.188 4.312 1 98.31 332 GLU A O 1
ATOM 2606 N N . GLU A 1 333 ? -3.697 -32.406 4.352 1 98.62 333 GLU A N 1
ATOM 2607 C CA . GLU A 1 333 ? -4.547 -31.656 3.438 1 98.62 333 GLU A CA 1
ATOM 2608 C C . GLU A 1 333 ? -4.52 -32.25 2.033 1 98.62 333 GLU A C 1
ATOM 2610 O O . GLU A 1 333 ? -5.562 -32.375 1.385 1 98.62 333 GLU A O 1
ATOM 2615 N N . MET A 1 334 ? -3.322 -32.656 1.641 1 98.75 334 MET A N 1
ATOM 2616 C CA . MET A 1 334 ? -3.189 -33.25 0.308 1 98.75 334 MET A CA 1
ATOM 2617 C C . MET A 1 334 ? -3.824 -34.625 0.255 1 98.75 334 MET A C 1
ATOM 2619 O O . MET A 1 334 ? -4.379 -35.031 -0.773 1 98.75 334 MET A O 1
ATOM 2623 N N . ASP A 1 335 ? -3.754 -35.375 1.362 1 98.56 335 ASP A N 1
ATOM 2624 C CA . ASP A 1 335 ? -4.449 -36.656 1.441 1 98.56 335 ASP A CA 1
ATOM 2625 C C . ASP A 1 335 ? -5.957 -36.469 1.3 1 98.56 335 ASP A C 1
ATOM 2627 O O . ASP A 1 335 ? -6.625 -37.25 0.621 1 98.56 335 ASP A O 1
ATOM 2631 N N . ALA A 1 336 ? -6.473 -35.5 1.971 1 98.31 336 ALA A N 1
ATOM 2632 C CA . ALA A 1 336 ? -7.895 -35.188 1.854 1 98.31 336 ALA A CA 1
ATOM 2633 C C . ALA A 1 336 ? -8.266 -34.844 0.415 1 98.31 336 ALA A C 1
ATOM 2635 O O . ALA A 1 336 ? -9.305 -35.281 -0.088 1 98.31 336 ALA A O 1
ATOM 2636 N N . PHE A 1 337 ? -7.473 -34.094 -0.251 1 98.69 337 PHE A N 1
ATOM 2637 C CA . PHE A 1 337 ? -7.691 -33.75 -1.646 1 98.69 337 PHE A CA 1
ATOM 2638 C C . PHE A 1 337 ? -7.711 -34.969 -2.533 1 98.69 337 PHE A C 1
ATOM 2640 O O . PHE A 1 337 ? -8.625 -35.156 -3.342 1 98.69 337 PHE A O 1
ATOM 2647 N N . LEU A 1 338 ? -6.637 -35.812 -2.318 1 98.5 338 LEU A N 1
ATOM 2648 C CA . LEU A 1 338 ? -6.535 -37.031 -3.133 1 98.5 338 LEU A CA 1
ATOM 2649 C C . LEU A 1 338 ? -7.73 -37.938 -2.893 1 98.5 338 LEU A C 1
ATOM 2651 O O . LEU A 1 338 ? -8.297 -38.5 -3.84 1 98.5 338 LEU A O 1
ATOM 2655 N N . ARG A 1 339 ? -8.109 -38.125 -1.639 1 97.75 339 ARG A N 1
ATOM 2656 C CA . ARG A 1 339 ? -9.273 -38.938 -1.32 1 97.75 339 ARG A CA 1
ATOM 2657 C C . ARG A 1 339 ? -10.523 -38.406 -2.025 1 97.75 339 ARG A C 1
ATOM 2659 O O . ARG A 1 339 ? -11.273 -39.188 -2.621 1 97.75 339 ARG A O 1
ATOM 2666 N N . ALA A 1 340 ? -10.703 -37.156 -1.965 1 97.81 340 ALA A N 1
ATOM 2667 C CA . ALA A 1 340 ? -11.859 -36.531 -2.613 1 97.81 340 ALA A CA 1
ATOM 2668 C C . ALA A 1 340 ? -11.773 -36.656 -4.133 1 97.81 340 ALA A C 1
ATOM 2670 O O . ALA A 1 340 ? -12.773 -36.938 -4.789 1 97.81 340 ALA A O 1
ATOM 2671 N N . ALA A 1 341 ? -10.609 -36.438 -4.691 1 97.88 341 ALA A N 1
ATOM 2672 C CA . ALA A 1 341 ? -10.406 -36.5 -6.137 1 97.88 341 ALA A CA 1
ATOM 2673 C C . ALA A 1 341 ? -10.727 -37.906 -6.668 1 97.88 341 ALA A C 1
ATOM 2675 O O . ALA A 1 341 ? -11.375 -38.062 -7.707 1 97.88 341 ALA A O 1
ATOM 2676 N N . PHE A 1 342 ? -10.305 -38.875 -5.934 1 96.5 342 PHE A N 1
ATOM 2677 C CA . PHE A 1 342 ? -10.5 -40.219 -6.387 1 96.5 342 PHE A CA 1
ATOM 2678 C C . PHE A 1 342 ? -11.883 -40.75 -6.004 1 96.5 342 PHE A C 1
ATOM 2680 O O . PHE A 1 342 ? -12.312 -41.781 -6.473 1 96.5 342 PHE A O 1
ATOM 2687 N N . GLY A 1 343 ? -12.547 -40.031 -5.129 1 89.62 343 GLY A N 1
ATOM 2688 C CA . GLY A 1 343 ? -13.883 -40.406 -4.719 1 89.62 343 GLY A CA 1
ATOM 2689 C C . GLY A 1 343 ? -14.961 -39.875 -5.645 1 89.62 343 GLY A C 1
ATOM 2690 O O . GLY A 1 343 ? -16.156 -40.125 -5.438 1 89.62 343 GLY A O 1
ATOM 2691 N N . VAL A 1 344 ? -14.586 -39.125 -6.473 1 77.19 344 VAL A N 1
ATOM 2692 C CA . VAL A 1 344 ? -15.555 -38.562 -7.426 1 77.19 344 VAL A CA 1
ATOM 2693 C C . VAL A 1 344 ? -16.234 -39.719 -8.172 1 77.19 344 VAL A C 1
ATOM 2695 O O . VAL A 1 344 ? -15.578 -40.656 -8.609 1 77.19 344 VAL A O 1
ATOM 2698 N N . ALA A 1 345 ? -17.609 -39.969 -7.918 1 62 345 ALA A N 1
ATOM 2699 C CA . ALA A 1 345 ? -18.375 -40.969 -8.648 1 62 345 ALA A CA 1
ATOM 2700 C C . ALA A 1 345 ? -18.422 -40.625 -10.141 1 62 345 ALA A C 1
ATOM 2702 O O . ALA A 1 345 ? -18.812 -39.531 -10.531 1 62 345 ALA A O 1
ATOM 2703 N N . TYR A 1 346 ? -17.406 -40.906 -10.852 1 54.97 346 TYR A N 1
ATOM 2704 C CA . TYR A 1 346 ? -17.469 -40.719 -12.297 1 54.97 346 TYR A CA 1
ATOM 2705 C C . TYR A 1 346 ? -18.594 -41.531 -12.914 1 54.97 346 TYR A C 1
ATOM 2707 O O . TYR A 1 346 ? -18.812 -42.688 -12.516 1 54.97 346 TYR A O 1
ATOM 2715 N N . ALA A 1 347 ? -19.75 -40.812 -13.227 1 43.47 347 ALA A N 1
ATOM 2716 C CA . ALA A 1 347 ? -20.75 -41.469 -14.062 1 43.47 347 ALA A CA 1
ATOM 2717 C C . ALA A 1 347 ? -20.141 -41.938 -15.383 1 43.47 347 ALA A C 1
ATOM 2719 O O . ALA A 1 347 ? -19.297 -41.25 -15.961 1 43.47 347 ALA A O 1
ATOM 2720 N N . MET B 1 1 ? 15.266 4.898 -20.234 1 78.69 1 MET B N 1
ATOM 2721 C CA . MET B 1 1 ? 14.469 3.723 -20.562 1 78.69 1 MET B CA 1
ATOM 2722 C C . MET B 1 1 ? 13.156 4.121 -21.234 1 78.69 1 MET B C 1
ATOM 2724 O O . MET B 1 1 ? 12.391 4.918 -20.672 1 78.69 1 MET B O 1
ATOM 2728 N N . ARG B 1 2 ? 12.859 3.629 -22.438 1 86.12 2 ARG B N 1
ATOM 2729 C CA . ARG B 1 2 ? 11.68 3.996 -23.219 1 86.12 2 ARG B CA 1
ATOM 2730 C C . ARG B 1 2 ? 10.469 3.164 -22.797 1 86.12 2 ARG B C 1
ATOM 2732 O O . ARG B 1 2 ? 9.375 3.34 -23.344 1 86.12 2 ARG B O 1
ATOM 2739 N N . ALA B 1 3 ? 10.688 2.396 -21.766 1 93.31 3 ALA B N 1
ATOM 2740 C CA . ALA B 1 3 ? 9.617 1.522 -21.281 1 93.31 3 ALA B CA 1
ATOM 2741 C C . ALA B 1 3 ? 8.539 2.32 -20.547 1 93.31 3 ALA B C 1
ATOM 2743 O O . ALA B 1 3 ? 7.391 1.887 -20.453 1 93.31 3 ALA B O 1
ATOM 2744 N N . PHE B 1 4 ? 8.938 3.438 -19.984 1 95.12 4 PHE B N 1
ATOM 2745 C CA . PHE B 1 4 ? 8.062 4.203 -19.109 1 95.12 4 PHE B CA 1
ATOM 2746 C C . PHE B 1 4 ? 7.539 5.449 -19.812 1 95.12 4 PHE B C 1
ATOM 2748 O O . PHE B 1 4 ? 8.172 5.949 -20.75 1 95.12 4 PHE B O 1
ATOM 2755 N N . LYS B 1 5 ? 6.375 5.863 -19.344 1 94 5 LYS B N 1
ATOM 2756 C CA . LYS B 1 5 ? 5.77 7.09 -19.844 1 94 5 LYS B CA 1
ATOM 2757 C C . LYS B 1 5 ? 6.723 8.273 -19.688 1 94 5 LYS B C 1
ATOM 2759 O O . LYS B 1 5 ? 7.461 8.359 -18.719 1 94 5 LYS B O 1
ATOM 2764 N N . ALA B 1 6 ? 6.637 9.258 -20.578 1 89.19 6 ALA B N 1
ATOM 2765 C CA . ALA B 1 6 ? 7.598 10.344 -20.719 1 89.19 6 ALA B CA 1
ATOM 2766 C C . ALA B 1 6 ? 7.637 11.211 -19.453 1 89.19 6 ALA B C 1
ATOM 2768 O O . ALA B 1 6 ? 8.711 11.656 -19.047 1 89.19 6 ALA B O 1
ATOM 2769 N N . HIS B 1 7 ? 6.512 11.406 -18.859 1 87.06 7 HIS B N 1
ATOM 2770 C CA . HIS B 1 7 ? 6.453 12.32 -17.719 1 87.06 7 HIS B CA 1
ATOM 2771 C C . HIS B 1 7 ? 7.109 11.703 -16.484 1 87.06 7 HIS B C 1
ATOM 2773 O O . HIS B 1 7 ? 7.363 12.398 -15.5 1 87.06 7 HIS B O 1
ATOM 2779 N N . LEU B 1 8 ? 7.457 10.445 -16.5 1 88.06 8 LEU B N 1
ATOM 2780 C CA . LEU B 1 8 ? 8.086 9.766 -15.383 1 88.06 8 LEU B CA 1
ATOM 2781 C C . LEU B 1 8 ? 9.578 9.562 -15.633 1 88.06 8 LEU B C 1
ATOM 2783 O O . LEU B 1 8 ? 10.281 9 -14.789 1 88.06 8 LEU B O 1
ATOM 2787 N N . ARG B 1 9 ? 9.977 10.062 -16.75 1 80.44 9 ARG B N 1
ATOM 2788 C CA . ARG B 1 9 ? 11.391 9.93 -17.062 1 80.44 9 ARG B CA 1
ATOM 2789 C C . ARG B 1 9 ? 12.219 11 -16.359 1 80.44 9 ARG B C 1
ATOM 2791 O O . ARG B 1 9 ? 11.781 12.141 -16.234 1 80.44 9 ARG B O 1
ATOM 2798 N N . GLY B 1 10 ? 13.312 10.688 -15.812 1 69.12 10 GLY B N 1
ATOM 2799 C CA . GLY B 1 10 ? 14.242 11.664 -15.258 1 69.12 10 GLY B CA 1
ATOM 2800 C C . GLY B 1 10 ? 13.844 12.148 -13.875 1 69.12 10 GLY B C 1
ATOM 2801 O O . GLY B 1 10 ? 14.18 13.273 -13.492 1 69.12 10 GLY B O 1
ATOM 2802 N N . LEU B 1 11 ? 12.875 11.375 -13.305 1 64.69 11 LEU B N 1
ATOM 2803 C CA . LEU B 1 11 ? 12.469 11.773 -11.961 1 64.69 11 LEU B CA 1
ATOM 2804 C C . LEU B 1 11 ? 13.633 11.672 -10.984 1 64.69 11 LEU B C 1
ATOM 2806 O O . LEU B 1 11 ? 14.438 10.734 -11.07 1 64.69 11 LEU B O 1
ATOM 2810 N N . SER B 1 12 ? 13.953 12.859 -10.492 1 58.72 12 SER B N 1
ATOM 2811 C CA . SER B 1 12 ? 14.992 12.906 -9.469 1 58.72 12 SER B CA 1
ATOM 2812 C C . SER B 1 12 ? 14.461 12.398 -8.133 1 58.72 12 SER B C 1
ATOM 2814 O O . SER B 1 12 ? 13.305 12.641 -7.777 1 58.72 12 SER B O 1
ATOM 2816 N N . PRO B 1 13 ? 15.219 11.523 -7.523 1 58.09 13 PRO B N 1
ATOM 2817 C CA . PRO B 1 13 ? 14.789 11 -6.227 1 58.09 13 PRO B CA 1
ATOM 2818 C C . PRO B 1 13 ? 14.5 12.102 -5.211 1 58.09 13 PRO B C 1
ATOM 2820 O O . PRO B 1 13 ? 15.086 13.18 -5.285 1 58.09 13 PRO B O 1
ATOM 2823 N N . TYR B 1 14 ? 13.336 12 -4.523 1 53.44 14 TYR B N 1
ATOM 2824 C CA . TYR B 1 14 ? 13.094 12.859 -3.373 1 53.44 14 TYR B CA 1
ATOM 2825 C C . TYR B 1 14 ? 14.297 12.875 -2.436 1 53.44 14 TYR B C 1
ATOM 2827 O O . TYR B 1 14 ? 14.734 11.82 -1.974 1 53.44 14 TYR B O 1
ATOM 2835 N N . PRO B 1 15 ? 15.039 14.016 -2.475 1 50.62 15 PRO B N 1
ATOM 2836 C CA . PRO B 1 15 ? 16.188 14.055 -1.569 1 50.62 15 PRO B CA 1
ATOM 2837 C C . PRO B 1 15 ? 15.789 14.023 -0.097 1 50.62 15 PRO B C 1
ATOM 2839 O O . PRO B 1 15 ? 15.227 15 0.414 1 50.62 15 PRO B O 1
ATOM 2842 N N . TYR B 1 16 ? 15.359 12.875 0.394 1 55.66 16 TYR B N 1
ATOM 2843 C CA . TYR B 1 16 ? 15.102 12.859 1.829 1 55.66 16 TYR B CA 1
ATOM 2844 C C . TYR B 1 16 ? 16.344 12.453 2.605 1 55.66 16 TYR B C 1
ATOM 2846 O O . TYR B 1 16 ? 16.969 11.43 2.307 1 55.66 16 TYR B O 1
ATOM 2854 N N . LYS B 1 17 ? 16.875 13.492 3.27 1 59.44 17 LYS B N 1
ATOM 2855 C CA . LYS B 1 17 ? 17.938 13.188 4.219 1 59.44 17 LYS B CA 1
ATOM 2856 C C . LYS B 1 17 ? 17.391 13.055 5.637 1 59.44 17 LYS B C 1
ATOM 2858 O O . LYS B 1 17 ? 16.766 13.977 6.152 1 59.44 17 LYS B O 1
ATOM 2863 N N . LYS B 1 18 ? 17.562 11.906 6.145 1 68.56 18 LYS B N 1
ATOM 2864 C CA . LYS B 1 18 ? 17.109 11.688 7.516 1 68.56 18 LYS B CA 1
ATOM 2865 C C . LYS B 1 18 ? 17.969 12.477 8.508 1 68.56 18 LYS B C 1
ATOM 2867 O O . LYS B 1 18 ? 19.203 12.375 8.492 1 68.56 18 LYS B O 1
ATOM 2872 N N . GLU B 1 19 ? 17.312 13.461 9.102 1 75.5 19 GLU B N 1
ATOM 2873 C CA . GLU B 1 19 ? 17.938 14.148 10.227 1 75.5 19 GLU B CA 1
ATOM 2874 C C . GLU B 1 19 ? 17.422 13.602 11.555 1 75.5 19 GLU B C 1
ATOM 2876 O O . GLU B 1 19 ? 16.234 13.305 11.695 1 75.5 19 GLU B O 1
ATOM 2881 N N . GLU B 1 20 ? 18.344 13.367 12.406 1 83.31 20 GLU B N 1
ATOM 2882 C CA . GLU B 1 20 ? 17.953 12.867 13.727 1 83.31 20 GLU B CA 1
ATOM 2883 C C . GLU B 1 20 ? 18.234 13.898 14.812 1 83.31 20 GLU B C 1
ATOM 2885 O O . GLU B 1 20 ? 19.203 14.656 14.727 1 83.31 20 GLU B O 1
ATOM 2890 N N . ALA B 1 21 ? 17.25 14.125 15.656 1 91.31 21 ALA B N 1
ATOM 2891 C CA . ALA B 1 21 ? 17.344 14.984 16.828 1 91.31 21 ALA B CA 1
ATOM 2892 C C . ALA B 1 21 ? 16.641 14.367 18.031 1 91.31 21 ALA B C 1
ATOM 2894 O O . ALA B 1 21 ? 15.719 13.562 17.875 1 91.31 21 ALA B O 1
ATOM 2895 N N . PRO B 1 22 ? 17.094 14.703 19.156 1 93.88 22 PRO B N 1
ATOM 2896 C CA . PRO B 1 22 ? 16.453 14.156 20.359 1 93.88 22 PRO B CA 1
ATOM 2897 C C . PRO B 1 22 ? 14.977 14.516 20.453 1 93.88 22 PRO B C 1
ATOM 2899 O O . PRO B 1 22 ? 14.172 13.711 20.938 1 93.88 22 PRO B O 1
ATOM 2902 N N . VAL B 1 23 ? 14.648 15.742 20 1 97.94 23 VAL B N 1
ATOM 2903 C CA . VAL B 1 23 ? 13.266 16.188 19.969 1 97.94 23 VAL B CA 1
ATOM 2904 C C . VAL B 1 23 ? 12.766 16.266 18.531 1 97.94 23 VAL B C 1
ATOM 2906 O O . VAL B 1 23 ? 13.18 17.141 17.766 1 97.94 23 VAL B O 1
ATOM 2909 N N . LYS B 1 24 ? 11.93 15.305 18.188 1 97.69 24 LYS B N 1
ATOM 2910 C CA . LYS B 1 24 ? 11.43 15.195 16.828 1 97.69 24 LYS B CA 1
ATOM 2911 C C . LYS B 1 24 ? 10.047 15.836 16.703 1 97.69 24 LYS B C 1
ATOM 2913 O O . LYS B 1 24 ? 9.055 15.289 17.188 1 97.69 24 LYS B O 1
ATOM 2918 N N . LEU B 1 25 ? 9.93 16.938 16.016 1 98.69 25 LEU B N 1
ATOM 2919 C CA . LEU B 1 25 ? 8.695 17.703 15.844 1 98.69 25 LEU B CA 1
ATOM 2920 C C . LEU B 1 25 ? 8.492 18.094 14.391 1 98.69 25 LEU B C 1
ATOM 2922 O O . LEU B 1 25 ? 8.031 19.203 14.094 1 98.69 25 LEU B O 1
ATOM 2926 N N . ASP B 1 26 ? 8.852 17.172 13.43 1 97.56 26 ASP B N 1
ATOM 2927 C CA . ASP B 1 26 ? 8.914 17.609 12.039 1 97.56 26 ASP B CA 1
ATOM 2928 C C . ASP B 1 26 ? 7.879 16.875 11.188 1 97.56 26 ASP B C 1
ATOM 2930 O O . ASP B 1 26 ? 7.617 17.25 10.047 1 97.56 26 ASP B O 1
ATOM 2934 N N . GLN B 1 27 ? 7.145 15.867 11.688 1 96.81 27 GLN B N 1
ATOM 2935 C CA . GLN B 1 27 ? 6.359 15.016 10.797 1 96.81 27 GLN B CA 1
ATOM 2936 C C . GLN B 1 27 ? 4.922 14.883 11.289 1 96.81 27 GLN B C 1
ATOM 2938 O O . GLN B 1 27 ? 4.203 13.969 10.883 1 96.81 27 GLN B O 1
ATOM 2943 N N . ASN B 1 28 ? 4.477 15.734 12.18 1 98.38 28 ASN B N 1
ATOM 2944 C CA . ASN B 1 28 ? 3.105 15.805 12.672 1 98.38 28 ASN B CA 1
ATOM 2945 C C . ASN B 1 28 ? 2.654 14.469 13.258 1 98.38 28 ASN B C 1
ATOM 2947 O O . ASN B 1 28 ? 1.5 14.07 13.102 1 98.38 28 ASN B O 1
ATOM 2951 N N . GLU B 1 29 ? 3.564 13.719 13.844 1 98.25 29 GLU B N 1
ATOM 2952 C CA . GLU B 1 29 ? 3.25 12.461 14.508 1 98.25 29 GLU B CA 1
ATOM 2953 C C . GLU B 1 29 ? 2.682 12.695 15.906 1 98.25 29 GLU B C 1
ATOM 2955 O O . GLU B 1 29 ? 2.928 13.742 16.516 1 98.25 29 GLU B O 1
ATOM 2960 N N . SER B 1 30 ? 1.85 11.781 16.328 1 98.5 30 SER B N 1
ATOM 2961 C CA . SER B 1 30 ? 1.442 11.828 17.734 1 98.5 30 SER B CA 1
ATOM 2962 C C . SER B 1 30 ? 2.645 11.711 18.672 1 98.5 30 SER B C 1
ATOM 2964 O O . SER B 1 30 ? 3.559 10.922 18.406 1 98.5 30 SER B O 1
ATOM 2966 N N . PRO B 1 31 ? 2.656 12.531 19.688 1 97.94 31 PRO B N 1
ATOM 2967 C CA . PRO B 1 31 ? 3.768 12.398 20.625 1 97.94 31 PRO B CA 1
ATOM 2968 C C . PRO B 1 31 ? 3.648 11.164 21.516 1 97.94 31 PRO B C 1
ATOM 2970 O O . PRO B 1 31 ? 4.598 10.805 22.219 1 97.94 31 PRO B O 1
ATOM 2973 N N . PHE B 1 32 ? 2.52 10.516 21.453 1 97.81 32 PHE B N 1
ATOM 2974 C CA . PHE B 1 32 ? 2.27 9.359 22.312 1 97.81 32 PHE B CA 1
ATOM 2975 C C . PHE B 1 32 ? 2.217 8.078 21.484 1 97.81 32 PHE B C 1
ATOM 2977 O O . PHE B 1 32 ? 1.655 8.055 20.391 1 97.81 32 PHE B O 1
ATOM 2984 N N . ASP B 1 33 ? 2.828 7.066 22.047 1 97.56 33 ASP B N 1
ATOM 2985 C CA . ASP B 1 33 ? 2.605 5.727 21.5 1 97.56 33 ASP B CA 1
ATOM 2986 C C . ASP B 1 33 ? 1.256 5.172 21.953 1 97.56 33 ASP B C 1
ATOM 2988 O O . ASP B 1 33 ? 0.564 5.789 22.766 1 97.56 33 ASP B O 1
ATOM 2992 N N . LEU B 1 34 ? 0.831 4.082 21.312 1 97.5 34 LEU B N 1
ATOM 2993 C CA . LEU B 1 34 ? -0.366 3.406 21.797 1 97.5 34 LEU B CA 1
ATOM 2994 C C . LEU B 1 34 ? -0.226 3.045 23.266 1 97.5 34 LEU B C 1
ATOM 2996 O O . LEU B 1 34 ? 0.841 2.609 23.703 1 97.5 34 LEU B O 1
ATOM 3000 N N . PRO B 1 35 ? -1.28 3.229 24.047 1 97.62 35 PRO B N 1
ATOM 3001 C CA . PRO B 1 35 ? -1.211 2.807 25.453 1 97.62 35 PRO B CA 1
ATOM 3002 C C . PRO B 1 35 ? -0.74 1.362 25.609 1 97.62 35 PRO B C 1
ATOM 3004 O O . PRO B 1 35 ? -1.128 0.493 24.828 1 97.62 35 PRO B O 1
ATOM 3007 N N . GLY B 1 36 ? 0.084 1.127 26.625 1 97.56 36 GLY B N 1
ATOM 3008 C CA . GLY B 1 36 ? 0.736 -0.158 26.812 1 97.56 36 GLY B CA 1
ATOM 3009 C C . GLY B 1 36 ? -0.232 -1.326 26.797 1 97.56 36 GLY B C 1
ATOM 3010 O O . GLY B 1 36 ? 0.027 -2.348 26.172 1 97.56 36 GLY B O 1
ATOM 3011 N N . ALA B 1 37 ? -1.344 -1.199 27.484 1 97.88 37 ALA B N 1
ATOM 3012 C CA . ALA B 1 37 ? -2.328 -2.273 27.578 1 97.88 37 ALA B CA 1
ATOM 3013 C C . ALA B 1 37 ? -2.916 -2.598 26.203 1 97.88 37 ALA B C 1
ATOM 3015 O O . ALA B 1 37 ? -3.133 -3.766 25.875 1 97.88 37 ALA B O 1
ATOM 3016 N N . LEU B 1 38 ? -3.205 -1.575 25.422 1 98.19 38 LEU B N 1
ATOM 3017 C CA . LEU B 1 38 ? -3.766 -1.773 24.094 1 98.19 38 LEU B CA 1
ATOM 3018 C C . LEU B 1 38 ? -2.73 -2.381 23.141 1 98.19 38 LEU B C 1
ATOM 3020 O O . LEU B 1 38 ? -3.066 -3.219 22.312 1 98.19 38 LEU B O 1
ATOM 3024 N N . LYS B 1 39 ? -1.47 -1.913 23.281 1 98.06 39 LYS B N 1
ATOM 3025 C CA . LYS B 1 39 ? -0.383 -2.48 22.484 1 98.06 39 LYS B CA 1
ATOM 3026 C C . LYS B 1 39 ? -0.22 -3.973 22.766 1 98.06 39 LYS B C 1
ATOM 3028 O O . LYS B 1 39 ? -0.064 -4.77 21.844 1 98.06 39 LYS B O 1
ATOM 3033 N N . GLU B 1 40 ? -0.312 -4.344 24 1 98.38 40 GLU B N 1
ATOM 3034 C CA . GLU B 1 40 ? -0.207 -5.75 24.375 1 98.38 40 GLU B CA 1
ATOM 3035 C C . GLU B 1 40 ? -1.385 -6.555 23.844 1 98.38 40 GLU B C 1
ATOM 3037 O O . GLU B 1 40 ? -1.22 -7.703 23.422 1 98.38 40 GLU B O 1
ATOM 3042 N N . GLU B 1 41 ? -2.561 -6.016 23.922 1 98.5 41 GLU B N 1
ATOM 3043 C CA . GLU B 1 41 ? -3.727 -6.68 23.344 1 98.5 41 GLU B CA 1
ATOM 3044 C C . GLU B 1 41 ? -3.549 -6.906 21.844 1 98.5 41 GLU B C 1
ATOM 3046 O O . GLU B 1 41 ? -3.865 -7.984 21.344 1 98.5 41 GLU B O 1
ATOM 3051 N N . ALA B 1 42 ? -3.086 -5.906 21.156 1 98.25 42 ALA B N 1
ATOM 3052 C CA . ALA B 1 42 ? -2.83 -6.027 19.719 1 98.25 42 ALA B CA 1
ATOM 3053 C C . ALA B 1 42 ? -1.806 -7.121 19.438 1 98.25 42 ALA B C 1
ATOM 3055 O O . ALA B 1 42 ? -1.979 -7.918 18.516 1 98.25 42 ALA B O 1
ATOM 3056 N N . LEU B 1 43 ? -0.732 -7.141 20.25 1 98.31 43 LEU B N 1
ATOM 3057 C CA . LEU B 1 43 ? 0.302 -8.156 20.078 1 98.31 43 LEU B CA 1
ATOM 3058 C C . LEU B 1 43 ? -0.265 -9.555 20.312 1 98.31 43 LEU B C 1
ATOM 3060 O O . LEU B 1 43 ? 0.13 -10.508 19.641 1 98.31 43 LEU B O 1
ATOM 3064 N N . GLY B 1 44 ? -1.168 -9.656 21.266 1 98.31 44 GLY B N 1
ATOM 3065 C CA . GLY B 1 44 ? -1.854 -10.922 21.484 1 98.31 44 GLY B CA 1
ATOM 3066 C C . GLY B 1 44 ? -2.672 -11.375 20.297 1 98.31 44 GLY B C 1
ATOM 3067 O O . GLY B 1 44 ? -2.654 -12.547 19.922 1 98.31 44 GLY B O 1
ATOM 3068 N N . ARG B 1 45 ? -3.361 -10.477 19.672 1 97.75 45 ARG B N 1
ATOM 3069 C CA . ARG B 1 45 ? -4.145 -10.789 18.484 1 97.75 45 ARG B CA 1
ATOM 3070 C C . ARG B 1 45 ? -3.242 -11.164 17.312 1 97.75 45 ARG B C 1
ATOM 3072 O O . ARG B 1 45 ? -3.561 -12.078 16.547 1 97.75 45 ARG B O 1
ATOM 3079 N N . LEU B 1 46 ? -2.15 -10.461 17.219 1 97.62 46 LEU B N 1
ATOM 3080 C CA . LEU B 1 46 ? -1.172 -10.766 16.172 1 97.62 46 LEU B CA 1
ATOM 3081 C C . LEU B 1 46 ? -0.63 -12.188 16.328 1 97.62 46 LEU B C 1
ATOM 3083 O O . LEU B 1 46 ? -0.427 -12.891 15.344 1 97.62 46 LEU B O 1
ATOM 3087 N N . ARG B 1 47 ? -0.398 -12.508 17.516 1 97.31 47 ARG B N 1
ATOM 3088 C CA . ARG B 1 47 ? 0.101 -13.852 17.812 1 97.31 47 ARG B CA 1
ATOM 3089 C C . ARG B 1 47 ? -0.904 -14.914 17.391 1 97.31 47 ARG B C 1
ATOM 3091 O O . ARG B 1 47 ? -0.52 -15.977 16.906 1 97.31 47 ARG B O 1
ATOM 3098 N N . ALA B 1 48 ? -2.135 -14.617 17.5 1 97.19 48 ALA B N 1
ATOM 3099 C CA . ALA B 1 48 ? -3.197 -15.617 17.375 1 97.19 48 ALA B CA 1
ATOM 3100 C C . ALA B 1 48 ? -3.566 -15.836 15.914 1 97.19 48 ALA B C 1
ATOM 3102 O O . ALA B 1 48 ? -4.078 -16.906 15.555 1 97.19 48 ALA B O 1
ATOM 3103 N N . ILE B 1 49 ? -3.328 -14.922 15.023 1 96.88 49 ILE B N 1
ATOM 3104 C CA . ILE B 1 49 ? -3.75 -15.078 13.641 1 96.88 49 ILE B CA 1
ATOM 3105 C C . ILE B 1 49 ? -2.635 -15.734 12.828 1 96.88 49 ILE B C 1
ATOM 3107 O O . ILE B 1 49 ? -1.454 -15.594 13.156 1 96.88 49 ILE B O 1
ATOM 3111 N N . PRO B 1 50 ? -3.004 -16.5 11.727 1 97.19 50 PRO B N 1
ATOM 3112 C CA . PRO B 1 50 ? -1.982 -17.047 10.836 1 97.19 50 PRO B CA 1
ATOM 3113 C C . PRO B 1 50 ? -1.331 -15.992 9.953 1 97.19 50 PRO B C 1
ATOM 3115 O O . PRO B 1 50 ? -2.027 -15.156 9.375 1 97.19 50 PRO B O 1
ATOM 3118 N N . TRP B 1 51 ? -0.009 -15.992 9.898 1 98.12 51 TRP B N 1
ATOM 3119 C CA . TRP B 1 51 ? 0.71 -15 9.109 1 98.12 5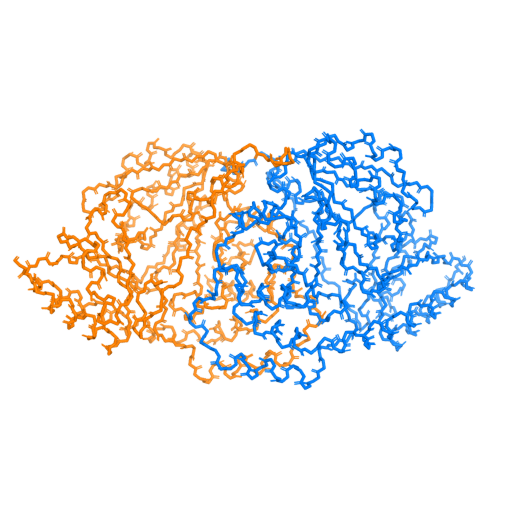1 TRP B CA 1
ATOM 3120 C C . TRP B 1 51 ? 0.896 -15.484 7.672 1 98.12 51 TRP B C 1
ATOM 3122 O O . TRP B 1 51 ? 1.226 -14.695 6.781 1 98.12 51 TRP B O 1
ATOM 3132 N N . ASN B 1 52 ? 0.66 -16.797 7.422 1 98 52 ASN B N 1
ATOM 3133 C CA . ASN B 1 52 ? 0.837 -17.406 6.109 1 98 52 ASN B CA 1
ATOM 3134 C C . ASN B 1 52 ? -0.405 -17.25 5.238 1 98 52 ASN B C 1
ATOM 3136 O O . ASN B 1 52 ? -0.356 -17.469 4.027 1 98 52 ASN B O 1
ATOM 3140 N N . ARG B 1 53 ? -1.523 -16.875 5.812 1 97.38 53 ARG B N 1
ATOM 3141 C CA . ARG B 1 53 ? -2.787 -16.797 5.086 1 97.38 53 ARG B CA 1
ATOM 3142 C C . ARG B 1 53 ? -3.092 -15.367 4.672 1 97.38 53 ARG B C 1
ATOM 3144 O O . ARG B 1 53 ? -2.854 -14.43 5.438 1 97.38 53 ARG B O 1
ATOM 3151 N N . TYR B 1 54 ? -3.58 -15.219 3.473 1 96.44 54 TYR B N 1
ATOM 3152 C CA . TYR B 1 54 ? -3.945 -13.898 2.982 1 96.44 54 TYR B CA 1
ATOM 3153 C C . TYR B 1 54 ? -5.039 -13.281 3.842 1 96.44 54 TYR B C 1
ATOM 3155 O O . TYR B 1 54 ? -5.91 -13.992 4.355 1 96.44 54 TYR B O 1
ATOM 3163 N N . PRO B 1 55 ? -4.953 -11.969 3.986 1 95.31 55 PRO B N 1
ATOM 3164 C CA . PRO B 1 55 ? -6.055 -11.273 4.66 1 95.31 55 PRO B CA 1
ATOM 3165 C C . PRO B 1 55 ? -7.32 -11.203 3.807 1 95.31 55 PRO B C 1
ATOM 3167 O O . PRO B 1 55 ? -7.387 -11.836 2.748 1 95.31 55 PRO B O 1
ATOM 3170 N N . GLU B 1 56 ? -8.336 -10.578 4.383 1 93.19 56 GLU B N 1
ATOM 3171 C CA . GLU B 1 56 ? -9.539 -10.32 3.596 1 93.19 56 GLU B CA 1
ATOM 3172 C C . GLU B 1 56 ? -9.227 -9.453 2.379 1 93.19 56 GLU B C 1
ATOM 3174 O O . GLU B 1 56 ? -8.336 -8.602 2.428 1 93.19 56 GLU B O 1
ATOM 3179 N N . ILE B 1 57 ? -9.844 -9.625 1.315 1 92.94 57 ILE B N 1
ATOM 3180 C CA . ILE B 1 57 ? -9.539 -9 0.03 1 92.94 57 ILE B CA 1
ATOM 3181 C C . ILE B 1 57 ? -9.656 -7.484 0.151 1 92.94 57 ILE B C 1
ATOM 3183 O O . ILE B 1 57 ? -8.828 -6.746 -0.383 1 92.94 57 ILE B O 1
ATOM 3187 N N . HIS B 1 58 ? -10.711 -6.996 0.886 1 92.75 58 HIS B N 1
ATOM 3188 C CA . HIS B 1 58 ? -10.961 -5.562 0.997 1 92.75 58 HIS B CA 1
ATOM 3189 C C . HIS B 1 58 ? -11.188 -5.156 2.447 1 92.75 58 HIS B C 1
ATOM 3191 O O . HIS B 1 58 ? -11.961 -4.234 2.723 1 92.75 58 HIS B O 1
ATOM 3197 N N . ALA B 1 59 ? -10.633 -5.965 3.373 1 95.38 59 ALA B N 1
ATOM 3198 C CA . ALA B 1 59 ? -10.75 -5.68 4.801 1 95.38 59 ALA B CA 1
ATOM 3199 C C . ALA B 1 59 ? -12.211 -5.648 5.238 1 95.38 59 ALA B C 1
ATOM 3201 O O . ALA B 1 59 ? -12.648 -4.707 5.902 1 95.38 59 ALA B O 1
ATOM 3202 N N . GLU B 1 60 ? -12.938 -6.648 4.863 1 95.5 60 GLU B N 1
ATOM 3203 C CA . GLU B 1 60 ? -14.383 -6.691 5.062 1 95.5 60 GLU B CA 1
ATOM 3204 C C . GLU B 1 60 ? -14.742 -6.57 6.539 1 95.5 60 GLU B C 1
ATOM 3206 O O . GLU B 1 60 ? -15.664 -5.84 6.902 1 95.5 60 GLU B O 1
ATOM 3211 N N . SER B 1 61 ? -14.039 -7.258 7.395 1 95.25 61 SER B N 1
ATOM 3212 C CA . SER B 1 61 ? -14.336 -7.227 8.828 1 95.25 61 SER B CA 1
ATOM 3213 C C . SER B 1 61 ? -14.125 -5.832 9.406 1 95.25 61 SER B C 1
ATOM 3215 O O . SER B 1 61 ? -14.93 -5.363 10.219 1 95.25 61 SER B O 1
ATOM 3217 N N . LEU B 1 62 ? -13.094 -5.168 9.008 1 97.38 62 LEU B N 1
ATOM 3218 C CA . LEU B 1 62 ? -12.82 -3.814 9.477 1 97.38 62 LEU B CA 1
ATOM 3219 C C . LEU B 1 62 ? -13.852 -2.832 8.938 1 97.38 62 LEU B C 1
ATOM 3221 O O . LEU B 1 62 ? -14.266 -1.907 9.641 1 97.38 62 LEU B O 1
ATOM 3225 N N . ARG B 1 63 ? -14.203 -3 7.625 1 97.38 63 ARG B N 1
ATOM 3226 C CA . ARG B 1 63 ? -15.242 -2.154 7.039 1 97.38 63 ARG B CA 1
ATOM 3227 C C . ARG B 1 63 ? -16.547 -2.27 7.816 1 97.38 63 ARG B C 1
ATOM 3229 O O . ARG B 1 63 ? -17.219 -1.266 8.078 1 97.38 63 ARG B O 1
ATOM 3236 N N . LYS B 1 64 ? -16.844 -3.486 8.172 1 97.06 64 LYS B N 1
ATOM 3237 C CA . LYS B 1 64 ? -18.062 -3.721 8.945 1 97.06 64 LYS B CA 1
ATOM 3238 C C . LYS B 1 64 ? -18 -3.008 10.289 1 97.06 64 LYS B C 1
ATOM 3240 O O . LYS B 1 64 ? -18.969 -2.391 10.719 1 97.06 64 LYS B O 1
ATOM 3245 N N . ARG B 1 65 ? -16.906 -3.1 10.961 1 96.5 65 ARG B N 1
ATOM 3246 C CA . ARG B 1 65 ? -16.734 -2.455 12.258 1 96.5 65 ARG B CA 1
ATOM 3247 C C . ARG B 1 65 ? -16.812 -0.938 12.133 1 96.5 65 ARG B C 1
ATOM 3249 O O . ARG B 1 65 ? -17.469 -0.276 12.93 1 96.5 65 ARG B O 1
ATOM 3256 N N . LEU B 1 66 ? -16.141 -0.363 11.141 1 97.5 66 LEU B N 1
ATOM 3257 C CA . LEU B 1 66 ? -16.172 1.076 10.906 1 97.5 66 LEU B CA 1
ATOM 3258 C C . LEU B 1 66 ? -17.594 1.528 10.547 1 97.5 66 LEU B C 1
ATOM 3260 O O . LEU B 1 66 ? -18.031 2.6 10.969 1 97.5 66 LEU B O 1
ATOM 3264 N N . SER B 1 67 ? -18.188 0.704 9.727 1 97.88 67 SER B N 1
ATOM 3265 C CA . SER B 1 67 ? -19.562 0.989 9.336 1 97.88 67 SER B CA 1
ATOM 3266 C C . SER B 1 67 ? -20.453 1.173 10.555 1 97.88 67 SER B C 1
ATOM 3268 O O . SER B 1 67 ? -21.203 2.146 10.641 1 97.88 67 SER B O 1
ATOM 3270 N N . ALA B 1 68 ? -20.344 0.279 11.477 1 96.94 68 ALA B N 1
ATOM 3271 C CA . ALA B 1 68 ? -21.156 0.34 12.695 1 96.94 68 ALA B CA 1
ATOM 3272 C C . ALA B 1 68 ? -20.766 1.548 13.547 1 96.94 68 ALA B C 1
ATOM 3274 O O . ALA B 1 68 ? -21.641 2.258 14.055 1 96.94 68 ALA B O 1
ATOM 3275 N N . LEU B 1 69 ? -19.531 1.804 13.703 1 95.88 69 LEU B N 1
ATOM 3276 C CA . LEU B 1 69 ? -19.031 2.871 14.562 1 95.88 69 LEU B CA 1
ATOM 3277 C C . LEU B 1 69 ? -19.422 4.238 14.016 1 95.88 69 LEU B C 1
ATOM 3279 O O . LEU B 1 69 ? -19.688 5.168 14.781 1 95.88 69 LEU B O 1
ATOM 3283 N N . LEU B 1 70 ? -19.422 4.355 12.641 1 97.06 70 LEU B N 1
ATOM 3284 C CA . LEU B 1 70 ? -19.578 5.668 12.031 1 97.06 70 LEU B CA 1
ATOM 3285 C C . LEU B 1 70 ? -20.969 5.844 11.461 1 97.06 70 LEU B C 1
ATOM 3287 O O . LEU B 1 70 ? -21.312 6.918 10.953 1 97.06 70 LEU B O 1
ATOM 3291 N N . ASP B 1 71 ? -21.734 4.848 11.555 1 96.81 71 ASP B N 1
ATOM 3292 C CA . ASP B 1 71 ? -23.047 4.848 10.914 1 96.81 71 ASP B CA 1
ATOM 3293 C C . ASP B 1 71 ? -22.938 5.195 9.43 1 96.81 71 ASP B C 1
ATOM 3295 O O . ASP B 1 71 ? -23.547 6.152 8.961 1 96.81 71 ASP B O 1
ATOM 3299 N N . TRP B 1 72 ? -22.109 4.473 8.75 1 98.19 72 TRP B N 1
ATOM 3300 C CA . TRP B 1 72 ? -21.828 4.633 7.328 1 98.19 72 TRP B CA 1
ATOM 3301 C C . TRP B 1 72 ? -22 3.309 6.586 1 98.19 72 TRP B C 1
ATOM 3303 O O . TRP B 1 72 ? -21.625 2.25 7.098 1 98.19 72 TRP B O 1
ATOM 3313 N N . PRO B 1 73 ? -22.578 3.279 5.363 1 97.31 73 PRO B N 1
ATOM 3314 C CA . PRO B 1 73 ? -22.688 2.016 4.629 1 97.31 73 PRO B CA 1
ATOM 3315 C C . PRO B 1 73 ? -21.328 1.352 4.402 1 97.31 73 PRO B C 1
ATOM 3317 O O . PRO B 1 73 ? -20.359 2.023 4.031 1 97.31 73 PRO B O 1
ATOM 3320 N N . GLU B 1 74 ? -21.297 0.045 4.645 1 97.44 74 GLU B N 1
ATOM 3321 C CA . GLU B 1 74 ? -20.062 -0.722 4.5 1 97.44 74 GLU B CA 1
ATOM 3322 C C . GLU B 1 74 ? -19.469 -0.563 3.102 1 97.44 74 GLU B C 1
ATOM 3324 O O . GLU B 1 74 ? -18.25 -0.454 2.943 1 97.44 74 GLU B O 1
ATOM 3329 N N . GLU B 1 75 ? -20.297 -0.532 2.074 1 96.38 75 GLU B N 1
ATOM 3330 C CA . GLU B 1 75 ? -19.891 -0.463 0.677 1 96.38 75 GLU B CA 1
ATOM 3331 C C . GLU B 1 75 ? -19.219 0.873 0.367 1 96.38 75 GLU B C 1
ATOM 3333 O O . GLU B 1 75 ? -18.562 1.018 -0.665 1 96.38 75 GLU B O 1
ATOM 3338 N N . GLY B 1 76 ? -19.406 1.865 1.243 1 98.06 76 GLY B N 1
ATOM 3339 C CA . GLY B 1 76 ? -18.844 3.189 1.03 1 98.06 76 GLY B CA 1
ATOM 3340 C C . GLY B 1 76 ? -17.516 3.4 1.758 1 98.06 76 GLY B C 1
ATOM 3341 O O . GLY B 1 76 ? -17.047 4.531 1.865 1 98.06 76 GLY B O 1
ATOM 3342 N N . ILE B 1 77 ? -16.969 2.291 2.314 1 98.56 77 ILE B N 1
ATOM 3343 C CA . ILE B 1 77 ? -15.758 2.391 3.104 1 98.56 77 ILE B CA 1
ATOM 3344 C C . ILE B 1 77 ? -14.617 1.662 2.391 1 98.56 77 ILE B C 1
ATOM 3346 O O . ILE B 1 77 ? -14.789 0.535 1.923 1 98.56 77 ILE B O 1
ATOM 3350 N N . VAL B 1 78 ? -13.477 2.297 2.221 1 98.38 78 VAL B N 1
ATOM 3351 C CA . VAL B 1 78 ? -12.266 1.671 1.692 1 98.38 78 VAL B CA 1
ATOM 3352 C C . VAL B 1 78 ? -11.102 1.912 2.646 1 98.38 78 VAL B C 1
ATOM 3354 O O . VAL B 1 78 ? -10.852 3.047 3.061 1 98.38 78 VAL B O 1
ATOM 3357 N N . LEU B 1 79 ? -10.445 0.853 3.092 1 98.12 79 LEU B N 1
ATOM 3358 C CA . LEU B 1 79 ? -9.242 0.956 3.91 1 98.12 79 LEU B CA 1
ATOM 3359 C C . LEU B 1 79 ? -7.992 0.714 3.072 1 98.12 79 LEU B C 1
ATOM 3361 O O . LEU B 1 79 ? -8.031 -0.041 2.098 1 98.12 79 LEU B O 1
ATOM 3365 N N . ALA B 1 80 ? -6.891 1.329 3.424 1 97 80 ALA B N 1
ATOM 3366 C CA . ALA B 1 80 ? -5.605 1.159 2.746 1 97 80 ALA B CA 1
ATOM 3367 C C . ALA B 1 80 ? -4.445 1.395 3.703 1 97 80 ALA B C 1
ATOM 3369 O O . ALA B 1 80 ? -4.629 1.946 4.793 1 97 80 ALA B O 1
ATOM 3370 N N . PRO B 1 81 ? -3.217 0.925 3.332 1 95.44 81 PRO B N 1
ATOM 3371 C CA . PRO B 1 81 ? -2.021 1.267 4.105 1 95.44 81 PRO B CA 1
ATOM 3372 C C . PRO B 1 81 ? -1.685 2.756 4.043 1 95.44 81 PRO B C 1
ATOM 3374 O O . PRO B 1 81 ? -0.822 3.164 3.262 1 95.44 81 PRO B O 1
ATOM 3377 N N . GLY B 1 82 ? -2.332 3.477 4.859 1 94.81 82 GLY B N 1
ATOM 3378 C CA . GLY B 1 82 ? -2.217 4.926 4.859 1 94.81 82 GLY B CA 1
ATOM 3379 C C . GLY B 1 82 ? -3.178 5.602 3.9 1 94.81 82 GLY B C 1
ATOM 3380 O O . GLY B 1 82 ? -3.625 4.992 2.928 1 94.81 82 GLY B O 1
ATOM 3381 N N . SER B 1 83 ? -3.436 6.875 4.184 1 97.25 83 SER B N 1
ATOM 3382 C CA . SER B 1 83 ? -4.328 7.617 3.301 1 97.25 83 SER B CA 1
ATOM 3383 C C . SER B 1 83 ? -3.609 8.055 2.029 1 97.25 83 SER B C 1
ATOM 3385 O O . SER B 1 83 ? -4.25 8.406 1.037 1 97.25 83 SER B O 1
ATOM 3387 N N . ASN B 1 84 ? -2.244 8.023 2.037 1 97.62 84 ASN B N 1
ATOM 3388 C CA . ASN B 1 84 ? -1.481 8.391 0.848 1 97.62 84 ASN B CA 1
ATOM 3389 C C . ASN B 1 84 ? -1.829 7.496 -0.341 1 97.62 84 ASN B C 1
ATOM 3391 O O . ASN B 1 84 ? -1.899 7.969 -1.477 1 97.62 84 ASN B O 1
ATOM 3395 N N . LEU B 1 85 ? -2.023 6.238 -0.036 1 97.88 85 LEU B N 1
ATOM 3396 C CA . LEU B 1 85 ? -2.363 5.324 -1.12 1 97.88 85 LEU B CA 1
ATOM 3397 C C . LEU B 1 85 ? -3.76 5.617 -1.66 1 97.88 85 LEU B C 1
ATOM 3399 O O . LEU B 1 85 ? -4.012 5.457 -2.855 1 97.88 85 LEU B O 1
ATOM 3403 N N . LEU B 1 86 ? -4.668 6.02 -0.822 1 98.62 86 LEU B N 1
ATOM 3404 C CA . LEU B 1 86 ? -6.004 6.422 -1.247 1 98.62 86 LEU B CA 1
ATOM 3405 C C . LEU B 1 86 ? -5.945 7.676 -2.115 1 98.62 86 LEU B C 1
ATOM 3407 O O . LEU B 1 86 ? -6.684 7.789 -3.098 1 98.62 86 LEU B O 1
ATOM 3411 N N . ILE B 1 87 ? -5.082 8.586 -1.758 1 98.81 87 ILE B N 1
ATOM 3412 C CA . ILE B 1 87 ? -4.887 9.797 -2.545 1 98.81 87 ILE B CA 1
ATOM 3413 C C . ILE B 1 87 ? -4.352 9.438 -3.928 1 98.81 87 ILE B C 1
ATOM 3415 O O . ILE B 1 87 ? -4.816 9.961 -4.941 1 98.81 87 ILE B O 1
ATOM 3419 N N . LEU B 1 88 ? -3.387 8.555 -3.98 1 98.31 88 LEU B N 1
ATOM 3420 C CA . LEU B 1 88 ? -2.863 8.102 -5.266 1 98.31 88 LEU B CA 1
ATOM 3421 C C . LEU B 1 88 ? -3.959 7.449 -6.098 1 98.31 88 LEU B C 1
ATOM 3423 O O . LEU B 1 88 ? -4.086 7.727 -7.293 1 98.31 88 LEU B O 1
ATOM 3427 N N . ALA B 1 89 ? -4.754 6.559 -5.465 1 98.12 89 ALA B N 1
ATOM 3428 C CA . ALA B 1 89 ? -5.832 5.867 -6.168 1 98.12 89 ALA B CA 1
ATOM 3429 C C . ALA B 1 89 ? -6.84 6.859 -6.738 1 98.12 89 ALA B C 1
ATOM 3431 O O . ALA B 1 89 ? -7.27 6.727 -7.887 1 98.12 89 ALA B O 1
ATOM 3432 N N . LEU B 1 90 ? -7.211 7.863 -5.949 1 98.56 90 LEU B N 1
ATOM 3433 C CA . LEU B 1 90 ? -8.148 8.891 -6.387 1 98.56 90 LEU B CA 1
ATOM 3434 C C . LEU B 1 90 ? -7.559 9.719 -7.523 1 98.56 90 LEU B C 1
ATOM 3436 O O . LEU B 1 90 ? -8.258 10.055 -8.477 1 98.56 90 LEU B O 1
ATOM 3440 N N . SER B 1 91 ? -6.281 10.055 -7.391 1 98.5 91 SER B N 1
ATOM 3441 C CA . SER B 1 91 ? -5.617 10.844 -8.422 1 98.5 91 SER B CA 1
ATOM 3442 C C . SER B 1 91 ? -5.523 10.07 -9.734 1 98.5 91 SER B C 1
ATOM 3444 O O . SER B 1 91 ? -5.691 10.641 -10.812 1 98.5 91 SER B O 1
ATOM 3446 N N . LEU B 1 92 ? -5.223 8.781 -9.594 1 97.69 92 LEU B N 1
ATOM 3447 C CA . LEU B 1 92 ? -5.156 7.914 -10.758 1 97.69 92 LEU B CA 1
ATOM 3448 C C . LEU B 1 92 ? -6.508 7.836 -11.461 1 97.69 92 LEU B C 1
ATOM 3450 O O . LEU B 1 92 ? -6.574 7.805 -12.688 1 97.69 92 LEU B O 1
ATOM 3454 N N . ALA B 1 93 ? -7.555 7.836 -10.734 1 97.56 93 ALA B N 1
ATOM 3455 C CA . ALA B 1 93 ? -8.906 7.684 -11.266 1 97.56 93 ALA B CA 1
ATOM 3456 C C . ALA B 1 93 ? -9.438 9.016 -11.789 1 97.56 93 ALA B C 1
ATOM 3458 O O . ALA B 1 93 ? -10.32 9.039 -12.656 1 97.56 93 ALA B O 1
ATOM 3459 N N . ALA B 1 94 ? -8.953 10.125 -11.359 1 98.19 94 ALA B N 1
ATOM 3460 C CA . ALA B 1 94 ? -9.523 11.453 -11.562 1 98.19 94 ALA B CA 1
ATOM 3461 C C . ALA B 1 94 ? -9.297 11.93 -13 1 98.19 94 ALA B C 1
ATOM 3463 O O . ALA B 1 94 ? -8.234 11.703 -13.578 1 98.19 94 ALA B O 1
ATOM 3464 N N . GLU B 1 95 ? -10.25 12.625 -13.539 1 97.56 95 GLU B N 1
ATOM 3465 C CA . GLU B 1 95 ? -10.07 13.32 -14.812 1 97.56 95 GLU B CA 1
ATOM 3466 C C . GLU B 1 95 ? -9.109 14.492 -14.664 1 97.56 95 GLU B C 1
ATOM 3468 O O . GLU B 1 95 ? -8.375 14.828 -15.602 1 97.56 95 GLU B O 1
ATOM 3473 N N . GLU B 1 96 ? -9.18 15.062 -13.555 1 98.25 96 GLU B N 1
ATOM 3474 C CA . GLU B 1 96 ? -8.352 16.203 -13.148 1 98.25 96 GLU B CA 1
ATOM 3475 C C . GLU B 1 96 ? -8.273 16.312 -11.633 1 98.25 96 GLU B C 1
ATOM 3477 O O . GLU B 1 96 ? -9.203 15.906 -10.93 1 98.25 96 GLU B O 1
ATOM 3482 N N . VAL B 1 97 ? -7.117 16.766 -11.148 1 98.75 97 VAL B N 1
ATOM 3483 C CA . VAL B 1 97 ? -6.949 17 -9.719 1 98.75 97 VAL B CA 1
ATOM 3484 C C . VAL B 1 97 ? -6.824 18.5 -9.453 1 98.75 97 VAL B C 1
ATOM 3486 O O . VAL B 1 97 ? -6.035 19.188 -10.102 1 98.75 97 VAL B O 1
ATOM 3489 N N . LEU B 1 98 ? -7.688 18.969 -8.609 1 98.81 98 LEU B N 1
ATOM 3490 C CA . LEU B 1 98 ? -7.66 20.344 -8.125 1 98.81 98 LEU B CA 1
ATOM 3491 C C . LEU B 1 98 ? -7.332 20.375 -6.633 1 98.81 98 LEU B C 1
ATOM 3493 O O . LEU B 1 98 ? -7.797 19.531 -5.867 1 98.81 98 LEU B O 1
ATOM 3497 N N . ASP B 1 99 ? -6.496 21.297 -6.191 1 97.81 99 ASP B N 1
ATOM 3498 C CA . ASP B 1 99 ? -6.27 21.547 -4.773 1 97.81 99 ASP B CA 1
ATOM 3499 C C . ASP B 1 99 ? -5.848 23 -4.527 1 97.81 99 ASP B C 1
ATOM 3501 O O . ASP B 1 99 ? -6.195 23.891 -5.301 1 97.81 99 ASP B O 1
ATOM 3505 N N . LEU B 1 100 ? -5.281 23.328 -3.377 1 98.25 100 LEU B N 1
ATOM 3506 C CA . LEU B 1 100 ? -4.883 24.672 -2.965 1 98.25 100 LEU B CA 1
ATOM 3507 C C . LEU B 1 100 ? -3.367 24.828 -3.029 1 98.25 100 LEU B C 1
ATOM 3509 O O . LEU B 1 100 ? -2.639 23.828 -3.137 1 98.25 100 LEU B O 1
ATOM 3513 N N . ARG B 1 101 ? -2.922 26.062 -3.07 1 97.5 101 ARG B N 1
ATOM 3514 C CA . ARG B 1 101 ? -1.505 26.375 -2.947 1 97.5 101 ARG B CA 1
ATOM 3515 C C . ARG B 1 101 ? -1.274 27.438 -1.867 1 97.5 101 ARG B C 1
ATOM 3517 O O . ARG B 1 101 ? -1.821 28.531 -1.941 1 97.5 101 ARG B O 1
ATOM 3524 N N . PRO B 1 102 ? -0.435 27.219 -0.854 1 96.88 102 PRO B N 1
ATOM 3525 C CA . PRO B 1 102 ? 0.191 25.922 -0.593 1 96.88 102 PRO B CA 1
ATOM 3526 C C . PRO B 1 102 ? -0.807 24.875 -0.11 1 96.88 102 PRO B C 1
ATOM 3528 O O . PRO B 1 102 ? -1.945 25.219 0.229 1 96.88 102 PRO B O 1
ATOM 3531 N N . SER B 1 103 ? -0.445 23.625 -0.161 1 96.69 103 SER B N 1
ATOM 3532 C CA . SER B 1 103 ? -1.228 22.516 0.372 1 96.69 103 SER B CA 1
ATOM 3533 C C . SER B 1 103 ? -0.346 21.297 0.652 1 96.69 103 SER B C 1
ATOM 3535 O O . SER B 1 103 ? 0.882 21.406 0.62 1 96.69 103 SER B O 1
ATOM 3537 N N . PHE B 1 104 ? -0.952 20.281 1.181 1 96.94 104 PHE B N 1
ATOM 3538 C CA . PHE B 1 104 ? -0.252 19.016 1.341 1 96.94 104 PHE B CA 1
ATOM 3539 C C . PHE B 1 104 ? 0.364 18.562 0.021 1 96.94 104 PHE B C 1
ATOM 3541 O O . PHE B 1 104 ? -0.346 18.375 -0.968 1 96.94 104 PHE B O 1
ATOM 3548 N N . PRO B 1 105 ? 1.638 18.328 -0.054 1 95.88 105 PRO B N 1
ATOM 3549 C CA . PRO B 1 105 ? 2.357 18.156 -1.317 1 95.88 105 PRO B CA 1
ATOM 3550 C C . PRO B 1 105 ? 1.987 16.859 -2.033 1 95.88 105 PRO B C 1
ATOM 3552 O O . PRO B 1 105 ? 2.18 16.734 -3.246 1 95.88 105 PRO B O 1
ATOM 3555 N N . HIS B 1 106 ? 1.454 15.914 -1.32 1 96.81 106 HIS B N 1
ATOM 3556 C CA . HIS B 1 106 ? 1.224 14.602 -1.908 1 96.81 106 HIS B CA 1
ATOM 3557 C C . HIS B 1 106 ? 0.114 14.648 -2.953 1 96.81 106 HIS B C 1
ATOM 3559 O O . HIS B 1 106 ? 0.064 13.805 -3.852 1 96.81 106 HIS B O 1
ATOM 3565 N N . TYR B 1 107 ? -0.867 15.602 -2.9 1 98.25 107 TYR B N 1
ATOM 3566 C CA . TYR B 1 107 ? -1.908 15.711 -3.916 1 98.25 107 TYR B CA 1
ATOM 3567 C C . TYR B 1 107 ? -1.305 15.969 -5.293 1 98.25 107 TYR B C 1
ATOM 3569 O O . TYR B 1 107 ? -1.617 15.258 -6.254 1 98.25 107 TYR B O 1
ATOM 3577 N N . ALA B 1 108 ? -0.412 16.969 -5.309 1 97.25 108 ALA B N 1
ATOM 3578 C CA . ALA B 1 108 ? 0.254 17.328 -6.559 1 97.25 108 ALA B CA 1
ATOM 3579 C C . ALA B 1 108 ? 1.146 16.188 -7.047 1 97.25 108 ALA B C 1
ATOM 3581 O O . ALA B 1 108 ? 1.173 15.883 -8.242 1 97.25 108 ALA B O 1
ATOM 3582 N N . HIS B 1 109 ? 1.867 15.633 -6.141 1 96 109 HIS B N 1
ATOM 3583 C CA . HIS B 1 109 ? 2.771 14.539 -6.496 1 96 109 HIS B CA 1
ATOM 3584 C C . HIS B 1 109 ? 2.006 13.359 -7.078 1 96 109 HIS B C 1
ATOM 3586 O O . HIS B 1 109 ? 2.416 12.781 -8.086 1 96 109 HIS B O 1
ATOM 3592 N N . ALA B 1 110 ? 0.931 12.945 -6.418 1 97.38 110 ALA B N 1
ATOM 3593 C CA . ALA B 1 110 ? 0.109 11.828 -6.883 1 97.38 110 ALA B CA 1
ATOM 3594 C C . ALA B 1 110 ? -0.446 12.102 -8.273 1 97.38 110 ALA B C 1
ATOM 3596 O O . ALA B 1 110 ? -0.458 11.211 -9.133 1 97.38 110 ALA B O 1
ATOM 3597 N N . ALA B 1 111 ? -0.921 13.328 -8.508 1 97.44 111 ALA B N 1
ATOM 3598 C CA . ALA B 1 111 ? -1.415 13.703 -9.836 1 97.44 111 ALA B CA 1
ATOM 3599 C C . ALA B 1 111 ? -0.314 13.586 -10.883 1 97.44 111 ALA B C 1
ATOM 3601 O O . ALA B 1 111 ? -0.545 13.062 -11.977 1 97.44 111 ALA B O 1
ATOM 3602 N N . LYS B 1 112 ? 0.867 14.047 -10.492 1 95.88 112 LYS B N 1
ATOM 3603 C CA . LYS B 1 112 ? 2.008 14.016 -11.406 1 95.88 112 LYS B CA 1
ATOM 3604 C C . LYS B 1 112 ? 2.357 12.586 -11.805 1 95.88 112 LYS B C 1
ATOM 3606 O O . LYS B 1 112 ? 2.471 12.273 -12.992 1 95.88 112 LYS B O 1
ATOM 3611 N N . VAL B 1 113 ? 2.479 11.688 -10.867 1 94.88 113 VAL B N 1
ATOM 3612 C CA . VAL B 1 113 ? 2.928 10.336 -11.164 1 94.88 113 VAL B CA 1
ATOM 3613 C C . VAL B 1 113 ? 1.819 9.57 -11.891 1 94.88 113 VAL B C 1
ATOM 3615 O O . VAL B 1 113 ? 2.096 8.68 -12.703 1 94.88 113 VAL B O 1
ATOM 3618 N N . ALA B 1 114 ? 0.568 9.93 -11.617 1 95.81 114 ALA B N 1
ATOM 3619 C CA . ALA B 1 114 ? -0.566 9.289 -12.281 1 95.81 114 ALA B CA 1
ATOM 3620 C C . ALA B 1 114 ? -0.751 9.828 -13.695 1 95.81 114 ALA B C 1
ATOM 3622 O O . ALA B 1 114 ? -1.515 9.266 -14.484 1 95.81 114 ALA B O 1
ATOM 3623 N N . GLY B 1 115 ? -0.069 10.93 -14.047 1 95.5 115 GLY B N 1
ATOM 3624 C CA . GLY B 1 115 ? -0.271 11.578 -15.328 1 95.5 115 GLY B CA 1
ATOM 3625 C C . GLY B 1 115 ? -1.606 12.289 -15.438 1 95.5 115 GLY B C 1
ATOM 3626 O O . GLY B 1 115 ? -2.156 12.438 -16.531 1 95.5 115 GLY B O 1
ATOM 3627 N N . THR B 1 116 ? -2.209 12.648 -14.32 1 97.38 116 THR B N 1
ATOM 3628 C CA . THR B 1 116 ? -3.49 13.344 -14.25 1 97.38 116 THR B CA 1
ATOM 3629 C C . THR B 1 116 ? -3.289 14.859 -14.273 1 97.38 116 THR B C 1
ATOM 3631 O O . THR B 1 116 ? -2.459 15.391 -13.531 1 97.38 116 THR B O 1
ATOM 3634 N N . PRO B 1 117 ? -4.043 15.602 -15.18 1 98.12 117 PRO B N 1
ATOM 3635 C CA . PRO B 1 117 ? -3.939 17.062 -15.148 1 98.12 117 PRO B CA 1
ATOM 3636 C C . PRO B 1 117 ? -4.141 17.641 -13.75 1 98.12 117 PRO B C 1
ATOM 3638 O O . PRO B 1 117 ? -4.984 17.156 -12.992 1 98.12 117 PRO B O 1
ATOM 3641 N N . TYR B 1 118 ? -3.344 18.672 -13.375 1 98.25 118 TYR B N 1
ATOM 3642 C CA . TYR B 1 118 ? -3.311 19.219 -12.016 1 98.25 118 TYR B CA 1
ATOM 3643 C C . TYR B 1 118 ? -3.391 20.734 -12.039 1 98.25 118 TYR B C 1
ATOM 3645 O O . TYR B 1 118 ? -2.748 21.391 -12.859 1 98.25 118 TYR B O 1
ATOM 3653 N N . ARG B 1 119 ? -4.25 21.281 -11.188 1 98.25 119 ARG B N 1
ATOM 3654 C CA . ARG B 1 119 ? -4.355 22.719 -10.969 1 98.25 119 ARG B CA 1
ATOM 3655 C C . ARG B 1 119 ? -4.508 23.047 -9.484 1 98.25 119 ARG B C 1
ATOM 3657 O O . ARG B 1 119 ? -5.172 22.312 -8.75 1 98.25 119 ARG B O 1
ATOM 3664 N N . ALA B 1 120 ? -3.947 24.141 -9.023 1 98.38 120 ALA B N 1
ATOM 3665 C CA . ALA B 1 120 ? -4.062 24.578 -7.641 1 98.38 120 ALA B CA 1
ATOM 3666 C C . ALA B 1 120 ? -4.527 26.031 -7.57 1 98.38 120 ALA B C 1
ATOM 3668 O O . ALA B 1 120 ? -4.105 26.875 -8.375 1 98.38 120 ALA B O 1
ATOM 3669 N N . VAL B 1 121 ? -5.383 26.344 -6.672 1 98.5 121 VAL B N 1
ATOM 3670 C CA . VAL B 1 121 ? -5.883 27.688 -6.43 1 98.5 121 VAL B CA 1
ATOM 3671 C C . VAL B 1 121 ? -5.172 28.297 -5.227 1 98.5 121 VAL B C 1
ATOM 3673 O O . VAL B 1 121 ? -5.125 27.688 -4.152 1 98.5 121 VAL B O 1
ATOM 3676 N N . PRO B 1 122 ? -4.613 29.484 -5.379 1 97.81 122 PRO B N 1
ATOM 3677 C CA . PRO B 1 122 ? -3.881 30.094 -4.27 1 97.81 122 PRO B CA 1
ATOM 3678 C C . PRO B 1 122 ? -4.789 30.484 -3.105 1 97.81 122 PRO B C 1
ATOM 3680 O O . PRO B 1 122 ? -5.918 30.922 -3.32 1 97.81 122 PRO B O 1
ATOM 3683 N N . LEU B 1 123 ? -4.25 30.281 -1.933 1 97.31 123 LEU B N 1
ATOM 3684 C CA . LEU B 1 123 ? -4.91 30.828 -0.748 1 97.31 123 LEU B CA 1
ATOM 3685 C C . LEU B 1 123 ? -4.793 32.344 -0.708 1 97.31 123 LEU B C 1
ATOM 3687 O O . LEU B 1 123 ? -3.875 32.906 -1.304 1 97.31 123 LEU B O 1
ATOM 3691 N N . GLY B 1 124 ? -5.754 32.906 -0.01 1 93 124 GLY B N 1
ATOM 3692 C CA . GLY B 1 124 ? -5.707 34.344 0.17 1 93 124 GLY B CA 1
ATOM 3693 C C . GLY B 1 124 ? -4.855 34.781 1.351 1 93 124 GLY B C 1
ATOM 3694 O O . GLY B 1 124 ? -4.09 34 1.891 1 93 124 GLY B O 1
ATOM 3695 N N . GLU B 1 125 ? -4.988 36.031 1.623 1 89.38 125 GLU B N 1
ATOM 3696 C CA . GLU B 1 125 ? -4.27 36.594 2.758 1 89.38 125 GLU B CA 1
ATOM 3697 C C . GLU B 1 125 ? -4.617 35.875 4.055 1 89.38 125 GLU B C 1
ATOM 3699 O O . GLU B 1 125 ? -5.777 35.531 4.293 1 89.38 125 GLU B O 1
ATOM 3704 N N . GLY B 1 126 ? -3.545 35.656 4.848 1 90.19 126 GLY B N 1
ATOM 3705 C CA . GLY B 1 126 ? -3.768 34.938 6.102 1 90.19 126 GLY B CA 1
ATOM 3706 C C . GLY B 1 126 ? -4.191 33.5 5.91 1 90.19 126 GLY B C 1
ATOM 3707 O O . GLY B 1 126 ? -4.844 32.906 6.781 1 90.19 126 GLY B O 1
ATOM 3708 N N . PHE B 1 127 ? -4.027 33.031 4.73 1 95.06 127 PHE B N 1
ATOM 3709 C CA . PHE B 1 127 ? -4.32 31.656 4.383 1 95.06 127 PHE B CA 1
ATOM 3710 C C . PHE B 1 127 ? -5.824 31.422 4.305 1 95.06 127 PHE B C 1
ATOM 3712 O O . PHE B 1 127 ? -6.305 30.328 4.586 1 95.06 127 PHE B O 1
ATOM 3719 N N . SER B 1 128 ? -6.535 32.469 3.973 1 95 128 SER B N 1
ATOM 3720 C CA . SER B 1 128 ? -7.973 32.344 3.773 1 95 128 SER B CA 1
ATOM 3721 C C . SER B 1 128 ? -8.281 31.625 2.459 1 95 128 SER B C 1
ATOM 3723 O O . SER B 1 128 ? -7.492 31.688 1.514 1 95 128 SER B O 1
ATOM 3725 N N . LEU B 1 129 ? -9.406 30.938 2.482 1 96.81 129 LEU B N 1
ATOM 3726 C CA . LEU B 1 129 ? -9.875 30.266 1.269 1 96.81 129 LEU B CA 1
ATOM 3727 C C . LEU B 1 129 ? -10.477 31.281 0.296 1 96.81 129 LEU B C 1
ATOM 3729 O O . LEU B 1 129 ? -11.398 32.031 0.651 1 96.81 129 LEU B O 1
ATOM 3733 N N . ASP B 1 130 ? -9.93 31.422 -0.877 1 96.81 130 ASP B N 1
ATOM 3734 C CA . ASP B 1 130 ? -10.602 32.188 -1.936 1 96.81 130 ASP B CA 1
ATOM 3735 C C . ASP B 1 130 ? -11.719 31.359 -2.574 1 96.81 130 ASP B C 1
ATOM 3737 O O . ASP B 1 130 ? -11.539 30.797 -3.654 1 96.81 130 ASP B O 1
ATOM 3741 N N . LEU B 1 131 ? -12.852 31.406 -1.913 1 98.06 131 LEU B N 1
ATOM 3742 C CA . LEU B 1 131 ? -13.969 30.547 -2.297 1 98.06 131 LEU B CA 1
ATOM 3743 C C . LEU B 1 131 ? -14.414 30.844 -3.723 1 98.06 131 LEU B C 1
ATOM 3745 O O . LEU B 1 131 ? -14.711 29.922 -4.488 1 98.06 131 LEU B O 1
ATOM 3749 N N . LYS B 1 132 ? -14.508 32.094 -4.109 1 98 132 LYS B N 1
ATOM 3750 C CA . LYS B 1 132 ? -14.93 32.469 -5.453 1 98 132 LYS B CA 1
ATOM 3751 C C . LYS B 1 132 ? -14.008 31.875 -6.508 1 98 132 LYS B C 1
ATOM 3753 O O . LYS B 1 132 ? -14.477 31.281 -7.484 1 98 132 LYS B O 1
ATOM 3758 N N . ALA B 1 133 ? -12.758 32 -6.324 1 98.38 133 ALA B N 1
ATOM 3759 C CA . ALA B 1 133 ? -11.781 31.469 -7.266 1 98.38 133 ALA B CA 1
ATOM 3760 C C . ALA B 1 133 ? -11.844 29.938 -7.324 1 98.38 133 ALA B C 1
ATOM 3762 O O . ALA B 1 133 ? -11.719 29.359 -8.398 1 98.38 133 ALA B O 1
ATOM 3763 N N . LEU B 1 134 ? -12.023 29.359 -6.176 1 98.56 134 LEU B N 1
ATOM 3764 C CA . LEU B 1 134 ? -12.055 27.906 -6.102 1 98.56 134 LEU B CA 1
ATOM 3765 C C . LEU B 1 134 ? -13.297 27.359 -6.789 1 98.56 134 LEU B C 1
ATOM 3767 O O . LEU B 1 134 ? -13.219 26.359 -7.512 1 98.56 134 LEU B O 1
ATOM 3771 N N . LEU B 1 135 ? -14.414 27.984 -6.547 1 98.69 135 LEU B N 1
ATOM 3772 C CA . LEU B 1 135 ? -15.648 27.578 -7.207 1 98.69 135 LEU B CA 1
ATOM 3773 C C . LEU B 1 135 ? -15.523 27.719 -8.719 1 98.69 135 LEU B C 1
ATOM 3775 O O . LEU B 1 135 ? -16.016 26.875 -9.469 1 98.69 135 LEU B O 1
ATOM 3779 N N . ALA B 1 136 ? -14.891 28.766 -9.164 1 98.56 136 ALA B N 1
ATOM 3780 C CA . ALA B 1 136 ? -14.703 29 -10.594 1 98.56 136 ALA B CA 1
ATOM 3781 C C . ALA B 1 136 ? -13.781 27.953 -11.211 1 98.56 136 ALA B C 1
ATOM 3783 O O . ALA B 1 136 ? -13.969 27.547 -12.359 1 98.56 136 ALA B O 1
ATOM 3784 N N . ALA B 1 137 ? -12.805 27.547 -10.461 1 98.5 137 ALA B N 1
ATOM 3785 C CA . ALA B 1 137 ? -11.805 26.594 -10.945 1 98.5 137 ALA B CA 1
ATOM 3786 C C . ALA B 1 137 ? -12.367 25.172 -10.953 1 98.5 137 ALA B C 1
ATOM 3788 O O . ALA B 1 137 ? -11.961 24.344 -11.773 1 98.5 137 ALA B O 1
ATOM 3789 N N . PHE B 1 138 ? -13.273 24.875 -10.039 1 98.44 138 PHE B N 1
ATOM 3790 C CA . PHE B 1 138 ? -13.82 23.531 -9.875 1 98.44 138 PHE B CA 1
ATOM 3791 C C . PHE B 1 138 ? -14.844 23.234 -10.953 1 98.44 138 PHE B C 1
ATOM 3793 O O . PHE B 1 138 ? -16.031 23.516 -10.781 1 98.44 138 PHE B O 1
ATOM 3800 N N . ARG B 1 139 ? -14.414 22.594 -12.023 1 97.56 139 ARG B N 1
ATOM 3801 C CA . ARG B 1 139 ? -15.258 22.359 -13.188 1 97.56 139 ARG B CA 1
ATOM 3802 C C . ARG B 1 139 ? -15.5 20.875 -13.406 1 97.56 139 ARG B C 1
ATOM 3804 O O . ARG B 1 139 ? -16.094 20.469 -14.414 1 97.56 139 ARG B O 1
ATOM 3811 N N . GLY B 1 140 ? -15 20.078 -12.555 1 97.19 140 GLY B N 1
ATOM 3812 C CA . GLY B 1 140 ? -15.023 18.625 -12.602 1 97.19 140 GLY B CA 1
ATOM 3813 C C . GLY B 1 140 ? -13.844 17.984 -11.906 1 97.19 140 GLY B C 1
ATOM 3814 O O . GLY B 1 140 ? -13.164 18.625 -11.109 1 97.19 140 GLY B O 1
ATOM 3815 N N . GLY B 1 141 ? -13.633 16.719 -12.156 1 98.25 141 GLY B N 1
ATOM 3816 C CA . GLY B 1 141 ? -12.5 16.031 -11.539 1 98.25 141 GLY B CA 1
ATOM 3817 C C . GLY B 1 141 ? -12.625 15.922 -10.039 1 98.25 141 GLY B C 1
ATOM 3818 O O . GLY B 1 141 ? -13.734 15.867 -9.5 1 98.25 141 GLY B O 1
ATOM 3819 N N . VAL B 1 142 ? -11.461 15.789 -9.383 1 98.81 142 VAL B N 1
ATOM 3820 C CA . VAL B 1 142 ? -11.398 15.594 -7.938 1 98.81 142 VAL B CA 1
ATOM 3821 C C . VAL B 1 142 ? -10.734 16.812 -7.289 1 98.81 142 VAL B C 1
ATOM 3823 O O . VAL B 1 142 ? -9.617 17.188 -7.656 1 98.81 142 VAL B O 1
ATOM 3826 N N . LEU B 1 143 ? -11.406 17.469 -6.391 1 98.88 143 LEU B N 1
ATOM 3827 C CA . LEU B 1 143 ? -10.844 18.531 -5.543 1 98.88 143 LEU B CA 1
ATOM 3828 C C . LEU B 1 143 ? -10.461 17.969 -4.176 1 98.88 143 LEU B C 1
ATOM 3830 O O . LEU B 1 143 ? -11.328 17.547 -3.41 1 98.88 143 LEU B O 1
ATOM 3834 N N . PHE B 1 144 ? -9.164 17.938 -3.885 1 98.94 144 PHE B N 1
ATOM 3835 C CA . PHE B 1 144 ? -8.711 17.641 -2.531 1 98.94 144 PHE B CA 1
ATOM 3836 C C . PHE B 1 144 ? -8.711 18.906 -1.67 1 98.94 144 PHE B C 1
ATOM 3838 O O . PHE B 1 144 ? -8.125 19.922 -2.047 1 98.94 144 PHE B O 1
ATOM 3845 N N . LEU B 1 145 ? -9.344 18.812 -0.547 1 98.75 145 LEU B N 1
ATOM 3846 C CA . LEU B 1 145 ? -9.398 19.922 0.39 1 98.75 145 LEU B CA 1
ATOM 3847 C C . LEU B 1 145 ? -9.07 19.469 1.805 1 98.75 145 LEU B C 1
ATOM 3849 O O . LEU B 1 145 ? -9.945 18.984 2.529 1 98.75 145 LEU B O 1
ATOM 3853 N N . PRO B 1 146 ? -7.801 19.609 2.182 1 98.5 146 PRO B N 1
ATOM 3854 C CA . PRO B 1 146 ? -7.512 19.328 3.592 1 98.5 146 PRO B CA 1
ATOM 3855 C C . PRO B 1 146 ? -8.203 20.312 4.539 1 98.5 146 PRO B C 1
ATOM 3857 O O . PRO B 1 146 ? -8.07 21.531 4.379 1 98.5 146 PRO B O 1
ATOM 3860 N N . ASN B 1 147 ? -8.898 19.844 5.453 1 98.5 147 ASN B N 1
ATOM 3861 C CA . ASN B 1 147 ? -9.617 20.641 6.43 1 98.5 147 ASN B CA 1
ATOM 3862 C C . ASN B 1 147 ? -9.727 19.938 7.777 1 98.5 147 ASN B C 1
ATOM 3864 O O . ASN B 1 147 ? -10.617 19.109 7.973 1 98.5 147 ASN B O 1
ATOM 3868 N N . PRO B 1 148 ? -8.914 20.328 8.812 1 98.31 148 PRO B N 1
ATOM 3869 C CA . PRO B 1 148 ? -8.023 21.484 8.852 1 98.31 148 PRO B CA 1
ATOM 3870 C C . PRO B 1 148 ? -6.91 21.422 7.809 1 98.31 148 PRO B C 1
ATOM 3872 O O . PRO B 1 148 ? -6.504 20.328 7.41 1 98.31 148 PRO B O 1
ATOM 3875 N N . HIS B 1 149 ? -6.461 22.578 7.406 1 98.5 149 HIS B N 1
ATOM 3876 C CA . HIS B 1 149 ? -5.59 22.719 6.242 1 98.5 149 HIS B CA 1
ATOM 3877 C C . HIS B 1 149 ? -4.133 22.469 6.609 1 98.5 149 HIS B C 1
ATOM 3879 O O . HIS B 1 149 ? -3.631 23 7.598 1 98.5 149 HIS B O 1
ATOM 3885 N N . ALA B 1 150 ? -3.494 21.578 6 1 97.56 150 ALA B N 1
ATOM 3886 C CA . ALA B 1 150 ? -2.041 21.422 6 1 97.56 150 ALA B CA 1
ATOM 3887 C C . ALA B 1 150 ? -1.416 22.109 4.785 1 97.56 150 ALA B C 1
ATOM 3889 O O . ALA B 1 150 ? -1.835 21.859 3.65 1 97.56 150 ALA B O 1
ATOM 3890 N N . PRO B 1 151 ? -0.532 23 5.027 1 97.62 151 PRO B N 1
ATOM 3891 C CA . PRO B 1 151 ? 0.334 23.094 6.203 1 97.62 151 PRO B CA 1
ATOM 3892 C C . PRO B 1 151 ? 0.009 24.297 7.082 1 97.62 151 PRO B C 1
ATOM 3894 O O . PRO B 1 151 ? 0.771 24.625 7.996 1 97.62 151 PRO B O 1
ATOM 3897 N N . THR B 1 152 ? -1.14 24.969 6.883 1 98.06 152 THR B N 1
ATOM 3898 C CA . THR B 1 152 ? -1.311 26.266 7.523 1 98.06 152 THR B CA 1
ATOM 3899 C C . THR B 1 152 ? -1.971 26.109 8.891 1 98.06 152 THR B C 1
ATOM 3901 O O . THR B 1 152 ? -1.91 27.016 9.719 1 98.06 152 THR B O 1
ATOM 3904 N N . GLY B 1 153 ? -2.668 25 9.031 1 98.12 153 GLY B N 1
ATOM 3905 C CA . GLY B 1 153 ? -3.369 24.766 10.281 1 98.12 153 GLY B CA 1
ATOM 3906 C C . GLY B 1 153 ? -4.746 25.406 10.32 1 98.12 153 GLY B C 1
ATOM 3907 O O . GLY B 1 153 ? -5.5 25.219 11.273 1 98.12 153 GLY B O 1
ATOM 3908 N N . ALA B 1 154 ? -5.152 26.094 9.273 1 97.19 154 ALA B N 1
ATOM 3909 C CA . ALA B 1 154 ? -6.422 26.812 9.219 1 97.19 154 ALA B CA 1
ATOM 3910 C C . ALA B 1 154 ? -7.598 25.844 9.117 1 97.19 154 ALA B C 1
ATOM 3912 O O . ALA B 1 154 ? -7.484 24.781 8.508 1 97.19 154 ALA B O 1
ATOM 3913 N N . LEU B 1 155 ? -8.656 26.188 9.742 1 97.88 155 LEU B N 1
ATOM 3914 C CA . LEU B 1 155 ? -9.938 25.516 9.562 1 97.88 155 LEU B CA 1
ATOM 3915 C C . LEU B 1 155 ? -10.875 26.344 8.695 1 97.88 155 LEU B C 1
ATOM 3917 O O . LEU B 1 155 ? -11.25 27.469 9.078 1 97.88 155 LEU B O 1
ATOM 3921 N N . PHE B 1 156 ? -11.188 25.875 7.512 1 98 156 PHE B N 1
ATOM 3922 C CA . PHE B 1 156 ? -12.078 26.609 6.613 1 98 156 PHE B CA 1
ATOM 3923 C C . PHE B 1 156 ? -13.523 26.531 7.102 1 98 156 PHE B C 1
ATOM 3925 O O . PHE B 1 156 ? -13.938 25.516 7.68 1 98 156 PHE B O 1
ATOM 3932 N N . PRO B 1 157 ? -14.273 27.562 6.902 1 96.56 157 PRO B N 1
ATOM 3933 C CA . PRO B 1 157 ? -15.648 27.609 7.395 1 96.56 157 PRO B CA 1
ATOM 3934 C C . PRO B 1 157 ? -16.531 26.547 6.742 1 96.56 157 PRO B C 1
ATOM 3936 O O . PRO B 1 157 ? -16.391 26.266 5.555 1 96.56 157 PRO B O 1
ATOM 3939 N N . GLU B 1 158 ? -17.453 26.047 7.508 1 97.44 158 GLU B N 1
ATOM 3940 C CA . GLU B 1 158 ? -18.391 25.031 7.039 1 97.44 158 GLU B CA 1
ATOM 3941 C C . GLU B 1 158 ? -19.156 25.516 5.809 1 97.44 158 GLU B C 1
ATOM 3943 O O . GLU B 1 158 ? -19.438 24.734 4.898 1 97.44 158 GLU B O 1
ATOM 3948 N N . GLU B 1 159 ? -19.5 26.812 5.781 1 97.69 159 GLU B N 1
ATOM 3949 C CA . GLU B 1 159 ? -20.25 27.375 4.66 1 97.69 159 GLU B CA 1
ATOM 3950 C C . GLU B 1 159 ? -19.484 27.219 3.352 1 97.69 159 GLU B C 1
ATOM 3952 O O . GLU B 1 159 ? -20.078 26.984 2.299 1 97.69 159 GLU B O 1
ATOM 3957 N N . ALA B 1 160 ? -18.219 27.391 3.438 1 98.25 160 ALA B N 1
ATOM 3958 C CA . ALA B 1 160 ? -17.391 27.203 2.25 1 98.25 160 ALA B CA 1
ATOM 3959 C C . ALA B 1 160 ? -17.438 25.75 1.775 1 98.25 160 ALA B C 1
ATOM 3961 O O . ALA B 1 160 ? -17.516 25.484 0.573 1 98.25 160 ALA B O 1
ATOM 3962 N N . LEU B 1 161 ? -17.391 24.812 2.727 1 98.44 161 LEU B N 1
ATOM 3963 C CA . LEU B 1 161 ? -17.453 23.391 2.377 1 98.44 161 LEU B CA 1
ATOM 3964 C C . LEU B 1 161 ? -18.797 23.047 1.741 1 98.44 161 LEU B C 1
ATOM 3966 O O . LEU B 1 161 ? -18.859 22.281 0.78 1 98.44 161 LEU B O 1
ATOM 3970 N N . ARG B 1 162 ? -19.859 23.641 2.268 1 98.5 162 ARG B N 1
ATOM 3971 C CA . ARG B 1 162 ? -21.188 23.422 1.707 1 98.5 162 ARG B CA 1
ATOM 3972 C C . ARG B 1 162 ? -21.266 23.938 0.277 1 98.5 162 ARG B C 1
ATOM 3974 O O . ARG B 1 162 ? -21.844 23.281 -0.596 1 98.5 162 ARG B O 1
ATOM 3981 N N . ALA B 1 163 ? -20.703 25.094 0.082 1 98.81 163 ALA B N 1
ATOM 3982 C CA . ALA B 1 163 ? -20.703 25.672 -1.26 1 98.81 163 ALA B CA 1
ATOM 3983 C C . ALA B 1 163 ? -19.922 24.797 -2.232 1 98.81 163 ALA B C 1
ATOM 3985 O O . ALA B 1 163 ? -20.344 24.578 -3.367 1 98.81 163 ALA B O 1
ATOM 3986 N N . LEU B 1 164 ? -18.812 24.297 -1.817 1 98.81 164 LEU B N 1
ATOM 3987 C CA . LEU B 1 164 ? -17.984 23.453 -2.656 1 98.81 164 LEU B CA 1
ATOM 3988 C C . LEU B 1 164 ? -18.688 22.125 -2.934 1 98.81 164 LEU B C 1
ATOM 3990 O O . LEU B 1 164 ? -18.562 21.562 -4.023 1 98.81 164 LEU B O 1
ATOM 3994 N N . ALA B 1 165 ? -19.359 21.594 -1.908 1 98.69 165 ALA B N 1
ATOM 3995 C CA . ALA B 1 165 ? -20.125 20.359 -2.086 1 98.69 165 ALA B CA 1
ATOM 3996 C C . ALA B 1 165 ? -21.203 20.531 -3.148 1 98.69 165 ALA B C 1
ATOM 3998 O O . ALA B 1 165 ? -21.406 19.656 -3.992 1 98.69 165 ALA B O 1
ATOM 3999 N N . GLU B 1 166 ? -21.891 21.625 -3.07 1 98.5 166 GLU B N 1
ATOM 4000 C CA . GLU B 1 166 ? -22.922 21.906 -4.07 1 98.5 166 GLU B CA 1
ATOM 4001 C C . GLU B 1 166 ? -22.312 22.047 -5.461 1 98.5 166 GLU B C 1
ATOM 4003 O O . GLU B 1 166 ? -22.875 21.562 -6.445 1 98.5 166 GLU B O 1
ATOM 4008 N N . ARG B 1 167 ? -21.219 22.734 -5.527 1 98.69 167 ARG B N 1
ATOM 4009 C CA . ARG B 1 167 ? -20.516 22.891 -6.797 1 98.69 167 ARG B CA 1
ATOM 4010 C C . ARG B 1 167 ? -20.094 21.531 -7.363 1 98.69 167 ARG B C 1
ATOM 4012 O O . ARG B 1 167 ? -20.188 21.297 -8.57 1 98.69 167 ARG B O 1
ATOM 4019 N N . ALA B 1 168 ? -19.609 20.656 -6.477 1 98.56 168 ALA B N 1
ATOM 4020 C CA . ALA B 1 168 ? -19.219 19.312 -6.906 1 98.56 168 ALA B CA 1
ATOM 4021 C C . ALA B 1 168 ? -20.391 18.609 -7.582 1 98.56 168 ALA B C 1
ATOM 4023 O O . ALA B 1 168 ? -20.219 17.984 -8.633 1 98.56 168 ALA B O 1
ATOM 4024 N N . LYS B 1 169 ? -21.5 18.688 -6.984 1 97.88 169 LYS B N 1
ATOM 4025 C CA . LYS B 1 169 ? -22.719 18.109 -7.539 1 97.88 169 LYS B CA 1
ATOM 4026 C C . LYS B 1 169 ? -23.062 18.719 -8.891 1 97.88 169 LYS B C 1
ATOM 4028 O O . LYS B 1 169 ? -23.375 18 -9.844 1 97.88 169 LYS B O 1
ATOM 4033 N N . GLU B 1 170 ? -22.984 19.984 -8.969 1 98.12 170 GLU B N 1
ATOM 4034 C CA . GLU B 1 170 ? -23.359 20.734 -10.164 1 98.12 170 GLU B CA 1
ATOM 4035 C C . GLU B 1 170 ? -22.484 20.344 -11.352 1 98.12 170 GLU B C 1
ATOM 4037 O O . GLU B 1 170 ? -22.969 20.203 -12.477 1 98.12 170 GLU B O 1
ATOM 4042 N N . VAL B 1 171 ? -21.219 20.188 -11.164 1 97.88 171 VAL B N 1
ATOM 4043 C CA . VAL B 1 171 ? -20.281 20.016 -12.266 1 97.88 171 VAL B CA 1
ATOM 4044 C C . VAL B 1 171 ? -19.969 18.531 -12.453 1 97.88 171 VAL B C 1
ATOM 4046 O O . VAL B 1 171 ? -19.172 18.156 -13.32 1 97.88 171 VAL B O 1
ATOM 4049 N N . GLY B 1 172 ? -20.531 17.656 -11.562 1 97.56 172 GLY B N 1
ATOM 4050 C CA . GLY B 1 172 ? -20.266 16.219 -11.633 1 97.56 172 GLY B CA 1
ATOM 4051 C C . GLY B 1 172 ? -18.875 15.852 -11.141 1 97.56 172 GLY B C 1
ATOM 4052 O O . GLY B 1 172 ? -18.297 14.867 -11.602 1 97.56 172 GLY B O 1
ATOM 4053 N N . GLY B 1 173 ? -18.266 16.703 -10.312 1 98.38 173 GLY B N 1
ATOM 4054 C CA . GLY B 1 173 ? -16.969 16.453 -9.719 1 98.38 173 GLY B CA 1
ATOM 4055 C C . GLY B 1 173 ? -17.047 15.766 -8.367 1 98.38 173 GLY B C 1
ATOM 4056 O O . GLY B 1 173 ? -18.109 15.273 -7.98 1 98.38 173 GLY B O 1
ATOM 4057 N N . LEU B 1 174 ? -15.93 15.602 -7.727 1 98.88 174 LEU B N 1
ATOM 4058 C CA . LEU B 1 174 ? -15.836 15.008 -6.395 1 98.88 174 LEU B CA 1
ATOM 4059 C C . LEU B 1 174 ? -15.039 15.914 -5.461 1 98.88 174 LEU B C 1
ATOM 4061 O O . LEU B 1 174 ? -13.906 16.297 -5.77 1 98.88 174 LEU B O 1
ATOM 4065 N N . LEU B 1 175 ? -15.656 16.359 -4.426 1 98.88 175 LEU B N 1
ATOM 4066 C CA . LEU B 1 175 ? -14.969 17.016 -3.33 1 98.88 175 LEU B CA 1
ATOM 4067 C C . LEU B 1 175 ? -14.461 16 -2.309 1 98.88 175 LEU B C 1
ATOM 4069 O O . LEU B 1 175 ? -15.258 15.266 -1.721 1 98.88 175 LEU B O 1
ATOM 4073 N N . VAL B 1 176 ? -13.18 15.891 -2.146 1 98.94 176 VAL B N 1
ATOM 4074 C CA . VAL B 1 176 ? -12.594 15.039 -1.115 1 98.94 176 VAL B CA 1
ATOM 4075 C C . VAL B 1 176 ? -12.094 15.906 0.039 1 98.94 176 VAL B C 1
ATOM 4077 O O . VAL B 1 176 ? -11.055 16.562 -0.076 1 98.94 176 VAL B O 1
ATOM 4080 N N . VAL B 1 177 ? -12.805 15.898 1.107 1 98.88 177 VAL B N 1
ATOM 4081 C CA . VAL B 1 177 ? -12.352 16.578 2.316 1 98.88 177 VAL B CA 1
ATOM 4082 C C . VAL B 1 177 ? -11.359 15.688 3.066 1 98.88 177 VAL B C 1
ATOM 4084 O O . VAL B 1 177 ? -11.719 14.609 3.535 1 98.88 177 VAL B O 1
ATOM 4087 N N . ASP B 1 178 ? -10.141 16.109 3.104 1 98.75 178 ASP B N 1
ATOM 4088 C CA . ASP B 1 178 ? -9.102 15.391 3.84 1 98.75 178 ASP B CA 1
ATOM 4089 C C . ASP B 1 178 ? -9.117 15.766 5.32 1 98.75 178 ASP B C 1
ATOM 4091 O O . ASP B 1 178 ? -8.656 16.844 5.695 1 98.75 178 ASP B O 1
ATOM 4095 N N . GLU B 1 179 ? -9.516 14.828 6.137 1 98.69 179 GLU B N 1
ATOM 4096 C CA . GLU B 1 179 ? -9.789 15.07 7.551 1 98.69 179 GLU B CA 1
ATOM 4097 C C . GLU B 1 179 ? -8.688 14.477 8.43 1 98.69 179 GLU B C 1
ATOM 4099 O O . GLU B 1 179 ? -8.969 13.969 9.523 1 98.69 179 GLU B O 1
ATOM 4104 N N . ALA B 1 180 ? -7.441 14.562 7.945 1 98.5 180 ALA B N 1
ATOM 4105 C CA . ALA B 1 180 ? -6.309 13.977 8.656 1 98.5 180 ALA B CA 1
ATOM 4106 C C . ALA B 1 180 ? -6.207 14.531 10.078 1 98.5 180 ALA B C 1
ATOM 4108 O O . ALA B 1 180 ? -5.715 13.844 10.977 1 98.5 180 ALA B O 1
ATOM 4109 N N . TYR B 1 181 ? -6.75 15.758 10.328 1 98.75 181 TYR B N 1
ATOM 4110 C CA . TYR B 1 181 ? -6.551 16.422 11.609 1 98.75 181 TYR B CA 1
ATOM 4111 C C . TYR B 1 181 ? -7.883 16.734 12.281 1 98.75 181 TYR B C 1
ATOM 4113 O O . TYR B 1 181 ? -7.941 17.5 13.242 1 98.75 181 TYR B O 1
ATOM 4121 N N . ARG B 1 182 ? -8.953 16.078 11.852 1 98 182 ARG B N 1
ATOM 4122 C CA . ARG B 1 182 ? -10.305 16.453 12.25 1 98 182 ARG B CA 1
ATOM 4123 C C . ARG B 1 182 ? -10.484 16.312 13.766 1 98 182 ARG B C 1
ATOM 4125 O O . ARG B 1 182 ? -11.227 17.094 14.375 1 98 182 ARG B O 1
ATOM 4132 N N . GLU B 1 183 ? -9.82 15.336 14.391 1 98.44 183 GLU B N 1
ATOM 4133 C CA . GLU B 1 183 ? -10 15.109 15.82 1 98.44 183 GLU B CA 1
ATOM 4134 C C . GLU B 1 183 ? -9.555 16.312 16.641 1 98.44 183 GLU B C 1
ATOM 4136 O O . GLU B 1 183 ? -10.172 16.641 17.656 1 98.44 183 GLU B O 1
ATOM 4141 N N . PHE B 1 184 ? -8.555 16.969 16.141 1 98.75 184 PHE B N 1
ATOM 4142 C CA . PHE B 1 184 ? -7.996 18.094 16.875 1 98.75 184 PHE B CA 1
ATOM 4143 C C . PHE B 1 184 ? -8.875 19.328 16.719 1 98.75 184 PHE B C 1
ATOM 4145 O O . PHE B 1 184 ? -8.852 20.234 17.562 1 98.75 184 PHE B O 1
ATOM 4152 N N . ALA B 1 185 ? -9.586 19.406 15.594 1 98.31 185 ALA B N 1
ATOM 4153 C CA . ALA B 1 185 ? -10.477 20.531 15.312 1 98.31 185 ALA B CA 1
ATOM 4154 C C . ALA B 1 185 ? -11.875 20.281 15.875 1 98.31 185 ALA B C 1
ATOM 4156 O O . ALA B 1 185 ? -12.672 21.219 16 1 98.31 185 ALA B O 1
ATOM 4157 N N . GLY B 1 186 ? -12.172 19.031 16.172 1 97.12 186 GLY B N 1
ATOM 4158 C CA . GLY B 1 186 ? -13.5 18.688 16.641 1 97.12 186 GLY B CA 1
ATOM 4159 C C . GLY B 1 186 ? -14.555 18.766 15.555 1 97.12 186 GLY B C 1
ATOM 4160 O O . GLY B 1 186 ? -15.727 19.031 15.836 1 97.12 186 GLY B O 1
ATOM 4161 N N . THR B 1 187 ? -14.102 18.578 14.305 1 95.88 187 THR B N 1
ATOM 4162 C CA . THR B 1 187 ? -15.016 18.672 13.18 1 95.88 187 THR B CA 1
ATOM 4163 C C . THR B 1 187 ? -15.445 17.281 12.719 1 95.88 187 THR B C 1
ATOM 4165 O O . THR B 1 187 ? -14.789 16.281 13.039 1 95.88 187 THR B O 1
ATOM 4168 N N . ASP B 1 188 ? -16.547 17.203 12.094 1 95.56 188 ASP B N 1
ATOM 4169 C CA . ASP B 1 188 ? -17.062 16 11.438 1 95.56 188 ASP B CA 1
ATOM 4170 C C . ASP B 1 188 ? -17.938 16.359 10.242 1 95.56 188 ASP B C 1
ATOM 4172 O O . ASP B 1 188 ? -19.047 16.844 10.414 1 95.56 188 ASP B O 1
ATOM 4176 N N . PHE B 1 189 ? -17.484 16.078 9.078 1 97.06 189 PHE B N 1
ATOM 4177 C CA . PHE B 1 189 ? -18.203 16.5 7.875 1 97.06 189 PHE B CA 1
ATOM 4178 C C . PHE B 1 189 ? -18.953 15.328 7.25 1 97.06 189 PHE B C 1
ATOM 4180 O O . PHE B 1 189 ? -19.344 15.391 6.082 1 97.06 189 PHE B O 1
ATOM 4187 N N . ARG B 1 190 ? -19.203 14.219 7.984 1 97.5 190 ARG B N 1
ATOM 4188 C CA . ARG B 1 190 ? -19.938 13.062 7.48 1 97.5 190 ARG B CA 1
ATOM 4189 C C . ARG B 1 190 ? -21.312 13.477 6.984 1 97.5 190 ARG B C 1
ATOM 4191 O O . ARG B 1 190 ? -21.828 12.906 6.016 1 97.5 190 ARG B O 1
ATOM 4198 N N . PHE B 1 191 ? -21.922 14.484 7.598 1 96.81 191 PHE B N 1
ATOM 4199 C CA . PHE B 1 191 ? -23.25 14.938 7.188 1 96.81 191 PHE B CA 1
ATOM 4200 C C . PHE B 1 191 ? -23.219 15.453 5.754 1 96.81 191 PHE B C 1
ATOM 4202 O O . PHE B 1 191 ? -24.156 15.203 4.984 1 96.81 191 PHE B O 1
ATOM 4209 N N . LEU B 1 192 ? -22.156 16.125 5.391 1 97.56 192 LEU B N 1
ATOM 4210 C CA . LEU B 1 192 ? -22 16.672 4.043 1 97.56 192 LEU B CA 1
ATOM 4211 C C . LEU B 1 192 ? -21.922 15.547 3.014 1 97.56 192 LEU B C 1
ATOM 4213 O O . LEU B 1 192 ? -22.547 15.625 1.954 1 97.56 192 LEU B O 1
ATOM 4217 N N . ALA B 1 193 ? -21.203 14.492 3.334 1 97.88 193 ALA B N 1
ATOM 4218 C CA . ALA B 1 193 ? -20.984 13.367 2.424 1 97.88 193 ALA B CA 1
ATOM 4219 C C . ALA B 1 193 ? -22.234 12.492 2.338 1 97.88 193 ALA B C 1
ATOM 4221 O O . ALA B 1 193 ? -22.531 11.922 1.285 1 97.88 193 ALA B O 1
ATOM 4222 N N . ARG B 1 194 ? -22.953 12.375 3.412 1 96.88 194 ARG B N 1
ATOM 4223 C CA . ARG B 1 194 ? -24.188 11.586 3.426 1 96.88 194 ARG B CA 1
ATOM 4224 C C . ARG B 1 194 ? -25.234 12.195 2.504 1 96.88 194 ARG B C 1
ATOM 4226 O O . ARG B 1 194 ? -25.984 11.469 1.851 1 96.88 194 ARG B O 1
ATOM 4233 N N . GLU B 1 195 ? -25.219 13.477 2.443 1 96.19 195 GLU B N 1
ATOM 4234 C CA . GLU B 1 195 ? -26.234 14.188 1.688 1 96.19 195 GLU B CA 1
ATOM 4235 C C . GLU B 1 195 ? -25.828 14.367 0.23 1 96.19 195 GLU B C 1
ATOM 4237 O O . GLU B 1 195 ? -26.656 14.688 -0.621 1 96.19 195 GLU B O 1
ATOM 4242 N N . ASN B 1 196 ? -24.672 14.164 -0.056 1 98.12 196 ASN B N 1
ATOM 4243 C CA . ASN B 1 196 ? -24.125 14.469 -1.377 1 98.12 196 ASN B CA 1
ATOM 4244 C C . ASN B 1 196 ? -23.109 13.414 -1.825 1 98.12 196 ASN B C 1
ATOM 4246 O O . ASN B 1 196 ? -21.953 13.445 -1.407 1 98.12 196 ASN B O 1
ATOM 4250 N N . PRO B 1 197 ? -23.516 12.508 -2.785 1 97.69 197 PRO B N 1
ATOM 4251 C CA . PRO B 1 197 ? -22.625 11.438 -3.236 1 97.69 197 PRO B CA 1
ATOM 4252 C C . PRO B 1 197 ? -21.359 11.977 -3.918 1 97.69 197 PRO B C 1
ATOM 4254 O O . PRO B 1 197 ? -20.438 11.211 -4.203 1 97.69 197 PRO B O 1
ATOM 4257 N N . HIS B 1 198 ? -21.312 13.312 -4.168 1 98.5 198 HIS B N 1
ATOM 4258 C CA . HIS B 1 198 ? -20.156 13.938 -4.785 1 98.5 198 HIS B CA 1
ATOM 4259 C C . HIS B 1 198 ? -19.172 14.461 -3.732 1 98.5 198 HIS B C 1
ATOM 4261 O O . HIS B 1 198 ? -18.312 15.281 -4.035 1 98.5 198 HIS B O 1
ATOM 4267 N N . VAL B 1 199 ? -19.344 14.023 -2.484 1 98.81 199 VAL B N 1
ATOM 4268 C CA . VAL B 1 199 ? -18.422 14.336 -1.397 1 98.81 199 VAL B CA 1
ATOM 4269 C C . VAL B 1 199 ? -17.891 13.047 -0.783 1 98.81 199 VAL B C 1
ATOM 4271 O O . VAL B 1 199 ? -18.641 12.102 -0.546 1 98.81 199 VAL B O 1
ATOM 4274 N N . ALA B 1 200 ? -16.609 12.961 -0.621 1 98.81 200 ALA B N 1
ATOM 4275 C CA . ALA B 1 200 ? -15.938 11.875 0.104 1 98.81 200 ALA B CA 1
ATOM 4276 C C . ALA B 1 200 ? -15.031 12.43 1.198 1 98.81 200 ALA B C 1
ATOM 4278 O O . ALA B 1 200 ? -14.633 13.594 1.155 1 98.81 200 ALA B O 1
ATOM 4279 N N . LEU B 1 201 ? -14.805 11.641 2.213 1 98.94 201 LEU B N 1
ATOM 4280 C CA . LEU B 1 201 ? -13.961 12.016 3.342 1 98.94 201 LEU B CA 1
ATOM 4281 C C . LEU B 1 201 ? -12.75 11.094 3.438 1 98.94 201 LEU B C 1
ATOM 4283 O O . LEU B 1 201 ? -12.883 9.875 3.354 1 98.94 201 LEU B O 1
ATOM 4287 N N . LEU B 1 202 ? -11.586 11.672 3.514 1 98.81 202 LEU B N 1
ATOM 4288 C CA . LEU B 1 202 ? -10.344 10.945 3.746 1 98.81 202 LEU B CA 1
ATOM 4289 C C . LEU B 1 202 ? -9.906 11.07 5.203 1 98.81 202 LEU B C 1
ATOM 4291 O O . LEU B 1 202 ? -9.812 12.18 5.738 1 98.81 202 LEU B O 1
ATOM 4295 N N . ARG B 1 203 ? -9.656 9.953 5.824 1 98.69 203 ARG B N 1
ATOM 4296 C CA . ARG B 1 203 ? -9.266 9.922 7.227 1 98.69 203 ARG B CA 1
ATOM 4297 C C . ARG B 1 203 ? -8.031 9.039 7.434 1 98.69 203 ARG B C 1
ATOM 4299 O O . ARG B 1 203 ? -7.652 8.281 6.543 1 98.69 203 ARG B O 1
ATOM 4306 N N . THR B 1 204 ? -7.348 9.203 8.562 1 98.19 204 THR B N 1
ATOM 4307 C CA . THR B 1 204 ? -6.125 8.469 8.852 1 98.19 204 THR B CA 1
ATOM 4308 C C . THR B 1 204 ? -6.078 8.055 10.32 1 98.19 204 THR B C 1
ATOM 4310 O O . THR B 1 204 ? -6.746 8.664 11.164 1 98.19 204 THR B O 1
ATOM 4313 N N . PHE B 1 205 ? -5.355 7.035 10.602 1 98.25 205 PHE B N 1
ATOM 4314 C CA . PHE B 1 205 ? -5.086 6.621 11.969 1 98.25 205 PHE B CA 1
ATOM 4315 C C . PHE B 1 205 ? -3.717 7.109 12.422 1 98.25 205 PHE B C 1
ATOM 4317 O O . PHE B 1 205 ? -3.283 6.816 13.539 1 98.25 205 PHE B O 1
ATOM 4324 N N . SER B 1 206 ? -3.047 7.914 11.656 1 98 206 SER B N 1
ATOM 4325 C CA . SER B 1 206 ? -1.635 8.227 11.852 1 98 206 SER B CA 1
ATOM 4326 C C . SER B 1 206 ? -1.452 9.344 12.875 1 98 206 SER B C 1
ATOM 4328 O O . SER B 1 206 ? -0.374 9.484 13.453 1 98 206 SER B O 1
ATOM 4330 N N . LYS B 1 207 ? -2.498 10.195 13.055 1 98.44 207 LYS B N 1
ATOM 4331 C CA . LYS B 1 207 ? -2.342 11.398 13.859 1 98.44 207 LYS B CA 1
ATOM 4332 C C . LYS B 1 207 ? -2.947 11.211 15.25 1 98.44 207 LYS B C 1
ATOM 4334 O O . LYS B 1 207 ? -2.336 10.594 16.125 1 98.44 207 LYS B O 1
ATOM 4339 N N . ALA B 1 208 ? -4.215 11.477 15.391 1 98.44 208 ALA B N 1
ATOM 4340 C CA . ALA B 1 208 ? -4.875 11.414 16.688 1 98.44 208 ALA B CA 1
ATOM 4341 C C . ALA B 1 208 ? -4.863 9.992 17.25 1 98.44 208 ALA B C 1
ATOM 4343 O O . ALA B 1 208 ? -4.812 9.797 18.469 1 98.44 208 ALA B O 1
ATOM 4344 N N . PHE B 1 209 ? -4.824 8.977 16.375 1 98.31 209 PHE B N 1
ATOM 4345 C CA . PHE B 1 209 ? -4.906 7.586 16.797 1 98.31 209 PHE B CA 1
ATOM 4346 C C . PHE B 1 209 ? -3.521 7.035 17.125 1 98.31 209 PHE B C 1
ATOM 4348 O O . PHE B 1 209 ? -3.389 5.891 17.562 1 98.31 209 PHE B O 1
ATOM 4355 N N . SER B 1 210 ? -2.49 7.746 16.891 1 98.44 210 SER B N 1
ATOM 4356 C CA . SER B 1 210 ? -1.128 7.406 17.281 1 98.44 210 SER B CA 1
ATOM 4357 C C . SER B 1 210 ? -0.638 6.152 16.578 1 98.44 210 SER B C 1
ATOM 4359 O O . SER B 1 210 ? -0.007 5.289 17.188 1 98.44 210 SER B O 1
ATOM 4361 N N . LEU B 1 211 ? -0.979 6.062 15.305 1 98.31 211 LEU B N 1
ATOM 4362 C CA . LEU B 1 211 ? -0.583 4.875 14.562 1 98.31 211 LEU B CA 1
ATOM 4363 C C . LEU B 1 211 ? 0.165 5.254 13.289 1 98.31 211 LEU B C 1
ATOM 4365 O O . LEU B 1 211 ? 0.002 4.605 12.25 1 98.31 211 LEU B O 1
ATOM 4369 N N . GLY B 1 212 ? 1.011 6.336 13.422 1 98.06 212 GLY B N 1
ATOM 4370 C CA . GLY B 1 212 ? 1.789 6.77 12.266 1 98.06 212 GLY B CA 1
ATOM 4371 C C . GLY B 1 212 ? 2.617 5.652 11.656 1 98.06 212 GLY B C 1
ATOM 4372 O O . GLY B 1 212 ? 2.74 5.562 10.438 1 98.06 212 GLY B O 1
ATOM 4373 N N . GLY B 1 213 ? 3.158 4.785 12.484 1 97.62 213 GLY B N 1
ATOM 4374 C CA . GLY B 1 213 ? 4.004 3.695 12.016 1 97.62 213 GLY B CA 1
ATOM 4375 C C . GLY B 1 213 ? 3.217 2.537 11.43 1 97.62 213 GLY B C 1
ATOM 4376 O O . GLY B 1 213 ? 3.75 1.75 10.648 1 97.62 213 GLY B O 1
ATOM 4377 N N . VAL B 1 214 ? 1.954 2.369 11.781 1 97 214 VAL B N 1
ATOM 4378 C CA . VAL B 1 214 ? 1.11 1.25 11.383 1 97 214 VAL B CA 1
ATOM 4379 C C . VAL B 1 214 ? 0.57 1.489 9.969 1 97 214 VAL B C 1
ATOM 4381 O O . VAL B 1 214 ? 0.22 0.542 9.266 1 97 214 VAL B O 1
ATOM 4384 N N . ARG B 1 215 ? 0.572 2.754 9.555 1 96.69 215 ARG B N 1
ATOM 4385 C CA . ARG B 1 215 ? 0.184 3.174 8.211 1 96.69 215 ARG B CA 1
ATOM 4386 C C . ARG B 1 215 ? -1.211 2.668 7.863 1 96.69 215 ARG B C 1
ATOM 4388 O O . ARG B 1 215 ? -1.358 1.742 7.062 1 96.69 215 ARG B O 1
ATOM 4395 N N . ALA B 1 216 ? -2.219 3.312 8.273 1 97.81 216 ALA B N 1
ATOM 4396 C CA . ALA B 1 216 ? -3.592 2.947 7.938 1 97.81 216 ALA B CA 1
ATOM 4397 C C . ALA B 1 216 ? -4.465 4.188 7.777 1 97.81 216 ALA B C 1
ATOM 4399 O O . ALA B 1 216 ? -4.332 5.152 8.539 1 97.81 216 ALA B O 1
ATOM 4400 N N . GLY B 1 217 ? -5.238 4.242 6.805 1 98 217 GLY B N 1
ATOM 4401 C CA . GLY B 1 217 ? -6.238 5.262 6.531 1 98 217 GLY B CA 1
ATOM 4402 C C . GLY B 1 217 ? -7.477 4.715 5.844 1 98 217 GLY B C 1
ATOM 4403 O O . GLY B 1 217 ? -7.523 3.537 5.48 1 98 217 GLY B O 1
ATOM 4404 N N . TYR B 1 218 ? -8.492 5.508 5.762 1 98.69 218 TYR B N 1
ATOM 4405 C CA . TYR B 1 218 ? -9.703 5.023 5.117 1 98.69 218 TYR B CA 1
ATOM 4406 C C . TYR B 1 218 ? -10.453 6.168 4.445 1 98.69 218 TYR B C 1
ATOM 4408 O O . TYR B 1 218 ? -10.227 7.34 4.758 1 98.69 218 TYR B O 1
ATOM 4416 N N . LEU B 1 219 ? -11.234 5.809 3.477 1 98.81 219 LEU B N 1
ATOM 4417 C CA . LEU B 1 219 ? -12.109 6.695 2.717 1 98.81 219 LEU B CA 1
ATOM 4418 C C . LEU B 1 219 ? -13.578 6.402 3.016 1 98.81 219 LEU B C 1
ATOM 4420 O O . LEU B 1 219 ? -13.977 5.238 3.102 1 98.81 219 LEU B O 1
ATOM 4424 N N . LEU B 1 220 ? -14.32 7.434 3.348 1 98.81 220 LEU B N 1
ATOM 4425 C CA . LEU B 1 220 ? -15.781 7.391 3.371 1 98.81 220 LEU B CA 1
ATOM 4426 C C . LEU B 1 220 ? -16.359 8.086 2.15 1 98.81 220 LEU B C 1
ATOM 4428 O O . LEU B 1 220 ? -16.078 9.266 1.91 1 98.81 220 LEU B O 1
ATOM 4432 N N . GLY B 1 221 ? -17.094 7.453 1.32 1 98.44 221 GLY B N 1
ATOM 4433 C CA . GLY B 1 221 ? -17.75 8.016 0.15 1 98.44 221 GLY B CA 1
ATOM 4434 C C . GLY B 1 221 ? -18.969 7.223 -0.285 1 98.44 221 GLY B C 1
ATOM 4435 O O . GLY B 1 221 ? -19.375 6.285 0.4 1 98.44 221 GLY B O 1
ATOM 4436 N N . SER B 1 222 ? -19.625 7.684 -1.351 1 97.06 222 SER B N 1
ATOM 4437 C CA . SER B 1 222 ? -20.688 6.883 -1.952 1 97.06 222 SER B CA 1
ATOM 4438 C C . SER B 1 222 ? -20.156 5.523 -2.402 1 97.06 222 SER B C 1
ATOM 4440 O O . SER B 1 222 ? -18.953 5.352 -2.615 1 97.06 222 SER B O 1
ATOM 4442 N N . PRO B 1 223 ? -21.062 4.543 -2.459 1 95.5 223 PRO B N 1
ATOM 4443 C CA . PRO B 1 223 ? -20.641 3.238 -2.977 1 95.5 223 PRO B CA 1
ATOM 4444 C C . PRO B 1 223 ? -19.953 3.338 -4.332 1 95.5 223 PRO B C 1
ATOM 4446 O O . PRO B 1 223 ? -19.016 2.582 -4.605 1 95.5 223 PRO B O 1
ATOM 4449 N N . GLU B 1 224 ? -20.344 4.266 -5.117 1 95.06 224 GLU B N 1
ATOM 4450 C CA . GLU B 1 224 ? -19.719 4.445 -6.426 1 95.06 224 GLU B CA 1
ATOM 4451 C C . GLU B 1 224 ? -18.266 4.895 -6.285 1 95.06 224 GLU B C 1
ATOM 4453 O O . GLU B 1 224 ? -17.375 4.324 -6.91 1 95.06 224 GLU B O 1
ATOM 4458 N N . VAL B 1 225 ? -18.047 5.922 -5.469 1 96.81 225 VAL B N 1
ATOM 4459 C CA . VAL B 1 225 ? -16.703 6.441 -5.254 1 96.81 225 VAL B CA 1
ATOM 4460 C C . VAL B 1 225 ? -15.82 5.352 -4.645 1 96.81 225 VAL B C 1
ATOM 4462 O O . VAL B 1 225 ? -14.719 5.098 -5.129 1 96.81 225 VAL B O 1
ATOM 4465 N N . ALA B 1 226 ? -16.359 4.715 -3.602 1 96.94 226 ALA B N 1
ATOM 4466 C CA . ALA B 1 226 ? -15.617 3.65 -2.928 1 96.94 226 ALA B CA 1
ATOM 4467 C C . ALA B 1 226 ? -15.312 2.504 -3.887 1 96.94 226 ALA B C 1
ATOM 4469 O O . ALA B 1 226 ? -14.227 1.919 -3.838 1 96.94 226 ALA B O 1
ATOM 4470 N N . GLY B 1 227 ? -16.281 2.178 -4.719 1 94.62 227 GLY B N 1
ATOM 4471 C CA . GLY B 1 227 ? -16.078 1.114 -5.691 1 94.62 227 GLY B CA 1
ATOM 4472 C C . GLY B 1 227 ? -14.93 1.376 -6.645 1 94.62 227 GLY B C 1
ATOM 4473 O O . GLY B 1 227 ? -14.133 0.48 -6.922 1 94.62 227 GLY B O 1
ATOM 4474 N N . VAL B 1 228 ? -14.797 2.623 -7.137 1 95.94 228 VAL B N 1
ATOM 4475 C CA . VAL B 1 228 ? -13.727 3.004 -8.047 1 95.94 228 VAL B CA 1
ATOM 4476 C C . VAL B 1 228 ? -12.375 2.889 -7.336 1 95.94 228 VAL B C 1
ATOM 4478 O O . VAL B 1 228 ? -11.43 2.316 -7.879 1 95.94 228 VAL B O 1
ATOM 4481 N N . VAL B 1 229 ? -12.352 3.408 -6.109 1 97 229 VAL B N 1
ATOM 4482 C CA . VAL B 1 229 ? -11.109 3.387 -5.355 1 97 229 VAL B CA 1
ATOM 4483 C C . VAL B 1 229 ? -10.711 1.942 -5.059 1 97 229 VAL B C 1
ATOM 4485 O O . VAL B 1 229 ? -9.539 1.574 -5.195 1 97 229 VAL B O 1
ATOM 4488 N N . ARG B 1 230 ? -11.641 1.123 -4.652 1 95.25 230 ARG B N 1
ATOM 4489 C CA . ARG B 1 230 ? -11.391 -0.282 -4.348 1 95.25 230 ARG B CA 1
ATOM 4490 C C . ARG B 1 230 ? -10.859 -1.021 -5.57 1 95.25 230 ARG B C 1
ATOM 4492 O O . ARG B 1 230 ? -10.016 -1.914 -5.445 1 95.25 230 ARG B O 1
ATOM 4499 N N . GLU B 1 231 ? -11.352 -0.673 -6.723 1 93.06 231 GLU B N 1
ATOM 4500 C CA . GLU B 1 231 ? -10.93 -1.32 -7.957 1 93.06 231 GLU B CA 1
ATOM 4501 C C . GLU B 1 231 ? -9.484 -0.962 -8.297 1 93.06 231 GLU B C 1
ATOM 4503 O O . GLU B 1 231 ? -8.766 -1.767 -8.891 1 93.06 231 GLU B O 1
ATOM 4508 N N . VAL B 1 232 ? -9.125 0.213 -7.984 1 95.5 232 VAL B N 1
ATOM 4509 C CA . VAL B 1 232 ? -7.777 0.683 -8.289 1 95.5 232 VAL B CA 1
ATOM 4510 C C . VAL B 1 232 ? -6.773 0.02 -7.352 1 95.5 232 VAL B C 1
ATOM 4512 O O . VAL B 1 232 ? -5.668 -0.338 -7.766 1 95.5 232 VAL B O 1
ATOM 4515 N N . LEU B 1 233 ? -7.168 -0.155 -6.105 1 95.44 233 LEU B N 1
ATOM 4516 C CA . LEU B 1 233 ? -6.27 -0.756 -5.129 1 95.44 233 LEU B CA 1
ATOM 4517 C C . LEU B 1 233 ? -6.105 -2.25 -5.383 1 95.44 233 LEU B C 1
ATOM 4519 O O . LEU B 1 233 ? -7.062 -2.928 -5.762 1 95.44 233 LEU B O 1
ATOM 4523 N N . PRO B 1 234 ? -4.844 -2.746 -5.172 1 94.5 234 PRO B N 1
ATOM 4524 C CA . PRO B 1 234 ? -4.672 -4.191 -5.32 1 94.5 234 PRO B CA 1
ATOM 4525 C C . PRO B 1 234 ? -5.461 -4.988 -4.277 1 94.5 234 PRO B C 1
ATOM 4527 O O . PRO B 1 234 ? -5.668 -4.512 -3.16 1 94.5 234 PRO B O 1
ATOM 4530 N N . PRO B 1 235 ? -5.836 -6.227 -4.668 1 92.19 235 PRO B N 1
ATOM 4531 C CA . PRO B 1 235 ? -6.465 -7.098 -3.672 1 92.19 235 PRO B CA 1
ATOM 4532 C C . PRO B 1 235 ? -5.551 -7.398 -2.486 1 92.19 235 PRO B C 1
ATOM 4534 O O . PRO B 1 235 ? -4.332 -7.477 -2.646 1 92.19 235 PRO B O 1
ATOM 4537 N N . PHE B 1 236 ? -6.109 -7.539 -1.27 1 93.81 236 PHE B N 1
ATOM 4538 C CA . PHE B 1 236 ? -5.387 -7.895 -0.053 1 93.81 236 PHE B CA 1
ATOM 4539 C C . PHE B 1 236 ? -4.418 -6.785 0.344 1 93.81 236 PHE B C 1
ATOM 4541 O O . PHE B 1 236 ? -3.352 -7.059 0.901 1 93.81 236 PHE B O 1
ATOM 4548 N N . VAL B 1 237 ? -4.809 -5.59 0.024 1 88.44 237 VAL B N 1
ATOM 4549 C CA . VAL B 1 237 ? -3.848 -4.5 0.131 1 88.44 237 VAL B CA 1
ATOM 4550 C C . VAL B 1 237 ? -3.539 -4.223 1.601 1 88.44 237 VAL B C 1
ATOM 4552 O O . VAL B 1 237 ? -2.432 -3.801 1.94 1 88.44 237 VAL B O 1
ATOM 4555 N N . LEU B 1 238 ? -4.477 -4.457 2.506 1 95.19 238 LEU B N 1
ATOM 4556 C CA . LEU B 1 238 ? -4.246 -4.203 3.924 1 95.19 238 LEU B CA 1
ATOM 4557 C C . LEU B 1 238 ? -3.719 -5.453 4.621 1 95.19 238 LEU B C 1
ATOM 4559 O O . LEU B 1 238 ? -4.434 -6.453 4.734 1 95.19 238 LEU B O 1
ATOM 4563 N N . PRO B 1 239 ? -2.506 -5.395 5.16 1 96.12 239 PRO B N 1
ATOM 4564 C CA . PRO B 1 239 ? -1.935 -6.57 5.82 1 96.12 239 PRO B CA 1
ATOM 4565 C C . PRO B 1 239 ? -2.766 -7.039 7.016 1 96.12 239 PRO B C 1
ATOM 4567 O O . PRO B 1 239 ? -3.377 -6.219 7.707 1 96.12 239 PRO B O 1
ATOM 4570 N N . ALA B 1 240 ? -2.703 -8.328 7.297 1 95.31 240 ALA B N 1
ATOM 4571 C CA . ALA B 1 240 ? -3.469 -8.93 8.383 1 95.31 240 ALA B CA 1
ATOM 4572 C C . ALA B 1 240 ? -3.074 -8.328 9.734 1 95.31 240 ALA B C 1
ATOM 4574 O O . ALA B 1 240 ? -3.926 -8.125 10.602 1 95.31 240 ALA B O 1
ATOM 4575 N N . HIS B 1 241 ? -1.824 -8.047 9.922 1 95.12 241 HIS B N 1
ATOM 4576 C CA . HIS B 1 241 ? -1.358 -7.496 11.188 1 95.12 241 HIS B CA 1
ATOM 4577 C C . HIS B 1 241 ? -1.877 -6.078 11.391 1 95.12 241 HIS B C 1
ATOM 4579 O O . HIS B 1 241 ? -2.219 -5.691 12.508 1 95.12 241 HIS B O 1
ATOM 4585 N N . THR B 1 242 ? -1.881 -5.289 10.305 1 97 242 THR B N 1
ATOM 4586 C CA . THR B 1 242 ? -2.492 -3.969 10.391 1 97 242 THR B CA 1
ATOM 4587 C C . THR B 1 242 ? -3.957 -4.074 10.805 1 97 242 THR B C 1
ATOM 4589 O O . THR B 1 242 ? -4.422 -3.314 11.656 1 97 242 THR B O 1
ATOM 4592 N N . GLY B 1 243 ? -4.613 -5.047 10.188 1 97.19 243 GLY B N 1
ATOM 4593 C CA . GLY B 1 243 ? -6.008 -5.262 10.531 1 97.19 243 GLY B CA 1
ATOM 4594 C C . GLY B 1 243 ? -6.215 -5.594 12 1 97.19 243 GLY B C 1
ATOM 4595 O O . GLY B 1 243 ? -7.117 -5.059 12.641 1 97.19 243 GLY B O 1
ATOM 4596 N N . ALA B 1 244 ? -5.355 -6.418 12.547 1 96.75 244 ALA B N 1
ATOM 4597 C CA . ALA B 1 244 ? -5.453 -6.824 13.945 1 96.75 244 ALA B CA 1
ATOM 4598 C C . ALA B 1 244 ? -5.258 -5.633 14.875 1 96.75 244 ALA B C 1
ATOM 4600 O O . ALA B 1 244 ? -5.965 -5.5 15.883 1 96.75 244 ALA B O 1
ATOM 4601 N N . VAL B 1 245 ? -4.328 -4.781 14.555 1 97.94 245 VAL B N 1
ATOM 4602 C CA . VAL B 1 245 ? -4.082 -3.578 15.344 1 97.94 245 VAL B CA 1
ATOM 4603 C C . VAL B 1 245 ? -5.309 -2.672 15.297 1 97.94 245 VAL B C 1
ATOM 4605 O O . VAL B 1 245 ? -5.766 -2.186 16.344 1 97.94 245 VAL B O 1
ATOM 4608 N N . LEU B 1 246 ? -5.859 -2.461 14.117 1 98.19 246 LEU B N 1
ATOM 4609 C CA . LEU B 1 246 ? -6.992 -1.56 13.93 1 98.19 246 LEU B CA 1
ATOM 4610 C C . LEU B 1 246 ? -8.227 -2.08 14.664 1 98.19 246 LEU B C 1
ATOM 4612 O O . LEU B 1 246 ? -9.016 -1.296 15.188 1 98.19 246 LEU B O 1
ATOM 4616 N N . GLU B 1 247 ? -8.359 -3.393 14.68 1 97.5 247 GLU B N 1
ATOM 4617 C CA . GLU B 1 247 ? -9.477 -3.963 15.43 1 97.5 247 GLU B CA 1
ATOM 4618 C C . GLU B 1 247 ? -9.414 -3.566 16.906 1 97.5 247 GLU B C 1
ATOM 4620 O O . GLU B 1 247 ? -10.422 -3.166 17.484 1 97.5 247 GLU B O 1
ATOM 4625 N N . VAL B 1 248 ? -8.258 -3.646 17.469 1 97.81 248 VAL B N 1
ATOM 4626 C CA . VAL B 1 248 ? -8.062 -3.328 18.891 1 97.81 248 VAL B CA 1
ATOM 4627 C C . VAL B 1 248 ? -8.367 -1.852 19.125 1 97.81 248 VAL B C 1
ATOM 4629 O O . VAL B 1 248 ? -9.062 -1.504 20.094 1 97.81 248 VAL B O 1
ATOM 4632 N N . VAL B 1 249 ? -7.895 -0.979 18.25 1 97.25 249 VAL B N 1
ATOM 4633 C CA . VAL B 1 249 ? -8.031 0.454 18.484 1 97.25 249 VAL B CA 1
ATOM 4634 C C . VAL B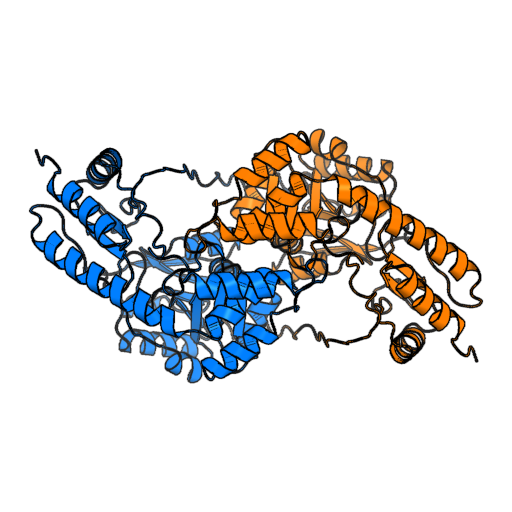 1 249 ? -9.484 0.877 18.25 1 97.25 249 VAL B C 1
ATOM 4636 O O . VAL B 1 249 ? -10 1.751 18.953 1 97.25 249 VAL B O 1
ATOM 4639 N N . LEU B 1 250 ? -10.148 0.222 17.297 1 96.5 250 LEU B N 1
ATOM 4640 C CA . LEU B 1 250 ? -11.547 0.541 17.016 1 96.5 250 LEU B CA 1
ATOM 4641 C C . LEU B 1 250 ? -12.445 0.061 18.141 1 96.5 250 LEU B C 1
ATOM 4643 O O . LEU B 1 250 ? -13.523 0.627 18.375 1 96.5 250 LEU B O 1
ATOM 4647 N N . GLU B 1 251 ? -11.984 -0.928 18.859 1 96.06 251 GLU B N 1
ATOM 4648 C CA . GLU B 1 251 ? -12.727 -1.439 20 1 96.06 251 GLU B CA 1
ATOM 4649 C C . GLU B 1 251 ? -12.492 -0.579 21.25 1 96.06 251 GLU B C 1
ATOM 4651 O O . GLU B 1 251 ? -13.234 -0.678 22.219 1 96.06 251 GLU B O 1
ATOM 4656 N N . ASN B 1 252 ? -11.469 0.278 21.219 1 93.81 252 ASN B N 1
ATOM 4657 C CA . ASN B 1 252 ? -11.062 1.081 22.359 1 93.81 252 ASN B CA 1
ATOM 4658 C C . ASN B 1 252 ? -10.781 2.527 21.969 1 93.81 252 ASN B C 1
ATOM 4660 O O . ASN B 1 252 ? -9.68 3.037 22.188 1 93.81 252 ASN B O 1
ATOM 4664 N N . PRO B 1 253 ? -11.766 3.221 21.469 1 88.5 253 PRO B N 1
ATOM 4665 C CA . PRO B 1 253 ? -11.523 4.559 20.922 1 88.5 253 PRO B CA 1
ATOM 4666 C C . PRO B 1 253 ? -11.273 5.602 22 1 88.5 253 PRO B C 1
ATOM 4668 O O . PRO B 1 253 ? -10.812 6.707 21.719 1 88.5 253 PRO B O 1
ATOM 4671 N N . GLY B 1 254 ? -11.453 5.324 23.297 1 93.88 254 GLY B N 1
ATOM 4672 C CA . GLY B 1 254 ? -11.383 6.273 24.391 1 93.88 254 GLY B CA 1
ATOM 4673 C C . GLY B 1 254 ? -10.016 6.926 24.531 1 93.88 254 GLY B C 1
ATOM 4674 O O . GLY B 1 254 ? -9.922 8.117 24.828 1 93.88 254 GLY B O 1
ATOM 4675 N N . TYR B 1 255 ? -8.93 6.211 24.188 1 96.25 255 TYR B N 1
ATOM 4676 C CA . TYR B 1 255 ? -7.582 6.746 24.375 1 96.25 255 TYR B CA 1
ATOM 4677 C C . TYR B 1 255 ? -7.332 7.93 23.453 1 96.25 255 TYR B C 1
ATOM 4679 O O . TYR B 1 255 ? -6.52 8.805 23.75 1 96.25 255 TYR B O 1
ATOM 4687 N N . VAL B 1 256 ? -8.039 8 22.344 1 97.75 256 VAL B N 1
ATOM 4688 C CA . VAL B 1 256 ? -7.852 9.055 21.344 1 97.75 256 VAL B CA 1
ATOM 4689 C C . VAL B 1 256 ? -8.234 10.406 21.938 1 97.75 256 VAL B C 1
ATOM 4691 O O . VAL B 1 256 ? -7.578 11.414 21.688 1 97.75 256 VAL B O 1
ATOM 4694 N N . GLU B 1 257 ? -9.242 10.422 22.734 1 96.88 257 GLU B N 1
ATOM 4695 C CA . GLU B 1 257 ? -9.703 11.656 23.359 1 96.88 257 GLU B CA 1
ATOM 4696 C C . GLU B 1 257 ? -8.617 12.242 24.266 1 96.88 257 GLU B C 1
ATOM 4698 O O . GLU B 1 257 ? -8.43 13.461 24.312 1 96.88 257 GLU B O 1
ATOM 4703 N N . LYS B 1 258 ? -7.977 11.359 24.969 1 96.56 258 LYS B N 1
ATOM 4704 C CA . LYS B 1 258 ? -6.902 11.805 25.844 1 96.56 258 LYS B CA 1
ATOM 4705 C C . LYS B 1 258 ? -5.738 12.383 25.047 1 96.56 258 LYS B C 1
ATOM 4707 O O . LYS B 1 258 ? -5.141 13.383 25.438 1 96.56 258 LYS B O 1
ATOM 4712 N N . VAL B 1 259 ? -5.41 11.719 23.953 1 98.12 259 VAL B N 1
ATOM 4713 C CA . VAL B 1 259 ? -4.355 12.203 23.062 1 98.12 259 VAL B CA 1
ATOM 4714 C C . VAL B 1 259 ? -4.719 13.602 22.562 1 98.12 259 VAL B C 1
ATOM 4716 O O . VAL B 1 259 ? -3.906 14.523 22.641 1 98.12 259 VAL B O 1
ATOM 4719 N N . VAL B 1 260 ? -5.941 13.766 22.109 1 98.69 260 VAL B N 1
ATOM 4720 C CA . VAL B 1 260 ? -6.418 15.016 21.516 1 98.69 260 VAL B CA 1
ATOM 4721 C C . VAL B 1 260 ? -6.422 16.125 22.562 1 98.69 260 VAL B C 1
ATOM 4723 O O . VAL B 1 260 ? -5.969 17.234 22.297 1 98.69 260 VAL B O 1
ATOM 4726 N N . GLU B 1 261 ? -6.91 15.789 23.703 1 98.31 261 GLU B N 1
ATOM 4727 C CA . GLU B 1 261 ? -6.973 16.766 24.797 1 98.31 261 GLU B CA 1
ATOM 4728 C C . GLU B 1 261 ? -5.586 17.297 25.141 1 98.31 261 GLU B C 1
ATOM 4730 O O . GLU B 1 261 ? -5.391 18.5 25.266 1 98.31 261 GLU B O 1
ATOM 4735 N N . GLU B 1 262 ? -4.645 16.406 25.281 1 98.31 262 GLU B N 1
ATOM 4736 C CA . GLU B 1 262 ? -3.285 16.797 25.641 1 98.31 262 GLU B CA 1
ATOM 4737 C C . GLU B 1 262 ? -2.633 17.625 24.531 1 98.31 262 GLU B C 1
ATOM 4739 O O . GLU B 1 262 ? -1.992 18.641 24.797 1 98.31 262 GLU B O 1
ATOM 4744 N N . VAL B 1 263 ? -2.783 17.172 23.312 1 98.88 263 VAL B N 1
ATOM 4745 C CA . VAL B 1 263 ? -2.166 17.844 22.188 1 98.88 263 VAL B CA 1
ATOM 4746 C C . VAL B 1 263 ? -2.771 19.234 22.016 1 98.88 263 VAL B C 1
ATOM 4748 O O . VAL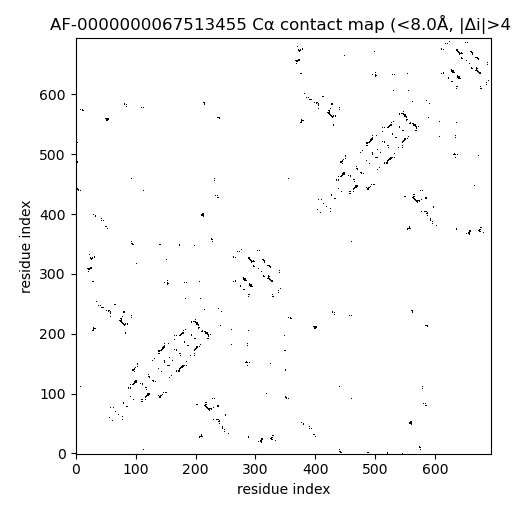 B 1 263 ? -2.047 20.219 21.812 1 98.88 263 VAL B O 1
ATOM 4751 N N . VAL B 1 264 ? -4.082 19.359 22.125 1 98.81 264 VAL B N 1
ATOM 4752 C CA . VAL B 1 264 ? -4.762 20.641 21.953 1 98.81 264 VAL B CA 1
ATOM 4753 C C . VAL B 1 264 ? -4.348 21.594 23.078 1 98.81 264 VAL B C 1
ATOM 4755 O O . VAL B 1 264 ? -4.105 22.781 22.844 1 98.81 264 VAL B O 1
ATOM 4758 N N . ALA B 1 265 ? -4.242 21.094 24.281 1 98.69 265 ALA B N 1
ATOM 4759 C CA . ALA B 1 265 ? -3.812 21.906 25.422 1 98.69 265 ALA B CA 1
ATOM 4760 C C . ALA B 1 265 ? -2.404 22.453 25.188 1 98.69 265 ALA B C 1
ATOM 4762 O O . ALA B 1 265 ? -2.146 23.641 25.422 1 98.69 265 ALA B O 1
ATOM 4763 N N . GLN B 1 266 ? -1.525 21.547 24.766 1 98.75 266 GLN B N 1
ATOM 4764 C CA . GLN B 1 266 ? -0.151 21.969 24.5 1 98.75 266 GLN B CA 1
ATOM 4765 C C . GLN B 1 266 ? -0.084 22.938 23.328 1 98.75 266 GLN B C 1
ATOM 4767 O O . GLN B 1 266 ? 0.699 23.875 23.344 1 98.75 266 GLN B O 1
ATOM 4772 N N . ARG B 1 267 ? -0.857 22.688 22.281 1 98.88 267 ARG B N 1
ATOM 4773 C CA . ARG B 1 267 ? -0.911 23.578 21.125 1 98.88 267 ARG B CA 1
ATOM 4774 C C . ARG B 1 267 ? -1.271 25 21.547 1 98.88 267 ARG B C 1
ATOM 4776 O O . ARG B 1 267 ? -0.603 25.953 21.141 1 98.88 267 ARG B O 1
ATOM 4783 N N . GLU B 1 268 ? -2.311 25.109 22.359 1 98.75 268 GLU B N 1
ATOM 4784 C CA . GLU B 1 268 ? -2.789 26.406 22.797 1 98.75 268 GLU B CA 1
ATOM 4785 C C . GLU B 1 268 ? -1.769 27.109 23.703 1 98.75 268 GLU B C 1
ATOM 4787 O O . GLU B 1 268 ? -1.55 28.312 23.578 1 98.75 268 GLU B O 1
ATOM 4792 N N . ARG B 1 269 ? -1.17 26.328 24.594 1 98.81 269 ARG B N 1
ATOM 4793 C CA . ARG B 1 269 ? -0.151 26.875 25.469 1 98.81 269 ARG B CA 1
ATOM 4794 C C . ARG B 1 269 ? 1.021 27.438 24.672 1 98.81 269 ARG B C 1
ATOM 4796 O O . ARG B 1 269 ? 1.434 28.578 24.875 1 98.81 269 ARG B O 1
ATOM 4803 N N . VAL B 1 270 ? 1.543 26.641 23.781 1 98.88 270 VAL B N 1
ATOM 4804 C CA . VAL B 1 270 ? 2.727 27.016 23.016 1 98.88 270 VAL B CA 1
ATOM 4805 C C . VAL B 1 270 ? 2.389 28.188 22.094 1 98.88 270 VAL B C 1
ATOM 4807 O O . VAL B 1 270 ? 3.201 29.094 21.906 1 98.88 270 VAL B O 1
ATOM 4810 N N . TYR B 1 271 ? 1.186 28.141 21.469 1 98.81 271 TYR B N 1
ATOM 4811 C CA . TYR B 1 271 ? 0.726 29.25 20.656 1 98.81 271 TYR B CA 1
ATOM 4812 C C . TYR B 1 271 ? 0.761 30.562 21.438 1 98.81 271 TYR B C 1
ATOM 4814 O O . TYR B 1 271 ? 1.321 31.547 20.969 1 98.81 271 TYR B O 1
ATOM 4822 N N . ARG B 1 272 ? 0.253 30.562 22.609 1 98.56 272 ARG B N 1
ATOM 4823 C CA . ARG B 1 272 ? 0.188 31.766 23.453 1 98.56 272 ARG B CA 1
ATOM 4824 C C . ARG B 1 272 ? 1.586 32.25 23.828 1 98.56 272 ARG B C 1
ATOM 4826 O O . ARG B 1 272 ? 1.867 33.438 23.797 1 98.56 272 ARG B O 1
ATOM 4833 N N . GLU B 1 273 ? 2.406 31.328 24.172 1 98.38 273 GLU B N 1
ATOM 4834 C CA . GLU B 1 273 ? 3.766 31.688 24.562 1 98.38 273 GLU B CA 1
ATOM 4835 C C . GLU B 1 273 ? 4.547 32.281 23.391 1 98.38 273 GLU B C 1
ATOM 4837 O O . GLU B 1 273 ? 5.309 33.219 23.547 1 98.38 273 GLU B O 1
ATOM 4842 N N . LEU B 1 274 ? 4.379 31.734 22.234 1 98.38 274 LEU B N 1
ATOM 4843 C CA . LEU B 1 274 ? 5.102 32.188 21.062 1 98.38 274 LEU B CA 1
ATOM 4844 C C . LEU B 1 274 ? 4.66 33.594 20.656 1 98.38 274 LEU B C 1
ATOM 4846 O O . LEU B 1 274 ? 5.402 34.312 19.984 1 98.38 274 LEU B O 1
ATOM 4850 N N . LEU B 1 275 ? 3.402 33.969 21.016 1 97.88 275 LEU B N 1
ATOM 4851 C CA . LEU B 1 275 ? 2.908 35.281 20.703 1 97.88 275 LEU B CA 1
ATOM 4852 C C . LEU B 1 275 ? 3.781 36.344 21.359 1 97.88 275 LEU B C 1
ATOM 4854 O O . LEU B 1 275 ? 3.82 37.5 20.891 1 97.88 275 LEU B O 1
ATOM 4858 N N . ALA B 1 276 ? 4.5 35.969 22.406 1 97.06 276 ALA B N 1
ATOM 4859 C CA . ALA B 1 276 ? 5.363 36.875 23.125 1 97.06 276 ALA B CA 1
ATOM 4860 C C . ALA B 1 276 ? 6.738 36.969 22.469 1 97.06 276 ALA B C 1
ATOM 4862 O O . ALA B 1 276 ? 7.543 37.844 22.828 1 97.06 276 ALA B O 1
ATOM 4863 N N . HIS B 1 277 ? 6.969 36.125 21.594 1 97.38 277 HIS B N 1
ATOM 4864 C CA . HIS B 1 277 ? 8.273 36.156 20.938 1 97.38 277 HIS B CA 1
ATOM 4865 C C . HIS B 1 277 ? 8.469 37.469 20.188 1 97.38 277 HIS B C 1
ATOM 4867 O O . HIS B 1 277 ? 7.551 37.938 19.5 1 97.38 277 HIS B O 1
ATOM 4873 N N . PRO B 1 278 ? 9.594 37.969 20.203 1 95.88 278 PRO B N 1
ATOM 4874 C CA . PRO B 1 278 ? 9.789 39.312 19.594 1 95.88 278 PRO B CA 1
ATOM 4875 C C . PRO B 1 278 ? 9.727 39.281 18.078 1 95.88 278 PRO B C 1
ATOM 4877 O O . PRO B 1 278 ? 9.336 40.25 17.453 1 95.88 278 PRO B O 1
ATOM 4880 N N . THR B 1 279 ? 10.133 38.156 17.406 1 97 279 THR B N 1
ATOM 4881 C CA . THR B 1 279 ? 10.25 38.188 15.961 1 97 279 THR B CA 1
ATOM 4882 C C . THR B 1 279 ? 9.5 37 15.336 1 97 279 THR B C 1
ATOM 4884 O O . THR B 1 279 ? 9.234 37 14.133 1 97 279 THR B O 1
ATOM 4887 N N . TRP B 1 280 ? 9.258 35.969 16.125 1 97.88 280 TRP B N 1
ATOM 4888 C CA . TRP B 1 280 ? 8.531 34.812 15.578 1 97.88 280 TRP B CA 1
ATOM 4889 C C . TRP B 1 280 ? 7.023 35 15.719 1 97.88 280 TRP B C 1
ATOM 4891 O O . TRP B 1 280 ? 6.551 35.531 16.734 1 97.88 280 TRP B O 1
ATOM 4901 N N . ARG B 1 281 ? 6.289 34.625 14.695 1 97.56 281 ARG B N 1
ATOM 4902 C CA . ARG B 1 281 ? 4.84 34.781 14.68 1 97.56 281 ARG B CA 1
ATOM 4903 C C . ARG B 1 281 ? 4.137 33.469 14.375 1 97.56 281 ARG B C 1
ATOM 4905 O O . ARG B 1 281 ? 4.16 33 13.234 1 97.56 281 ARG B O 1
ATOM 4912 N N . PRO B 1 282 ? 3.529 32.906 15.391 1 98.38 282 PRO B N 1
ATOM 4913 C CA . PRO B 1 282 ? 2.736 31.703 15.125 1 98.38 282 PRO B CA 1
ATOM 4914 C C . PRO B 1 282 ? 1.388 32 14.477 1 98.38 282 PRO B C 1
ATOM 4916 O O . PRO B 1 282 ? 0.814 33.062 14.727 1 98.38 282 PRO B O 1
ATOM 4919 N N . TYR B 1 283 ? 0.907 31.172 13.633 1 98.12 283 TYR B N 1
ATOM 4920 C CA . TYR B 1 283 ? -0.453 31.234 13.109 1 98.12 283 TYR B CA 1
ATOM 4921 C C . TYR B 1 283 ? -1.387 30.344 13.93 1 98.12 283 TYR B C 1
ATOM 4923 O O . TYR B 1 283 ? -0.962 29.328 14.484 1 98.12 283 TYR B O 1
ATOM 4931 N N . PRO B 1 284 ? -2.654 30.797 14.07 1 97.44 284 PRO B N 1
ATOM 4932 C CA . PRO B 1 284 ? -3.611 29.906 14.727 1 97.44 284 PRO B CA 1
ATOM 4933 C C . PRO B 1 284 ? -3.725 28.547 14.023 1 97.44 284 PRO B C 1
ATOM 4935 O O . PRO B 1 284 ? -3.574 28.469 12.805 1 97.44 284 PRO B O 1
ATOM 4938 N N . SER B 1 285 ? -4.008 27.516 14.828 1 98.56 285 SER B N 1
ATOM 4939 C CA . SER B 1 285 ? -4.07 26.188 14.25 1 98.56 285 SER B CA 1
ATOM 4940 C C . SER B 1 285 ? -5.199 25.359 14.867 1 98.56 285 SER B C 1
ATOM 4942 O O . SER B 1 285 ? -5.504 25.516 16.047 1 98.56 285 SER B O 1
ATOM 4944 N N . ARG B 1 286 ? -5.781 24.547 14.039 1 98.5 286 ARG B N 1
ATOM 4945 C CA . ARG B 1 286 ? -6.754 23.547 14.5 1 98.5 286 ARG B CA 1
ATOM 4946 C C . ARG B 1 286 ? -6.254 22.141 14.258 1 98.5 286 ARG B C 1
ATOM 4948 O O . ARG B 1 286 ? -7.051 21.203 14.102 1 98.5 286 ARG B O 1
ATOM 4955 N N . THR B 1 287 ? -4.98 21.922 14.148 1 98.81 287 THR B N 1
ATOM 4956 C CA . THR B 1 287 ? -4.312 20.656 13.883 1 98.81 287 THR B CA 1
ATOM 4957 C C . THR B 1 287 ? -3.402 20.266 15.047 1 98.81 287 THR B C 1
ATOM 4959 O O . THR B 1 287 ? -3.547 20.797 16.156 1 98.81 287 THR B O 1
ATOM 4962 N N . ASN B 1 288 ? -2.516 19.297 14.875 1 98.94 288 ASN B N 1
ATOM 4963 C CA . ASN B 1 288 ? -1.521 18.938 15.875 1 98.94 288 ASN B CA 1
ATOM 4964 C C . ASN B 1 288 ? -0.166 19.578 15.578 1 98.94 288 ASN B C 1
ATOM 4966 O O . ASN B 1 288 ? 0.877 19 15.898 1 98.94 288 ASN B O 1
ATOM 4970 N N . PHE B 1 289 ? -0.2 20.703 14.883 1 98.94 289 PHE B N 1
ATOM 4971 C CA . PHE B 1 289 ? 1.031 21.422 14.594 1 98.94 289 PHE B CA 1
ATOM 4972 C C . PHE B 1 289 ? 0.784 22.922 14.586 1 98.94 289 PHE B C 1
ATOM 4974 O O . PHE B 1 289 ? -0.366 23.375 14.586 1 98.94 289 PHE B O 1
ATOM 4981 N N . LEU B 1 290 ? 1.842 23.688 14.656 1 98.88 290 LEU B N 1
ATOM 4982 C CA . LEU B 1 290 ? 1.823 25.141 14.484 1 98.88 290 LEU B CA 1
ATOM 4983 C C . LEU B 1 290 ? 2.697 25.562 13.305 1 98.88 290 LEU B C 1
ATOM 4985 O O . LEU B 1 290 ? 3.785 25.016 13.109 1 98.88 290 LEU B O 1
ATOM 4989 N N . LEU B 1 291 ? 2.141 26.406 12.492 1 98.81 291 LEU B N 1
ATOM 4990 C CA . LEU B 1 291 ? 2.959 27.156 11.539 1 98.81 291 LEU B CA 1
ATOM 4991 C C . LEU B 1 291 ? 3.49 28.438 12.164 1 98.81 291 LEU B C 1
ATOM 4993 O O . LEU B 1 291 ? 2.727 29.203 12.75 1 98.81 291 LEU B O 1
ATOM 4997 N N . VAL B 1 292 ? 4.82 28.641 12.094 1 98.69 292 VAL B N 1
ATOM 4998 C CA . VAL B 1 292 ? 5.469 29.797 12.727 1 98.69 292 VAL B CA 1
ATOM 4999 C C . VAL B 1 292 ? 6.309 30.547 11.695 1 98.69 292 VAL B C 1
ATOM 5001 O O . VAL B 1 292 ? 7.207 29.969 11.078 1 98.69 292 VAL B O 1
ATOM 5004 N N . ARG B 1 293 ? 6.023 31.766 11.477 1 98.25 293 ARG B N 1
ATOM 5005 C CA . ARG B 1 293 ? 6.836 32.594 10.578 1 98.25 293 ARG B CA 1
ATOM 5006 C C . ARG B 1 293 ? 8.008 33.219 11.328 1 98.25 293 ARG B C 1
ATOM 5008 O O . ARG B 1 293 ? 7.836 33.75 12.414 1 98.25 293 ARG B O 1
ATOM 5015 N N . THR B 1 294 ? 9.133 33.094 10.828 1 98.06 294 THR B N 1
ATOM 5016 C CA . THR B 1 294 ? 10.375 33.656 11.367 1 98.06 294 THR B CA 1
ATOM 5017 C C . THR B 1 294 ? 11.008 34.594 10.359 1 98.06 294 THR B C 1
ATOM 5019 O O . THR B 1 294 ? 10.664 34.594 9.18 1 98.06 294 THR B O 1
ATOM 5022 N N . PRO B 1 295 ? 11.906 35.469 10.812 1 96.94 295 PRO B N 1
ATOM 5023 C CA . PRO B 1 295 ? 12.609 36.344 9.867 1 96.94 295 PRO B CA 1
ATOM 5024 C C . PRO B 1 295 ? 13.406 35.562 8.836 1 96.94 295 PRO B C 1
ATOM 5026 O O . PRO B 1 295 ? 13.508 36 7.68 1 96.94 295 PRO B O 1
ATOM 5029 N N . ASP B 1 296 ? 13.93 34.5 9.188 1 96.94 296 ASP B N 1
ATOM 5030 C CA . ASP B 1 296 ? 14.734 33.594 8.352 1 96.94 296 ASP B CA 1
ATOM 5031 C C . ASP B 1 296 ? 14.547 32.156 8.758 1 96.94 296 ASP B C 1
ATOM 5033 O O . ASP B 1 296 ? 15.188 31.672 9.695 1 96.94 296 ASP B O 1
ATOM 5037 N N . ALA B 1 297 ? 13.758 31.469 7.98 1 97.88 297 ALA B N 1
ATOM 5038 C CA . ALA B 1 297 ? 13.383 30.094 8.328 1 97.88 297 ALA B CA 1
ATOM 5039 C C . ALA B 1 297 ? 14.609 29.188 8.383 1 97.88 297 ALA B C 1
ATOM 5041 O O . ALA B 1 297 ? 14.695 28.297 9.227 1 97.88 297 ALA B O 1
ATOM 5042 N N . GLU B 1 298 ? 15.508 29.344 7.465 1 97.38 298 GLU B N 1
ATOM 5043 C CA . GLU B 1 298 ? 16.719 28.516 7.434 1 97.38 298 GLU B CA 1
ATOM 5044 C C . GLU B 1 298 ? 17.547 28.703 8.703 1 97.38 298 GLU B C 1
ATOM 5046 O O . GLU B 1 298 ? 17.984 27.719 9.312 1 97.38 298 GLU B O 1
ATOM 5051 N N . GLU B 1 299 ? 17.781 29.953 9.07 1 96.75 299 GLU B N 1
ATOM 5052 C CA . GLU B 1 299 ? 18.531 30.25 10.281 1 96.75 299 GLU B CA 1
ATOM 5053 C C . GLU B 1 299 ? 17.828 29.703 11.516 1 96.75 299 GLU B C 1
ATOM 5055 O O . GLU B 1 299 ? 18.469 29.125 12.406 1 96.75 299 GLU B O 1
ATOM 5060 N N . ALA B 1 300 ? 16.547 29.969 11.578 1 97.88 300 ALA B N 1
ATOM 5061 C CA . ALA B 1 300 ? 15.758 29.469 12.703 1 97.88 300 ALA B CA 1
ATOM 5062 C C . ALA B 1 300 ? 15.836 27.938 12.781 1 97.88 300 ALA B C 1
ATOM 5064 O O . ALA B 1 300 ? 16 27.375 13.867 1 97.88 300 ALA B O 1
ATOM 5065 N N . PHE B 1 301 ? 15.742 27.266 11.656 1 97.56 301 PHE B N 1
ATOM 5066 C CA . PHE B 1 301 ? 15.82 25.812 11.586 1 97.56 301 PHE B CA 1
ATOM 5067 C C . PHE B 1 301 ? 17.156 25.312 12.094 1 97.56 301 PHE B C 1
ATOM 5069 O O . PHE B 1 301 ? 17.219 24.406 12.914 1 97.56 301 PHE B O 1
ATOM 5076 N N . ARG B 1 302 ? 18.219 25.859 11.594 1 96.94 302 ARG B N 1
ATOM 5077 C CA . ARG B 1 302 ? 19.562 25.453 12 1 96.94 302 ARG B CA 1
ATOM 5078 C C . ARG B 1 302 ? 19.766 25.656 13.492 1 96.94 302 ARG B C 1
ATOM 5080 O O . ARG B 1 302 ? 20.391 24.812 14.156 1 96.94 302 ARG B O 1
ATOM 5087 N N . HIS B 1 303 ? 19.281 26.766 13.969 1 97 303 HIS B N 1
ATOM 5088 C CA . HIS B 1 303 ? 19.391 27.047 15.398 1 97 303 HIS B CA 1
ATOM 5089 C C . HIS B 1 303 ? 18.656 25.984 16.219 1 97 303 HIS B C 1
ATOM 5091 O O . HIS B 1 303 ? 19.219 25.406 17.156 1 97 303 HIS B O 1
ATOM 5097 N N . LEU B 1 304 ? 17.406 25.703 15.875 1 98.19 304 LEU B N 1
ATOM 5098 C CA . LEU B 1 304 ? 16.609 24.703 16.578 1 98.19 304 LEU B CA 1
ATOM 5099 C C . LEU B 1 304 ? 17.297 23.344 16.531 1 98.19 304 LEU B C 1
ATOM 5101 O O . LEU B 1 304 ? 17.391 22.656 17.562 1 98.19 304 LEU B O 1
ATOM 5105 N N . LEU B 1 305 ? 17.766 22.984 15.344 1 97.62 305 LEU B N 1
ATOM 5106 C CA . LEU B 1 305 ? 18.453 21.703 15.188 1 97.62 305 LEU B CA 1
ATOM 5107 C C . LEU B 1 305 ? 19.688 21.625 16.078 1 97.62 305 LEU B C 1
ATOM 5109 O O . LEU B 1 305 ? 19.953 20.594 16.688 1 97.62 305 LEU B O 1
ATOM 5113 N N . SER B 1 306 ? 20.469 22.719 16.094 1 96.88 306 SER B N 1
ATOM 5114 C CA . SER B 1 306 ? 21.672 22.766 16.922 1 96.88 306 SER B CA 1
ATOM 5115 C C . SER B 1 306 ? 21.328 22.594 18.391 1 96.88 306 SER B C 1
ATOM 5117 O O . SER B 1 306 ? 22.172 22.172 19.188 1 96.88 306 SER B O 1
ATOM 5119 N N . GLN B 1 307 ? 20.062 22.984 18.734 1 97 307 GLN B N 1
ATOM 5120 C CA . GLN B 1 307 ? 19.609 22.828 20.109 1 97 307 GLN B CA 1
ATOM 5121 C C . GLN B 1 307 ? 18.906 21.484 20.312 1 97 307 GLN B C 1
ATOM 5123 O O . GLN B 1 307 ? 18.328 21.25 21.375 1 97 307 GLN B O 1
ATOM 5128 N N . GLY B 1 308 ? 18.906 20.641 19.297 1 97.31 308 GLY B N 1
ATOM 5129 C CA . GLY B 1 308 ? 18.375 19.281 19.406 1 97.31 308 GLY B CA 1
ATOM 5130 C C . GLY B 1 308 ? 16.891 19.203 19.094 1 97.31 308 GLY B C 1
ATOM 5131 O O . GLY B 1 308 ? 16.219 18.234 19.469 1 97.31 308 GLY B O 1
ATOM 5132 N N . VAL B 1 309 ? 16.312 20.188 18.469 1 98.38 309 VAL B N 1
ATOM 5133 C CA . VAL B 1 309 ? 14.906 20.203 18.109 1 98.38 309 VAL B CA 1
ATOM 5134 C C . VAL B 1 309 ? 14.75 20.172 16.594 1 98.38 309 VAL B C 1
ATOM 5136 O O . VAL B 1 309 ? 15.18 21.109 15.898 1 98.38 309 VAL B O 1
ATOM 5139 N N . LEU B 1 310 ? 14.141 19.094 16.062 1 98.38 310 LEU B N 1
ATOM 5140 C CA . LEU B 1 310 ? 13.93 18.953 14.633 1 98.38 310 LEU B CA 1
ATOM 5141 C C . LEU B 1 310 ? 12.516 19.375 14.25 1 98.38 310 LEU B C 1
ATOM 5143 O O . LEU B 1 310 ? 11.531 18.812 14.758 1 98.38 310 LEU B O 1
ATOM 5147 N N . VAL B 1 311 ? 12.391 20.391 13.469 1 98.44 311 VAL B N 1
ATOM 5148 C CA . VAL B 1 311 ? 11.117 20.859 12.938 1 98.44 311 VAL B CA 1
ATOM 5149 C C . VAL B 1 311 ? 11.141 20.781 11.414 1 98.44 311 VAL B C 1
ATOM 5151 O O . VAL B 1 311 ? 12.078 20.266 10.82 1 98.44 311 VAL B O 1
ATOM 5154 N N . ARG B 1 312 ? 10.109 21.266 10.789 1 97.88 312 ARG B N 1
ATOM 5155 C CA . ARG B 1 312 ? 10.016 21.141 9.336 1 97.88 312 ARG B CA 1
ATOM 5156 C C . ARG B 1 312 ? 10.031 22.531 8.68 1 97.88 312 ARG B C 1
ATOM 5158 O O . ARG B 1 312 ? 9.211 23.391 9.008 1 97.88 312 ARG B O 1
ATOM 5165 N N . ARG B 1 313 ? 10.984 22.656 7.703 1 97.5 313 ARG B N 1
ATOM 5166 C CA . ARG B 1 313 ? 10.977 23.875 6.902 1 97.5 313 ARG B CA 1
ATOM 5167 C C . ARG B 1 313 ? 9.836 23.859 5.898 1 97.5 313 ARG B C 1
ATOM 5169 O O . ARG B 1 313 ? 9.586 22.844 5.242 1 97.5 313 ARG B O 1
ATOM 5176 N N . GLN B 1 314 ? 9.094 24.953 5.887 1 97.88 314 GLN B N 1
ATOM 5177 C CA . GLN B 1 314 ? 7.996 25.109 4.941 1 97.88 314 GLN B CA 1
ATOM 5178 C C . GLN B 1 314 ? 8.266 26.266 3.967 1 97.88 314 GLN B C 1
ATOM 5180 O O . GLN B 1 314 ? 7.488 26.484 3.037 1 97.88 314 GLN B O 1
ATOM 5185 N N . ASP B 1 315 ? 9.367 26.938 4.043 1 97.12 315 ASP B N 1
ATOM 5186 C CA . ASP B 1 315 ? 9.633 28.234 3.406 1 97.12 315 ASP B CA 1
ATOM 5187 C C . ASP B 1 315 ? 9.891 28.062 1.909 1 97.12 315 ASP B C 1
ATOM 5189 O O . ASP B 1 315 ? 9.93 29.047 1.166 1 97.12 315 ASP B O 1
ATOM 5193 N N . ARG B 1 316 ? 9.977 26.844 1.415 1 94.62 316 ARG B N 1
ATOM 5194 C CA . ARG B 1 316 ? 10.164 26.625 -0.015 1 94.62 316 ARG B CA 1
ATOM 5195 C C . ARG B 1 316 ? 8.828 26.672 -0.753 1 94.62 316 ARG B C 1
ATOM 5197 O O . ARG B 1 316 ? 8.797 26.797 -1.979 1 94.62 316 ARG B O 1
ATOM 5204 N N . TYR B 1 317 ? 7.73 26.578 -0.043 1 94.69 317 TYR B N 1
ATOM 5205 C CA . TYR B 1 317 ? 6.41 26.562 -0.664 1 94.69 317 TYR B CA 1
ATOM 5206 C C . TYR B 1 317 ? 5.887 27.984 -0.86 1 94.69 317 TYR B C 1
ATOM 5208 O O . TYR B 1 317 ? 6.18 28.875 -0.062 1 94.69 317 TYR B O 1
ATOM 5216 N N . PRO B 1 318 ? 5.129 28.188 -1.904 1 91.38 318 PRO B N 1
ATOM 5217 C CA . PRO B 1 318 ? 4.59 29.516 -2.172 1 91.38 318 PRO B CA 1
ATOM 5218 C C . PRO B 1 318 ? 3.734 30.047 -1.023 1 91.38 318 PRO B C 1
ATOM 5220 O O . PRO B 1 318 ? 2.867 29.344 -0.515 1 91.38 318 PRO B O 1
ATOM 5223 N N . GLY B 1 319 ? 4.059 31.25 -0.632 1 93.38 319 GLY B N 1
ATOM 5224 C CA . GLY B 1 319 ? 3.258 31.906 0.395 1 93.38 319 GLY B CA 1
ATOM 5225 C C . GLY B 1 319 ? 3.742 31.609 1.803 1 93.38 319 GLY B C 1
ATOM 5226 O O . GLY B 1 319 ? 3.252 32.188 2.77 1 93.38 319 GLY B O 1
ATOM 5227 N N . LEU B 1 320 ? 4.816 30.797 1.909 1 97.5 320 LEU B N 1
ATOM 5228 C CA . LEU B 1 320 ? 5.23 30.359 3.236 1 97.5 320 LEU B CA 1
ATOM 5229 C C . LEU B 1 320 ? 6.66 30.797 3.531 1 97.5 320 LEU B C 1
ATOM 5231 O O . LEU B 1 320 ? 7.383 30.125 4.27 1 97.5 320 LEU B O 1
ATOM 5235 N N . ALA B 1 321 ? 7.062 31.922 2.896 1 96.56 321 ALA B N 1
ATOM 5236 C CA . ALA B 1 321 ? 8.383 32.469 3.197 1 96.56 321 ALA B CA 1
ATOM 5237 C C . ALA B 1 321 ? 8.562 32.688 4.699 1 96.56 321 ALA B C 1
ATOM 5239 O O . ALA B 1 321 ? 7.68 33.219 5.367 1 96.56 321 ALA B O 1
ATOM 5240 N N . GLY B 1 322 ? 9.68 32.094 5.207 1 97.94 322 GLY B N 1
ATOM 5241 C CA . GLY B 1 322 ? 10.016 32.312 6.605 1 97.94 322 GLY B CA 1
ATOM 5242 C C . GLY B 1 322 ? 9.328 31.328 7.535 1 97.94 322 GLY B C 1
ATOM 5243 O O . GLY B 1 322 ? 9.555 31.344 8.742 1 97.94 322 GLY B O 1
ATOM 5244 N N . CYS B 1 323 ? 8.609 30.375 7.008 1 98.5 323 CYS B N 1
ATOM 5245 C CA . CYS B 1 323 ? 7.75 29.578 7.867 1 98.5 323 CYS B CA 1
ATOM 5246 C C . CYS B 1 323 ? 8.406 28.234 8.195 1 98.5 323 CYS B C 1
ATOM 5248 O O . CYS B 1 323 ? 9.062 27.641 7.348 1 98.5 323 CYS B O 1
ATOM 5250 N N . LEU B 1 324 ? 8.242 27.844 9.453 1 98.62 324 LEU B N 1
ATOM 5251 C CA . LEU B 1 324 ? 8.484 26.516 9.984 1 98.62 324 LEU B CA 1
ATOM 5252 C C . LEU B 1 324 ? 7.184 25.875 10.453 1 98.62 324 LEU B C 1
ATOM 5254 O O . LEU B 1 324 ? 6.273 26.562 10.914 1 98.62 324 LEU B O 1
ATOM 5258 N N . ARG B 1 325 ? 7.086 24.641 10.242 1 98.88 325 ARG B N 1
ATOM 5259 C CA . ARG B 1 325 ? 5.996 23.875 10.844 1 98.88 325 ARG B CA 1
ATOM 5260 C C . ARG B 1 325 ? 6.488 23.047 12.016 1 98.88 325 ARG B C 1
ATOM 5262 O O . ARG B 1 325 ? 7.434 22.266 11.883 1 98.88 325 ARG B O 1
ATOM 5269 N N . VAL B 1 326 ? 5.844 23.188 13.117 1 98.88 326 VAL B N 1
ATOM 5270 C CA . VAL B 1 326 ? 6.27 22.547 14.359 1 98.88 326 VAL B CA 1
ATOM 5271 C C . VAL B 1 326 ? 5.168 21.625 14.875 1 98.88 326 VAL B C 1
ATOM 5273 O O . VAL B 1 326 ? 4.082 22.078 15.234 1 98.88 326 VAL B O 1
ATOM 5276 N N . THR B 1 327 ? 5.496 20.344 14.938 1 98.88 327 THR B N 1
ATOM 5277 C CA . THR B 1 327 ? 4.57 19.375 15.508 1 98.88 327 THR B CA 1
ATOM 5278 C C . THR B 1 327 ? 4.383 19.625 17 1 98.88 327 THR B C 1
ATOM 5280 O O . THR B 1 327 ? 5.34 19.938 17.719 1 98.88 327 THR B O 1
ATOM 5283 N N . VAL B 1 328 ? 3.156 19.5 17.484 1 98.88 328 VAL B N 1
ATOM 5284 C CA . VAL B 1 328 ? 2.918 19.609 18.906 1 98.88 328 VAL B CA 1
ATOM 5285 C C . VAL B 1 328 ? 3.289 18.297 19.594 1 98.88 328 VAL B C 1
ATOM 5287 O O . VAL B 1 328 ? 2.672 17.266 19.344 1 98.88 328 VAL B O 1
ATOM 5290 N N . GLY B 1 329 ? 4.359 18.328 20.359 1 98.5 329 GLY B N 1
ATOM 5291 C CA . GLY B 1 329 ? 4.844 17.172 21.078 1 98.5 329 GLY B CA 1
ATOM 5292 C C . GLY B 1 329 ? 4.426 17.156 22.531 1 98.5 329 GLY B C 1
ATOM 5293 O O . GLY B 1 329 ? 3.408 17.734 22.906 1 98.5 329 GLY B O 1
ATOM 5294 N N . ARG B 1 330 ? 5.094 16.391 23.375 1 97.5 330 ARG B N 1
ATOM 5295 C CA . ARG B 1 330 ? 4.91 16.359 24.812 1 97.5 330 ARG B CA 1
ATOM 5296 C C . ARG B 1 330 ? 5.336 17.672 25.453 1 97.5 330 ARG B C 1
ATOM 5298 O O . ARG B 1 330 ? 6.043 18.469 24.828 1 97.5 330 ARG B O 1
ATOM 5305 N N . ARG B 1 331 ? 4.852 17.844 26.609 1 98.25 331 ARG B N 1
ATOM 5306 C CA . ARG B 1 331 ? 5.145 19.094 27.297 1 98.25 331 ARG B CA 1
ATOM 5307 C C . ARG B 1 331 ? 6.645 19.359 27.328 1 98.25 331 ARG B C 1
ATOM 5309 O O . ARG B 1 331 ? 7.082 20.469 27.016 1 98.25 331 ARG B O 1
ATOM 5316 N N . GLU B 1 332 ? 7.441 18.312 27.656 1 98.31 332 GLU B N 1
ATOM 5317 C CA . GLU B 1 332 ? 8.891 18.484 27.734 1 98.31 332 GLU B CA 1
ATOM 5318 C C . GLU B 1 332 ? 9.484 18.828 26.375 1 98.31 332 GLU B C 1
ATOM 5320 O O . GLU B 1 332 ? 10.438 19.594 26.281 1 98.31 332 GLU B O 1
ATOM 5325 N N . GLU B 1 333 ? 8.945 18.219 25.359 1 98.62 333 GLU B N 1
ATOM 5326 C CA . GLU B 1 333 ? 9.414 18.5 24 1 98.62 333 GLU B CA 1
ATOM 5327 C C . GLU B 1 333 ? 9.07 19.922 23.594 1 98.62 333 GLU B C 1
ATOM 5329 O O . GLU B 1 333 ? 9.906 20.609 23 1 98.62 333 GLU B O 1
ATOM 5334 N N . MET B 1 334 ? 7.879 20.344 23.984 1 98.75 334 MET B N 1
ATOM 5335 C CA . MET B 1 334 ? 7.457 21.688 23.625 1 98.75 334 MET B CA 1
ATOM 5336 C C . MET B 1 334 ? 8.219 22.734 24.438 1 98.75 334 MET B C 1
ATOM 5338 O O . MET B 1 334 ? 8.516 23.828 23.953 1 98.75 334 MET B O 1
ATOM 5342 N N . ASP B 1 335 ? 8.555 22.391 25.688 1 98.56 335 ASP B N 1
ATOM 5343 C CA . ASP B 1 335 ? 9.406 23.266 26.484 1 98.56 335 ASP B CA 1
ATOM 5344 C C . ASP B 1 335 ? 10.781 23.438 25.844 1 98.56 335 ASP B C 1
ATOM 5346 O O . ASP B 1 335 ? 11.328 24.547 25.828 1 98.56 335 ASP B O 1
ATOM 5350 N N . ALA B 1 336 ? 11.336 22.359 25.391 1 98.31 336 ALA B N 1
ATOM 5351 C CA . ALA B 1 336 ? 12.617 22.422 24.688 1 98.31 336 ALA B CA 1
ATOM 5352 C C . ALA B 1 336 ? 12.531 23.297 23.453 1 98.31 336 ALA B C 1
ATOM 5354 O O . ALA B 1 336 ? 13.43 24.094 23.172 1 98.31 336 ALA B O 1
ATOM 5355 N N . PHE B 1 337 ? 11.492 23.203 22.734 1 98.69 337 PHE B N 1
ATOM 5356 C CA . PHE B 1 337 ? 11.266 24.016 21.547 1 98.69 337 PHE B CA 1
ATOM 5357 C C . PHE B 1 337 ? 11.195 25.5 21.906 1 98.69 337 PHE B C 1
ATOM 5359 O O . PHE B 1 337 ? 11.867 26.328 21.297 1 98.69 337 PHE B O 1
ATOM 5366 N N . LEU B 1 338 ? 10.344 25.766 22.953 1 98.5 338 LEU B N 1
ATOM 5367 C CA . LEU B 1 338 ? 10.18 27.156 23.359 1 98.5 338 LEU B CA 1
ATOM 5368 C C . LEU B 1 338 ? 11.492 27.734 23.859 1 98.5 338 LEU B C 1
ATOM 5370 O O . LEU B 1 338 ? 11.844 28.875 23.531 1 98.5 338 LEU B O 1
ATOM 5374 N N . ARG B 1 339 ? 12.234 26.969 24.656 1 97.81 339 ARG B N 1
ATOM 5375 C CA . ARG B 1 339 ? 13.531 27.438 25.125 1 97.81 339 ARG B CA 1
ATOM 5376 C C . ARG B 1 339 ? 14.453 27.766 23.969 1 97.81 339 ARG B C 1
ATOM 5378 O O . ARG B 1 339 ? 15.109 28.812 23.953 1 97.81 339 ARG B O 1
ATOM 5385 N N . ALA B 1 340 ? 14.484 26.891 23.016 1 97.81 340 ALA B N 1
ATOM 5386 C CA . ALA B 1 340 ? 15.32 27.109 21.844 1 97.81 340 ALA B CA 1
ATOM 5387 C C . ALA B 1 340 ? 14.836 28.312 21.047 1 97.81 340 ALA B C 1
ATOM 5389 O O . ALA B 1 340 ? 15.648 29.109 20.562 1 97.81 340 ALA B O 1
ATOM 5390 N N . ALA B 1 341 ? 13.547 28.422 20.844 1 97.94 341 ALA B N 1
ATOM 5391 C CA . ALA B 1 341 ? 12.969 29.516 20.062 1 97.94 341 ALA B CA 1
ATOM 5392 C C . ALA B 1 341 ? 13.305 30.875 20.688 1 97.94 341 ALA B C 1
ATOM 5394 O O . ALA B 1 341 ? 13.641 31.812 19.969 1 97.94 341 ALA B O 1
ATOM 5395 N N . PHE B 1 342 ? 13.242 30.906 21.953 1 96.56 342 PHE B N 1
ATOM 5396 C CA . PHE B 1 342 ? 13.477 32.188 22.641 1 96.56 342 PHE B CA 1
ATOM 5397 C C . PHE B 1 342 ? 14.969 32.406 22.875 1 96.56 342 PHE B C 1
ATOM 5399 O O . PHE B 1 342 ? 15.383 33.5 23.25 1 96.56 342 PHE B O 1
ATOM 5406 N N . GLY B 1 343 ? 15.75 31.359 22.688 1 89.69 343 GLY B N 1
ATOM 5407 C CA . GLY B 1 343 ? 17.188 31.469 22.844 1 89.69 343 GLY B CA 1
ATOM 5408 C C . GLY B 1 343 ? 17.891 31.953 21.578 1 89.69 343 GLY B C 1
ATOM 5409 O O . GLY B 1 343 ? 19.125 32.094 21.578 1 89.69 343 GLY B O 1
ATOM 5410 N N . VAL B 1 344 ? 17.219 32.031 20.625 1 77.38 344 VAL B N 1
ATOM 5411 C CA . VAL B 1 344 ? 17.797 32.5 19.375 1 77.38 344 VAL B CA 1
ATOM 5412 C C . VAL B 1 344 ? 18.406 33.906 19.594 1 77.38 344 VAL B C 1
ATOM 5414 O O . VAL B 1 344 ? 17.797 34.75 20.219 1 77.38 344 VAL B O 1
ATOM 5417 N N . ALA B 1 345 ? 19.828 34 19.5 1 62.34 345 ALA B N 1
ATOM 5418 C CA . ALA B 1 345 ? 20.5 35.312 19.594 1 62.34 345 ALA B CA 1
ATOM 5419 C C . ALA B 1 345 ? 20.062 36.25 18.484 1 62.34 345 ALA B C 1
ATOM 5421 O O . ALA B 1 345 ? 20.125 35.906 17.297 1 62.34 345 ALA B O 1
ATOM 5422 N N . TYR B 1 346 ? 18.953 36.875 18.609 1 56.03 346 TYR B N 1
ATOM 5423 C CA . TYR B 1 346 ? 18.531 37.875 17.641 1 56.03 346 TYR B CA 1
ATOM 5424 C C . TYR B 1 346 ? 19.531 39 17.562 1 56.03 346 TYR B C 1
ATOM 5426 O O . TYR B 1 346 ? 20.047 39.469 18.578 1 56.03 346 TYR B O 1
ATOM 5434 N N . ALA B 1 347 ? 20.391 38.906 16.438 1 43.56 347 ALA B N 1
ATOM 5435 C CA . ALA B 1 347 ? 21.188 40.094 16.141 1 43.56 347 ALA B CA 1
ATOM 5436 C C . ALA B 1 347 ? 20.297 41.312 15.883 1 43.56 347 ALA B C 1
ATOM 5438 O O . ALA B 1 347 ? 19.234 41.188 15.273 1 43.56 347 ALA B O 1
#